Protein AF-F4K5I9-F1 (afdb_monomer_lite)

pLDDT: mean 77.0, std 18.61, range [25.39, 96.5]

Foldseek 3Di:
DPPPPPPDCPDDDPVVVVVVVVVVVVVVVVVVVVVVVVVVVVVVVVVVVVVVVVVVVVVVVVVVVVVVVVVVVVVVVVVVVVVVVVVVVVVVVVVVVVVVVVVVVVVVVVVVVVVVVVVVVVVVVVVVVVVVVVVVVVVVVVVVVVVVVVVVVVVVVVVVVVVVVVVVVVVVVVVPDDDDDDDDDDDDDDDVVVVVVVVVVVVVVVVVVVVVVVVVVVVVVVVVVVVVVVVVVVVVVVVVVVVVVVVVVVVVVVVVVVVVVVVVVVVVVVPVPPDCDPLNLLLVVLLDQPDADVLHRQNLLLLLLVCVVVVVVVDPDDCSVVSNCVSLVVQCVPDPDPVSNVSSVSSVLSNVLSVVVVVVVVCVVVVVDDDDDDDDDDDDDDDDDDDDDDDDDDPDDCPLVVVVVVLVVVVVVLVVDPCVPNPCVNVVCLQVVLLSVLVPDQCQQVDALVRSCVSRVVDDLLLLLCSQVVDDDPPPRRHGHHPVRNVVSVVVLVVCVVPPPRNDNDDPPVPPVPCDSVVSNVPDDPDDSLPDDHDPSLVPDPVNVVSVDRPPPDDD

Organism: Arabidopsis thaliana (NCBI:txid3702)

Radius of gyration: 56.56 Å; chains: 1; bounding box: 121×91×204 Å

Secondary structure (DSSP, 8-state):
---S--S--S---HHHHHHHHHHHHHHHHHHHHHHHHHHHHHHHHHHHHHHHHHHHHHHHHHHHHHHHHHHHHHHHHHHHHHHHHHHHHHHHHHHHHHHHHHHHHHHHHHHHHHHHHHHHHHHHHHHHHHHHHHHHHHHHHHHHHHHHHHHHHHHHHHHHHHHHHHHHHHHHHHTT--------------SHHHHHHHHHHHHHHHHHHHHHHHHHHHHHHHHHHHHHHHHHHHHHHHHHHHHHHHHHHHHHHHHHHHHHHHHHHHHHHHT-S----HHHHHHHHHTS---EETTEEHHHHHHHHHHHHTTGGGSS--SHHHHHHHHHHHHHTT---HHHHHHHHHHHHHHHHHHHHHHHHHHHHHTTS---------------------------SSHHHHHHHHHHHHHHHHHHS-HHHHTTHHHHTHHHHHHHHHHH-TTGGG--HHHHHHH-TTS-HHHHHHHHHH---TTT----S-HHHHHHHHHHHHHGGGSTTS--SS--TT------HHHHHHTS----TTS-PPPHHHHT-GGGGGGT--------

InterPro domains:
  IPR002710 Dilute domain [PF01843] (399-474)
  IPR002710 Dilute domain [PS51126] (322-495)
  IPR002710 Dilute domain [SM01132] (353-477)
  IPR052072 Vascular development regulator domain-containing protein [PTHR16027] (399-547)

Sequence (556 aa):
MHQDMVLLVREPKPEFRLCLYIVFDFIQILIFFFCLMFIQTWLHSEQEAAKDLRKALSEAEARNLELATELETVTRKLDQLQESVQRFNEYLNMSLKMAARDTGALREAKDKLEKRVEELTLRLQLETRQRTDLEEAKTQEYAKQQEALQAMWLQVEEANAVVVREREAARKAIEEAPPVIKEIPVLVEDTEKINSLTSEVEALKAERQAAEHLEKAFSETEARNSELATELENATRKADQLHESVQRLEEKLSNSESEIQVLRQQALAISGETKTTPEDILVKCISQNLGYNGDMPVAACVIYKCLLHWRSFELERTSVFDRIIETIGSAVEVLEDNEVLAYWLSNLASLSLFLEQIINAARSASTNDINGKFGERKSTRKCCSDCTLGKYQEKPKHNGEYVKAGLAELEQWCIEATDEYAGSAWDELRHIRQAVGFLVTYQKPKMSLAVITSFFPVLSIQQLYRISTNYWDEKYGTHSVSSDVIANMRVMMTEDSNNAVSSSFLLDEDDSIPFTVGDITESMEQVNVNDIELPQLIRENSSFSFLLTRKEASPS

Structure (mmCIF, N/CA/C/O backbone):
data_AF-F4K5I9-F1
#
_entry.id   AF-F4K5I9-F1
#
loop_
_atom_site.group_PDB
_atom_site.id
_atom_site.type_symbol
_atom_site.label_atom_id
_atom_site.label_alt_id
_atom_site.label_comp_id
_atom_site.label_asym_id
_atom_site.label_entity_id
_atom_site.label_seq_id
_atom_site.pdbx_PDB_ins_code
_atom_site.Cartn_x
_atom_site.Cartn_y
_atom_site.Cartn_z
_atom_site.occupancy
_atom_site.B_iso_or_equiv
_atom_site.auth_seq_id
_atom_site.auth_comp_id
_atom_site.auth_asym_id
_atom_site.auth_atom_id
_atom_site.pdbx_PDB_model_num
ATOM 1 N N . MET A 1 1 ? 26.306 41.565 -87.409 1.00 46.47 1 MET A N 1
ATOM 2 C CA . MET A 1 1 ? 27.459 42.496 -87.303 1.00 46.47 1 MET A CA 1
ATOM 3 C C . MET A 1 1 ? 28.670 42.039 -88.125 1.00 46.47 1 MET A C 1
ATOM 5 O O . MET A 1 1 ? 29.784 42.477 -87.895 1.00 46.47 1 MET A O 1
ATOM 9 N N . HIS A 1 2 ? 28.421 41.213 -89.144 1.00 48.00 2 HIS A N 1
ATOM 10 C CA . HIS A 1 2 ? 29.391 40.586 -90.036 1.00 48.00 2 HIS A CA 1
ATOM 11 C C . HIS A 1 2 ? 29.382 41.260 -91.429 1.00 48.00 2 HIS A C 1
ATOM 13 O O . HIS A 1 2 ? 29.705 40.616 -92.419 1.00 48.00 2 HIS A O 1
ATOM 19 N N . GLN A 1 3 ? 28.956 42.529 -91.534 1.00 48.66 3 GLN A N 1
ATOM 20 C CA . GLN A 1 3 ? 28.574 43.139 -92.820 1.00 48.66 3 GLN A CA 1
ATOM 21 C C . GLN A 1 3 ? 29.528 44.231 -93.351 1.00 48.66 3 GLN A C 1
ATOM 23 O O . GLN A 1 3 ? 29.405 44.585 -94.517 1.00 48.66 3 GLN A O 1
ATOM 28 N N . ASP A 1 4 ? 30.520 44.697 -92.579 1.00 50.31 4 ASP A N 1
ATOM 29 C CA . ASP A 1 4 ? 31.359 45.854 -92.970 1.00 50.31 4 ASP A CA 1
ATOM 30 C C . ASP A 1 4 ? 32.793 45.510 -93.428 1.00 50.31 4 ASP A C 1
ATOM 32 O O . ASP A 1 4 ? 33.657 46.380 -93.490 1.00 50.31 4 ASP A O 1
ATOM 36 N N . MET A 1 5 ? 33.080 44.255 -93.803 1.00 44.88 5 MET A N 1
ATOM 37 C CA . MET A 1 5 ? 34.447 43.833 -94.175 1.00 44.88 5 MET A CA 1
ATOM 38 C C . MET A 1 5 ? 34.592 43.132 -95.542 1.00 44.88 5 MET A C 1
ATOM 40 O O . MET A 1 5 ? 35.590 42.465 -95.795 1.00 44.88 5 MET A O 1
ATOM 44 N N . VAL A 1 6 ? 33.627 43.296 -96.457 1.00 50.81 6 VAL A N 1
ATOM 45 C CA . VAL A 1 6 ? 33.542 42.513 -97.717 1.00 50.81 6 VAL A CA 1
ATOM 46 C C . VAL A 1 6 ? 34.123 43.224 -98.965 1.00 50.81 6 VAL A C 1
ATOM 48 O O . VAL A 1 6 ? 34.050 42.691 -100.066 1.00 50.81 6 VAL A O 1
ATOM 51 N N . LEU A 1 7 ? 34.783 44.387 -98.851 1.00 44.78 7 LEU A N 1
ATOM 52 C CA . LEU A 1 7 ? 35.229 45.169 -100.032 1.00 44.78 7 LEU A CA 1
ATOM 53 C C . LEU A 1 7 ? 36.736 45.172 -100.366 1.00 44.78 7 LEU A C 1
ATOM 55 O O . LEU A 1 7 ? 37.159 45.919 -101.245 1.00 44.78 7 LEU A O 1
ATOM 59 N N . LEU A 1 8 ? 37.561 44.312 -99.759 1.00 43.00 8 LEU A N 1
ATOM 60 C CA . LEU A 1 8 ? 39.008 44.256 -100.041 1.00 43.00 8 LEU A CA 1
ATOM 61 C C . LEU A 1 8 ? 39.532 42.816 -100.171 1.00 43.00 8 LEU A C 1
ATOM 63 O O . LEU A 1 8 ? 40.372 42.373 -99.397 1.00 43.00 8 LEU A O 1
ATOM 67 N N . VAL A 1 9 ? 39.071 42.076 -101.183 1.00 48.59 9 VAL A N 1
ATOM 68 C CA . VAL A 1 9 ? 39.735 40.830 -101.616 1.00 48.59 9 VAL A CA 1
ATOM 69 C C . VAL A 1 9 ? 40.052 40.923 -103.106 1.00 48.59 9 VAL A C 1
ATOM 71 O O . VAL A 1 9 ? 39.410 40.323 -103.961 1.00 48.59 9 VAL A O 1
ATOM 74 N N . ARG A 1 10 ? 41.072 41.728 -103.414 1.00 48.75 10 ARG A N 1
ATOM 75 C CA . ARG A 1 10 ? 41.889 41.560 -104.619 1.00 48.75 10 ARG A CA 1
ATOM 76 C C . ARG A 1 10 ? 42.878 40.447 -104.282 1.00 48.75 10 ARG A C 1
ATOM 78 O O . ARG A 1 10 ? 43.558 40.559 -103.268 1.00 48.75 10 ARG A O 1
ATOM 85 N N . GLU A 1 11 ? 42.860 39.376 -105.072 1.00 50.16 11 GLU A N 1
ATOM 86 C CA . GLU A 1 11 ? 43.586 38.111 -104.886 1.00 50.16 11 GLU A CA 1
ATOM 87 C C . GLU A 1 11 ? 44.783 38.189 -103.917 1.00 50.16 11 GLU A C 1
ATOM 89 O O . GLU A 1 11 ? 45.803 38.807 -104.240 1.00 50.16 11 GLU A O 1
ATOM 94 N N . PRO A 1 12 ? 44.693 37.571 -102.724 1.00 52.56 12 PRO A N 1
ATOM 95 C CA . PRO A 1 12 ? 45.818 37.563 -101.814 1.00 52.56 12 PRO A CA 1
ATOM 96 C C . PRO A 1 12 ? 46.933 36.743 -102.451 1.00 52.56 12 PRO A C 1
ATOM 98 O O . PRO A 1 12 ? 46.714 35.604 -102.881 1.00 52.56 12 PRO A O 1
ATOM 101 N N . LYS A 1 13 ? 48.134 37.333 -102.482 1.00 53.59 13 LYS A N 1
ATOM 102 C CA . LYS A 1 13 ? 49.380 36.632 -102.804 1.00 53.59 13 LYS A CA 1
ATOM 103 C C . LYS A 1 13 ? 49.424 35.303 -102.028 1.00 53.59 13 LYS A C 1
ATOM 105 O O . LYS A 1 13 ? 48.933 35.264 -100.896 1.00 53.59 13 LYS A O 1
ATOM 110 N N . PRO A 1 14 ? 50.016 34.232 -102.582 1.00 60.84 14 PRO A N 1
ATOM 111 C CA . PRO A 1 14 ? 50.065 32.920 -101.927 1.00 60.84 14 PRO A CA 1
ATOM 112 C C . PRO A 1 14 ? 50.594 32.979 -100.479 1.00 60.84 14 PRO A C 1
ATOM 114 O O . PRO A 1 14 ? 50.117 32.240 -99.624 1.00 60.84 14 PRO A O 1
ATOM 117 N N . GLU A 1 15 ? 51.471 33.937 -100.173 1.00 63.47 15 GLU A N 1
ATOM 118 C CA . GLU A 1 15 ? 51.982 34.216 -98.822 1.00 63.47 15 GLU A CA 1
ATOM 119 C C . GLU A 1 15 ? 50.901 34.713 -97.835 1.00 63.47 15 GLU A C 1
ATOM 121 O O . GLU A 1 15 ? 50.877 34.298 -96.679 1.00 63.47 15 GLU A O 1
ATOM 126 N N . PHE A 1 16 ? 49.947 35.541 -98.282 1.00 60.41 16 PHE A N 1
ATOM 127 C CA . PHE A 1 16 ? 48.836 36.021 -97.443 1.00 60.41 16 PHE A CA 1
ATOM 128 C C . PHE A 1 16 ? 47.799 34.933 -97.169 1.00 60.41 16 PHE A C 1
ATOM 130 O O . PHE A 1 16 ? 47.236 34.892 -96.075 1.00 60.41 16 PHE A O 1
ATOM 137 N N . ARG A 1 17 ? 47.556 34.035 -98.137 1.00 63.38 17 ARG A N 1
ATOM 138 C CA . ARG A 1 17 ? 46.700 32.864 -97.900 1.00 63.38 17 ARG A CA 1
ATOM 139 C C . ARG A 1 17 ? 47.290 31.990 -96.800 1.00 63.38 17 ARG A C 1
ATOM 141 O O . ARG A 1 17 ? 46.545 31.583 -95.920 1.00 63.38 17 ARG A O 1
ATOM 148 N N . LEU A 1 18 ? 48.607 31.766 -96.809 1.00 71.62 18 LEU A N 1
ATOM 149 C CA . LEU A 1 18 ? 49.282 30.977 -95.777 1.00 71.62 18 LEU A CA 1
ATOM 150 C C . LEU A 1 18 ? 49.124 31.600 -94.379 1.00 71.62 18 LEU A C 1
ATOM 152 O O . LEU A 1 18 ? 48.757 30.892 -93.448 1.00 71.62 18 LEU A O 1
ATOM 156 N N . CYS A 1 19 ? 49.303 32.919 -94.234 1.00 70.69 19 CYS A N 1
ATOM 157 C CA . CYS A 1 19 ? 49.050 33.605 -92.959 1.00 70.69 19 CYS A CA 1
ATOM 158 C C . CYS A 1 19 ? 47.589 33.496 -92.500 1.00 70.69 19 CYS A C 1
ATOM 160 O O . CYS A 1 19 ? 47.343 33.244 -91.325 1.00 70.69 19 CYS A O 1
ATOM 162 N N . LEU A 1 20 ? 46.619 33.661 -93.406 1.00 71.44 20 LEU A N 1
ATOM 163 C CA . LEU A 1 20 ? 45.200 33.489 -93.078 1.00 71.44 20 LEU A CA 1
ATOM 164 C C . LEU A 1 20 ? 44.894 32.058 -92.629 1.00 71.44 20 LEU A C 1
ATOM 166 O O . LEU A 1 20 ? 44.205 31.901 -91.629 1.00 71.44 20 LEU A O 1
ATOM 170 N N . TYR A 1 21 ? 45.440 31.038 -93.299 1.00 76.25 21 TYR A N 1
ATOM 171 C CA . TYR A 1 21 ? 45.299 29.644 -92.865 1.00 76.25 21 TYR A CA 1
ATOM 172 C C . TYR A 1 21 ? 45.890 29.424 -91.471 1.00 76.25 21 TYR A C 1
ATOM 174 O O . TYR A 1 21 ? 45.202 28.882 -90.618 1.00 76.25 21 TYR A O 1
ATOM 182 N N . ILE A 1 22 ? 47.096 29.934 -91.193 1.00 78.38 22 ILE A N 1
ATOM 183 C CA . ILE A 1 22 ? 47.720 29.813 -89.865 1.00 78.38 22 ILE A CA 1
ATOM 184 C C . ILE A 1 22 ? 46.870 30.496 -88.783 1.00 78.38 22 ILE A C 1
ATOM 186 O O . ILE A 1 22 ? 46.696 29.943 -87.701 1.00 78.38 22 ILE A O 1
ATOM 190 N N . VAL A 1 23 ? 46.324 31.687 -89.055 1.00 77.69 23 VAL A N 1
ATOM 191 C CA . VAL A 1 23 ? 45.469 32.406 -88.094 1.00 77.69 23 VAL A CA 1
ATOM 192 C C . VAL A 1 23 ? 44.134 31.689 -87.889 1.00 77.69 23 VAL A C 1
ATOM 194 O O . VAL A 1 23 ? 43.697 31.561 -86.747 1.00 77.69 23 VAL A O 1
ATOM 197 N N . PHE A 1 24 ? 43.496 31.197 -88.955 1.00 78.81 24 PHE A N 1
ATOM 198 C CA . PHE A 1 24 ? 42.267 30.405 -88.848 1.00 78.81 24 PHE A CA 1
ATOM 199 C C . PHE A 1 24 ? 42.506 29.110 -88.071 1.00 78.81 24 PHE A C 1
ATOM 201 O O . PHE A 1 24 ? 41.742 28.826 -87.154 1.00 78.81 24 PHE A O 1
ATOM 208 N N . ASP A 1 25 ? 43.591 28.389 -88.355 1.00 82.12 25 ASP A N 1
ATOM 209 C CA . ASP A 1 25 ? 43.977 27.189 -87.612 1.00 82.12 25 ASP A CA 1
ATOM 210 C C . ASP A 1 25 ? 44.236 27.521 -86.137 1.00 82.12 25 ASP A C 1
ATOM 212 O O . ASP A 1 25 ? 43.756 26.812 -85.257 1.00 82.12 25 ASP A O 1
ATOM 216 N N . PHE A 1 26 ? 44.908 28.637 -85.830 1.00 83.69 26 PHE A N 1
ATOM 217 C CA . PHE A 1 26 ? 45.154 29.061 -84.448 1.00 83.69 26 PHE A CA 1
ATOM 218 C C . PHE A 1 26 ? 43.862 29.428 -83.702 1.00 83.69 26 PHE A C 1
ATOM 220 O O . PHE A 1 26 ? 43.680 29.030 -82.552 1.00 83.69 26 PHE A O 1
ATOM 227 N N . ILE A 1 27 ? 42.935 30.143 -84.348 1.00 82.94 27 ILE A N 1
ATOM 228 C CA . ILE A 1 27 ? 41.614 30.454 -83.777 1.00 82.94 27 ILE A CA 1
ATOM 229 C C . ILE A 1 27 ? 40.808 29.168 -83.573 1.00 82.94 27 ILE A C 1
ATOM 231 O O . ILE A 1 27 ? 40.194 28.995 -82.523 1.00 82.94 27 ILE A O 1
ATOM 235 N N . GLN A 1 28 ? 40.833 28.246 -84.536 1.00 82.69 28 GLN A N 1
ATOM 236 C CA . GLN A 1 28 ? 40.133 26.968 -84.445 1.00 82.69 28 GLN A CA 1
ATOM 237 C C . GLN A 1 28 ? 40.697 26.100 -83.313 1.00 82.69 28 GLN A C 1
ATOM 239 O O . GLN A 1 28 ? 39.929 25.501 -82.563 1.00 82.69 28 GLN A O 1
ATOM 244 N N . ILE A 1 29 ? 42.022 26.106 -83.129 1.00 87.06 29 ILE A N 1
ATOM 245 C CA . ILE A 1 29 ? 42.705 25.472 -81.997 1.00 87.06 29 ILE A CA 1
ATOM 246 C C . ILE A 1 29 ? 42.270 26.125 -80.680 1.00 87.06 29 ILE A C 1
ATOM 248 O O . ILE A 1 29 ? 41.897 25.409 -79.757 1.00 87.06 29 ILE A O 1
ATOM 252 N N . LEU A 1 30 ? 42.251 27.459 -80.577 1.00 85.12 30 LEU A N 1
ATOM 253 C CA . LEU A 1 30 ? 41.807 28.149 -79.359 1.00 85.12 30 LEU A CA 1
ATOM 254 C C . LEU A 1 30 ? 40.343 27.848 -79.019 1.00 85.12 30 LEU A C 1
ATOM 256 O O . LEU A 1 30 ? 40.048 27.530 -77.869 1.00 85.12 30 LEU A O 1
ATOM 260 N N . ILE A 1 31 ? 39.434 27.899 -79.999 1.00 86.94 31 ILE A N 1
ATOM 261 C CA . ILE A 1 31 ? 38.021 27.532 -79.810 1.00 86.94 31 ILE A CA 1
ATOM 262 C C . ILE A 1 31 ? 37.923 26.083 -79.329 1.00 86.94 31 ILE A C 1
ATOM 264 O O . ILE A 1 31 ? 37.212 25.811 -78.365 1.00 86.94 31 ILE A O 1
ATOM 268 N N . PHE A 1 32 ? 38.677 25.166 -79.940 1.00 90.38 32 PHE A N 1
ATOM 269 C CA . PHE A 1 32 ? 38.714 23.769 -79.518 1.00 90.38 32 PHE A CA 1
ATOM 270 C C . PHE A 1 32 ? 39.218 23.620 -78.074 1.00 90.38 32 PHE A C 1
ATOM 272 O O . PHE A 1 32 ? 38.591 22.910 -77.293 1.00 90.38 32 PHE A O 1
ATOM 279 N N . PHE A 1 33 ? 40.278 24.335 -77.680 1.00 90.75 33 PHE A N 1
ATOM 280 C CA . PHE A 1 33 ? 40.791 24.344 -76.304 1.00 90.75 33 PHE A CA 1
ATOM 281 C C . PHE A 1 33 ? 39.774 24.902 -75.297 1.00 90.75 33 PHE A C 1
ATOM 283 O O . PHE A 1 33 ? 39.573 24.289 -74.249 1.00 90.75 33 PHE A O 1
ATOM 290 N N . PHE A 1 34 ? 39.096 26.014 -75.602 1.00 89.81 34 PHE A N 1
ATOM 291 C CA . PHE A 1 34 ? 38.058 26.574 -74.726 1.00 89.81 34 PHE A CA 1
ATOM 292 C C . PHE A 1 34 ? 36.842 25.650 -74.611 1.00 89.81 34 PHE A C 1
ATOM 294 O O . PHE A 1 34 ? 36.347 25.436 -73.504 1.00 89.81 34 PHE A O 1
ATOM 301 N N . CYS A 1 35 ? 36.388 25.052 -75.718 1.00 90.94 35 CYS A N 1
ATOM 302 C CA . CYS A 1 35 ? 35.330 24.044 -75.694 1.00 90.94 35 CYS A CA 1
ATOM 303 C C . CYS A 1 35 ? 35.739 22.830 -74.851 1.00 90.94 35 CYS A C 1
ATOM 305 O O . CYS A 1 35 ? 34.949 22.378 -74.027 1.00 90.94 35 CYS A O 1
ATOM 307 N N . LEU A 1 36 ? 36.975 22.338 -74.995 1.00 93.19 36 LEU A N 1
ATOM 308 C CA . LEU A 1 36 ? 37.481 21.206 -74.219 1.00 93.19 36 LEU A CA 1
ATOM 309 C C . LEU A 1 36 ? 37.572 21.538 -72.721 1.00 93.19 36 LEU A C 1
ATOM 311 O O . LEU A 1 36 ? 37.132 20.740 -71.900 1.00 93.19 36 LEU A O 1
ATOM 315 N N . MET A 1 37 ? 38.057 22.732 -72.356 1.00 92.62 37 MET A N 1
ATOM 316 C CA . MET A 1 37 ? 38.085 23.198 -70.963 1.00 92.62 37 MET A CA 1
ATOM 317 C C . MET A 1 37 ? 36.682 23.339 -70.364 1.00 92.62 37 MET A C 1
ATOM 319 O O . MET A 1 37 ? 36.475 22.951 -69.214 1.00 92.62 37 MET A O 1
ATOM 323 N N . PHE A 1 38 ? 35.712 23.858 -71.125 1.00 92.56 38 PHE A N 1
ATOM 324 C CA . PHE A 1 38 ? 34.332 24.000 -70.656 1.00 92.56 38 PHE A CA 1
ATOM 325 C C . PHE A 1 38 ? 33.671 22.631 -70.467 1.00 92.56 38 PHE A C 1
ATOM 327 O O . PHE A 1 38 ? 33.065 22.387 -69.427 1.00 92.56 38 PHE A O 1
ATOM 334 N N . ILE A 1 39 ? 33.867 21.705 -71.414 1.00 93.62 39 ILE A N 1
ATOM 335 C CA . ILE A 1 39 ? 33.408 20.313 -71.302 1.00 93.62 39 ILE A CA 1
ATOM 336 C C . ILE A 1 39 ? 34.062 19.625 -70.101 1.00 93.62 39 ILE A C 1
ATOM 338 O O . ILE A 1 39 ? 33.374 18.940 -69.354 1.00 93.62 39 ILE A O 1
ATOM 342 N N . GLN A 1 40 ? 35.363 19.821 -69.873 1.00 93.25 40 GLN A N 1
ATOM 343 C CA . GLN A 1 40 ? 36.077 19.211 -68.751 1.00 93.25 40 GLN A CA 1
ATOM 344 C C . GLN A 1 40 ? 35.617 19.774 -67.399 1.00 93.25 40 GLN A C 1
ATOM 346 O O . GLN A 1 40 ? 35.436 19.011 -66.454 1.00 93.25 40 GLN A O 1
ATOM 351 N N . THR A 1 41 ? 35.368 21.084 -67.315 1.00 93.88 41 THR A N 1
ATOM 352 C CA . THR A 1 41 ? 34.814 21.725 -66.108 1.00 93.88 41 THR A CA 1
ATOM 353 C C . THR A 1 41 ? 33.388 21.252 -65.833 1.00 93.88 41 THR A C 1
ATOM 355 O O . THR A 1 41 ? 33.069 20.897 -64.701 1.00 93.88 41 THR A O 1
ATOM 358 N N . TRP A 1 42 ? 32.544 21.193 -66.869 1.00 95.12 42 TRP A N 1
ATOM 359 C CA . TRP A 1 42 ? 31.175 20.687 -66.765 1.00 95.12 42 TRP A CA 1
ATOM 360 C C . TRP A 1 42 ? 31.154 19.215 -66.341 1.00 95.12 42 TRP A C 1
ATOM 362 O O . TRP A 1 42 ? 30.466 18.864 -65.388 1.00 95.12 42 TRP A O 1
ATOM 372 N N . LEU A 1 43 ? 31.985 18.374 -66.966 1.00 95.12 43 LEU A N 1
ATOM 373 C CA . LEU A 1 43 ? 32.119 16.959 -66.620 1.00 95.12 43 LEU A CA 1
ATOM 374 C C . LEU A 1 43 ? 32.586 16.768 -65.172 1.00 95.12 43 LEU A C 1
ATOM 376 O O . LEU A 1 43 ? 32.086 15.882 -64.487 1.00 95.12 43 LEU A O 1
ATOM 380 N N . HIS A 1 44 ? 33.520 17.596 -64.693 1.00 93.75 44 HIS A N 1
ATOM 381 C CA . HIS A 1 44 ? 33.984 17.533 -63.308 1.00 93.75 44 HIS A CA 1
ATOM 382 C C . HIS A 1 44 ? 32.890 17.954 -62.315 1.00 93.75 44 HIS A C 1
ATOM 384 O O . HIS A 1 44 ? 32.678 17.258 -61.327 1.00 93.75 44 HIS A O 1
ATOM 390 N N . SER A 1 45 ? 32.148 19.030 -62.608 1.00 91.88 45 SER A N 1
ATOM 391 C CA . SER A 1 45 ? 30.999 19.466 -61.801 1.00 91.88 45 SER A CA 1
ATOM 392 C C . SER A 1 45 ? 29.915 18.388 -61.721 1.00 91.88 45 SER A C 1
ATOM 394 O O . SER A 1 45 ? 29.396 18.116 -60.641 1.00 91.88 45 SER A O 1
ATOM 396 N N . GLU A 1 46 ? 29.599 17.743 -62.846 1.00 92.81 46 GLU A N 1
ATOM 397 C CA . GLU A 1 46 ? 28.606 16.666 -62.902 1.00 92.81 46 GLU A CA 1
ATOM 398 C C . GLU A 1 46 ? 29.083 15.424 -62.132 1.00 92.81 46 GLU A C 1
ATOM 400 O O . GLU A 1 46 ? 28.304 14.743 -61.463 1.00 92.81 46 GLU A O 1
ATOM 405 N N . GLN A 1 47 ? 30.389 15.142 -62.175 1.00 93.56 47 GLN A N 1
ATOM 406 C CA . GLN A 1 47 ? 30.991 14.043 -61.430 1.00 93.56 47 GLN A CA 1
ATOM 407 C C . GLN A 1 47 ? 30.968 14.288 -59.913 1.00 93.56 47 GLN A C 1
ATOM 409 O O . GLN A 1 47 ? 30.744 13.335 -59.166 1.00 93.56 47 GLN A O 1
ATOM 414 N N . GLU A 1 48 ? 31.180 15.524 -59.450 1.00 94.25 48 GLU A N 1
ATOM 415 C CA . GLU A 1 48 ? 31.035 15.879 -58.031 1.00 94.25 48 GLU A CA 1
ATOM 416 C C . GLU A 1 48 ? 29.567 15.822 -57.579 1.00 94.25 48 GLU A C 1
ATOM 418 O O . GLU A 1 48 ? 29.271 15.153 -56.591 1.00 94.25 48 GLU A O 1
ATOM 423 N N . ALA A 1 49 ? 28.621 16.365 -58.355 1.00 94.38 49 ALA A N 1
ATOM 424 C CA . ALA A 1 49 ? 27.189 16.244 -58.055 1.00 94.38 49 ALA A CA 1
ATOM 425 C C . ALA A 1 49 ? 26.730 14.773 -57.961 1.00 94.38 49 ALA A C 1
ATOM 427 O O . ALA A 1 49 ? 25.971 14.397 -57.065 1.00 94.38 49 ALA A O 1
ATOM 428 N N . ALA A 1 50 ? 27.237 13.901 -58.840 1.00 94.81 50 ALA A N 1
ATOM 429 C CA . ALA A 1 50 ? 26.966 12.467 -58.782 1.00 94.81 50 ALA A CA 1
ATOM 430 C C . ALA A 1 50 ? 27.574 11.782 -57.541 1.00 94.81 50 ALA A C 1
ATOM 432 O O . ALA A 1 50 ? 27.010 10.799 -57.052 1.00 94.81 50 ALA A O 1
ATOM 433 N N . LYS A 1 51 ? 28.713 12.261 -57.019 1.00 95.31 51 LYS A N 1
ATOM 434 C CA . LYS A 1 51 ? 29.290 11.759 -55.758 1.00 95.31 51 LYS A CA 1
ATOM 435 C C . LYS A 1 51 ? 28.443 12.175 -54.560 1.00 95.31 51 LYS A C 1
ATOM 437 O O . LYS A 1 51 ? 28.150 11.317 -53.727 1.00 95.31 51 LYS A O 1
ATOM 442 N N . ASP A 1 52 ? 28.004 13.429 -54.512 1.00 94.88 52 ASP A N 1
ATOM 443 C CA . ASP A 1 52 ? 27.143 13.938 -53.440 1.00 94.88 52 ASP A CA 1
ATOM 444 C C . ASP A 1 52 ? 25.800 13.200 -53.403 1.00 94.88 52 ASP A C 1
ATOM 446 O O . ASP A 1 52 ? 25.364 12.757 -52.339 1.00 94.88 52 ASP A O 1
ATOM 450 N N . LEU A 1 53 ? 25.190 12.950 -54.569 1.00 94.94 53 LEU A N 1
ATOM 451 C CA . LEU A 1 53 ? 23.966 12.149 -54.672 1.00 94.94 53 LEU A CA 1
ATOM 452 C C . LEU A 1 53 ? 24.161 10.704 -54.192 1.00 94.94 53 LEU A C 1
ATOM 454 O O . LEU A 1 53 ? 23.298 10.170 -53.498 1.00 94.94 53 LEU A O 1
ATOM 458 N N . ARG A 1 54 ? 25.292 10.062 -54.514 1.00 95.56 54 ARG A N 1
ATOM 459 C CA . ARG A 1 54 ? 25.600 8.706 -54.017 1.00 95.56 54 ARG A CA 1
ATOM 460 C C . ARG A 1 54 ? 25.785 8.680 -52.505 1.00 95.56 54 ARG A C 1
ATOM 462 O O . ARG A 1 54 ? 25.329 7.739 -51.861 1.00 95.56 54 ARG A O 1
ATOM 469 N N . LYS A 1 55 ? 26.429 9.705 -51.942 1.00 96.50 55 LYS A N 1
ATOM 470 C CA . LYS A 1 55 ? 26.587 9.844 -50.493 1.00 96.50 55 LYS A CA 1
ATOM 471 C C . LYS A 1 55 ? 25.223 9.998 -49.813 1.00 96.50 55 LYS A C 1
ATOM 473 O O . LYS A 1 55 ? 24.918 9.224 -48.910 1.00 96.50 55 LYS A O 1
ATOM 478 N N . ALA A 1 56 ? 24.375 10.900 -50.308 1.00 94.12 56 ALA A N 1
ATOM 479 C CA . ALA A 1 56 ? 23.021 11.099 -49.789 1.00 94.12 56 ALA A CA 1
ATOM 480 C C . ALA A 1 56 ? 22.158 9.826 -49.884 1.00 94.12 56 ALA A C 1
ATOM 482 O O . ALA A 1 56 ? 21.427 9.511 -48.947 1.00 94.12 56 ALA A O 1
ATOM 483 N N . LEU A 1 57 ? 22.281 9.061 -50.977 1.00 95.38 57 LEU A N 1
ATOM 484 C CA . LEU A 1 57 ? 21.603 7.771 -51.126 1.00 95.38 57 LEU A CA 1
ATOM 485 C C . LEU A 1 57 ? 22.073 6.759 -50.071 1.00 95.38 57 LEU A C 1
ATOM 487 O O . LEU A 1 57 ? 21.236 6.144 -49.419 1.00 95.38 57 LEU A O 1
ATOM 491 N N . SER A 1 58 ? 23.386 6.640 -49.842 1.00 96.44 58 SER A N 1
ATOM 492 C CA . SER A 1 58 ? 23.924 5.727 -48.822 1.00 96.44 58 SER A CA 1
ATOM 493 C C . SER A 1 58 ? 23.499 6.099 -47.394 1.00 96.44 58 SER A C 1
ATOM 495 O O . SER A 1 58 ? 23.212 5.221 -46.583 1.00 96.44 58 SER A O 1
ATOM 497 N N . GLU A 1 59 ? 23.393 7.397 -47.089 1.00 96.19 59 GLU A N 1
ATOM 498 C CA . GLU A 1 59 ? 22.892 7.883 -45.797 1.00 96.19 59 GLU A CA 1
ATOM 499 C C . GLU A 1 59 ? 21.389 7.599 -45.630 1.00 96.19 59 GLU A C 1
ATOM 501 O O . GLU A 1 59 ? 20.945 7.239 -44.540 1.00 96.19 59 GLU A O 1
ATOM 506 N N . ALA A 1 60 ? 20.599 7.719 -46.702 1.00 93.12 60 ALA A N 1
ATOM 507 C CA . ALA A 1 60 ? 19.178 7.374 -46.690 1.00 93.12 60 ALA A CA 1
ATOM 508 C C . ALA A 1 60 ? 18.947 5.861 -46.531 1.00 93.12 60 ALA A C 1
ATOM 510 O O . ALA A 1 60 ? 18.060 5.451 -45.783 1.00 93.12 60 ALA A O 1
ATOM 511 N N . GLU A 1 61 ? 19.758 5.026 -47.185 1.00 95.88 61 GLU A N 1
ATOM 512 C CA . GLU A 1 61 ? 19.725 3.567 -47.023 1.00 95.88 61 GLU A CA 1
ATOM 513 C C . GLU A 1 61 ? 20.064 3.147 -45.585 1.00 95.88 61 GLU A C 1
ATOM 515 O O . GLU A 1 61 ? 19.373 2.296 -45.023 1.00 95.88 61 GLU A O 1
ATOM 520 N N . ALA A 1 62 ? 21.059 3.785 -44.958 1.00 95.88 62 ALA A N 1
ATOM 521 C CA . ALA A 1 62 ? 21.407 3.538 -43.560 1.00 95.88 62 ALA A CA 1
ATOM 522 C C . ALA A 1 62 ? 20.264 3.910 -42.597 1.00 95.88 62 ALA A C 1
ATOM 524 O O . ALA A 1 62 ? 19.906 3.100 -41.743 1.00 95.88 62 ALA A O 1
ATOM 525 N N . ARG A 1 63 ? 19.633 5.082 -42.782 1.00 95.31 63 ARG A N 1
ATOM 526 C CA . ARG A 1 63 ? 18.463 5.501 -41.983 1.00 95.31 63 ARG A CA 1
ATOM 527 C C . ARG A 1 63 ? 17.266 4.564 -42.155 1.00 95.31 63 ARG A C 1
ATOM 529 O O . ARG A 1 63 ? 16.578 4.271 -41.186 1.00 95.31 63 ARG A O 1
ATOM 536 N N . ASN A 1 64 ? 17.014 4.069 -43.367 1.00 87.00 64 ASN A N 1
ATOM 537 C CA . ASN A 1 64 ? 15.933 3.106 -43.602 1.00 87.00 64 ASN A CA 1
ATOM 538 C C . ASN A 1 64 ? 16.184 1.769 -42.892 1.00 87.00 64 ASN A C 1
ATOM 540 O O . ASN A 1 64 ? 15.238 1.160 -42.396 1.00 87.00 64 ASN A O 1
ATOM 544 N N . LEU A 1 65 ? 17.439 1.312 -42.833 1.00 95.31 65 LEU A N 1
ATOM 545 C CA . LEU A 1 65 ? 17.799 0.100 -42.099 1.00 95.31 65 LEU A CA 1
ATOM 546 C C . LEU A 1 65 ? 17.618 0.288 -40.585 1.00 95.31 65 LEU A C 1
ATOM 548 O O . LEU A 1 65 ? 17.079 -0.598 -39.929 1.00 95.31 65 LEU A O 1
ATOM 552 N N . GLU A 1 66 ? 18.010 1.445 -40.049 1.00 93.38 66 GLU A N 1
ATOM 553 C CA . GLU A 1 66 ? 17.796 1.814 -38.643 1.00 93.38 66 GLU A CA 1
ATOM 554 C C . GLU A 1 66 ? 16.298 1.828 -38.291 1.00 93.38 66 GLU A C 1
ATOM 556 O O . GLU A 1 66 ? 15.869 1.087 -37.404 1.00 93.38 66 GLU A O 1
ATOM 561 N N . LEU A 1 67 ? 15.474 2.533 -39.077 1.00 93.38 67 LEU A N 1
ATOM 562 C CA . LEU A 1 67 ? 14.015 2.566 -38.899 1.00 93.38 67 LEU A CA 1
ATOM 563 C C . LEU A 1 67 ? 13.366 1.175 -38.996 1.00 93.38 67 LEU A C 1
ATOM 565 O O . LEU A 1 67 ? 12.416 0.884 -38.270 1.00 93.38 67 LEU A O 1
ATOM 569 N N . ALA A 1 68 ? 13.871 0.290 -39.862 1.00 92.31 68 ALA A N 1
ATOM 570 C CA . ALA A 1 68 ? 13.383 -1.086 -39.943 1.00 92.31 68 ALA A CA 1
ATOM 571 C C . ALA A 1 68 ? 13.655 -1.866 -38.643 1.00 92.31 68 ALA A C 1
ATOM 573 O O . ALA A 1 68 ? 12.769 -2.571 -38.157 1.00 92.31 68 ALA A O 1
ATOM 574 N N . THR A 1 69 ? 14.838 -1.699 -38.038 1.00 94.69 69 THR A N 1
ATOM 575 C CA . THR A 1 69 ? 15.169 -2.344 -36.752 1.00 94.69 69 THR A CA 1
ATOM 576 C C . THR A 1 69 ? 14.358 -1.788 -35.578 1.00 94.69 69 THR A C 1
ATOM 578 O O . THR A 1 69 ? 13.957 -2.543 -34.684 1.00 94.69 69 THR A O 1
ATOM 581 N N . GLU A 1 70 ? 14.049 -0.489 -35.590 1.00 92.12 70 GLU A N 1
ATOM 582 C CA . GLU A 1 70 ? 13.152 0.124 -34.606 1.00 92.12 70 GLU A CA 1
ATOM 583 C C . GLU A 1 70 ? 11.726 -0.423 -34.739 1.00 92.12 70 GLU A C 1
ATOM 585 O O . GLU A 1 70 ? 11.109 -0.794 -33.738 1.00 92.12 70 GLU A O 1
ATOM 590 N N . LEU A 1 71 ? 11.221 -0.565 -35.969 1.00 88.00 71 LEU A N 1
ATOM 591 C CA . LEU A 1 71 ? 9.882 -1.091 -36.239 1.00 88.00 71 LEU A CA 1
ATOM 592 C C . LEU A 1 71 ? 9.740 -2.568 -35.834 1.00 88.00 71 LEU A C 1
ATOM 594 O O . LEU A 1 71 ? 8.725 -2.949 -35.245 1.00 88.00 71 LEU A O 1
ATOM 598 N N . GLU A 1 72 ? 10.766 -3.394 -36.061 1.00 92.19 72 GLU A N 1
ATOM 599 C CA . GLU A 1 72 ? 10.820 -4.769 -35.540 1.00 92.19 72 GLU A CA 1
ATOM 600 C C . GLU A 1 72 ? 10.801 -4.796 -34.003 1.00 92.19 72 GLU A C 1
ATOM 602 O O . GLU A 1 72 ? 10.093 -5.604 -33.393 1.00 92.19 72 GLU A O 1
ATOM 607 N N . THR A 1 73 ? 11.524 -3.875 -33.359 1.00 88.75 73 THR A N 1
ATOM 608 C CA . THR A 1 73 ? 11.565 -3.764 -31.894 1.00 88.75 73 THR A CA 1
ATOM 609 C C . THR A 1 73 ? 10.207 -3.360 -31.317 1.00 88.75 73 THR A C 1
ATOM 611 O O . THR A 1 73 ? 9.763 -3.949 -30.327 1.00 88.75 73 THR A O 1
ATOM 614 N N . VAL A 1 74 ? 9.523 -2.393 -31.937 1.00 88.62 74 VAL A N 1
ATOM 615 C CA . VAL A 1 74 ? 8.165 -1.970 -31.555 1.00 88.62 74 VAL A CA 1
ATOM 616 C C . VAL A 1 74 ? 7.163 -3.106 -31.754 1.00 88.62 74 VAL A C 1
ATOM 618 O O . VAL A 1 74 ? 6.363 -3.369 -30.858 1.00 88.62 74 VAL A O 1
ATOM 621 N N . THR A 1 75 ? 7.249 -3.836 -32.870 1.00 86.38 75 THR A N 1
ATOM 622 C CA . THR A 1 75 ? 6.373 -4.987 -33.151 1.00 86.38 75 THR A CA 1
ATOM 623 C C . THR A 1 75 ? 6.515 -6.065 -32.072 1.00 86.38 75 THR A C 1
ATOM 625 O O . THR A 1 75 ? 5.521 -6.522 -31.516 1.00 86.38 75 THR A O 1
ATOM 628 N N . ARG A 1 76 ? 7.750 -6.392 -31.667 1.00 90.94 76 ARG A N 1
ATOM 629 C CA . ARG A 1 76 ? 8.004 -7.357 -30.585 1.00 90.94 76 ARG A CA 1
ATOM 630 C C . ARG A 1 76 ? 7.434 -6.906 -29.235 1.00 90.94 76 ARG A C 1
ATOM 632 O O . ARG A 1 76 ? 6.931 -7.734 -28.479 1.00 90.94 76 ARG A O 1
ATOM 639 N N . LYS A 1 77 ? 7.515 -5.607 -28.916 1.00 91.56 77 LYS A N 1
ATOM 640 C CA . LYS A 1 77 ? 6.909 -5.043 -27.695 1.00 91.56 77 LYS A CA 1
ATOM 641 C C . LYS A 1 77 ? 5.381 -5.123 -27.736 1.00 91.56 77 LYS A C 1
ATOM 643 O O . LYS A 1 77 ? 4.771 -5.404 -26.708 1.00 91.56 77 LYS A O 1
ATOM 648 N N . LEU A 1 78 ? 4.774 -4.917 -28.906 1.00 84.50 78 LEU A N 1
ATOM 649 C CA . LEU A 1 78 ? 3.329 -5.054 -29.094 1.00 84.50 78 LEU A CA 1
ATOM 650 C C . LEU A 1 78 ? 2.866 -6.499 -28.852 1.00 84.50 78 LEU A C 1
ATOM 652 O O . LEU A 1 78 ? 1.901 -6.705 -28.118 1.00 84.50 78 LEU A O 1
ATOM 656 N N . ASP A 1 79 ? 3.597 -7.489 -29.372 1.00 89.44 79 ASP A N 1
ATOM 657 C CA . ASP A 1 79 ? 3.309 -8.909 -29.124 1.00 89.44 79 ASP A CA 1
ATOM 658 C C . ASP A 1 79 ? 3.407 -9.259 -27.624 1.00 89.44 79 ASP A C 1
ATOM 660 O O . ASP A 1 79 ? 2.517 -9.903 -27.067 1.00 89.44 79 ASP A O 1
ATOM 664 N N . GLN A 1 80 ? 4.441 -8.765 -26.929 1.00 87.31 80 GLN A N 1
ATOM 665 C CA . GLN A 1 80 ? 4.603 -8.953 -25.477 1.00 87.31 80 GLN A CA 1
ATOM 666 C C . GLN A 1 80 ? 3.480 -8.301 -24.657 1.00 87.31 80 GLN A C 1
ATOM 668 O O . GLN A 1 80 ? 3.031 -8.865 -23.650 1.00 87.31 80 GLN A O 1
ATOM 673 N N . LEU A 1 81 ? 3.021 -7.116 -25.071 1.00 84.56 81 LEU A N 1
ATOM 674 C CA . LEU A 1 81 ? 1.898 -6.431 -24.435 1.00 84.56 81 LEU A CA 1
ATOM 675 C C . LEU A 1 81 ? 0.602 -7.224 -24.641 1.00 84.56 81 LEU A C 1
ATOM 677 O O . LEU A 1 81 ? -0.136 -7.441 -23.681 1.00 84.56 81 LEU A O 1
ATOM 681 N N . GLN A 1 82 ? 0.368 -7.742 -25.851 1.00 83.31 82 GLN A N 1
ATOM 682 C CA . GLN A 1 82 ? -0.797 -8.571 -26.167 1.00 83.31 82 GLN A CA 1
ATOM 683 C C . GLN A 1 82 ? -0.843 -9.852 -25.315 1.00 83.31 82 GLN A C 1
ATOM 685 O O . GLN A 1 82 ? -1.889 -10.185 -24.754 1.00 83.31 82 GLN A O 1
ATOM 690 N N . GLU A 1 83 ? 0.289 -10.541 -25.142 1.00 90.62 83 GLU A N 1
ATOM 691 C CA . GLU A 1 83 ? 0.384 -11.710 -24.256 1.00 90.62 83 GLU A CA 1
ATOM 692 C C . GLU A 1 83 ? 0.143 -11.361 -22.779 1.00 90.62 83 GLU A C 1
ATOM 694 O O . GLU A 1 83 ? -0.445 -12.149 -22.032 1.00 90.62 83 GLU A O 1
ATOM 699 N N . SER A 1 84 ? 0.600 -10.186 -22.338 1.00 85.69 84 SER A N 1
ATOM 700 C CA . SER A 1 84 ? 0.409 -9.718 -20.960 1.00 85.69 84 SER A CA 1
ATOM 701 C C . SER A 1 84 ? -1.058 -9.375 -20.683 1.00 85.69 84 SER A C 1
ATOM 703 O O . SER A 1 84 ? -1.593 -9.781 -19.651 1.00 85.69 84 SER A O 1
ATOM 705 N N . VAL A 1 85 ? -1.742 -8.736 -21.639 1.00 80.50 85 VAL A N 1
ATOM 706 C CA . VAL A 1 85 ? -3.192 -8.481 -21.587 1.00 80.50 85 VAL A CA 1
ATOM 707 C C . VAL A 1 85 ? -3.981 -9.793 -21.545 1.00 80.50 85 VAL A C 1
ATOM 709 O O . VAL A 1 85 ? -4.913 -9.927 -20.749 1.00 80.50 85 VAL A O 1
ATOM 712 N N . GLN A 1 86 ? -3.593 -10.797 -22.341 1.00 85.88 86 GLN A N 1
ATOM 713 C CA . GLN A 1 86 ? -4.247 -12.108 -22.315 1.00 85.88 86 GLN A CA 1
ATOM 714 C C . GLN A 1 86 ? -4.098 -12.793 -20.946 1.00 85.88 86 GLN A C 1
ATOM 716 O O . GLN A 1 86 ? -5.090 -13.274 -20.393 1.00 85.88 86 GLN A O 1
ATOM 721 N N . ARG A 1 87 ? -2.895 -12.768 -20.354 1.00 88.94 87 ARG A N 1
ATOM 722 C CA . ARG A 1 87 ? -2.644 -13.301 -19.002 1.00 88.94 87 ARG A CA 1
ATOM 723 C C . ARG A 1 87 ? -3.447 -12.569 -17.923 1.00 88.94 87 ARG A C 1
ATOM 725 O O . ARG A 1 87 ? -4.017 -13.219 -17.047 1.00 88.94 87 ARG A O 1
ATOM 732 N N . PHE A 1 88 ? -3.538 -11.241 -17.996 1.00 82.56 88 PHE A N 1
ATOM 733 C CA . PHE A 1 88 ? -4.342 -10.454 -17.056 1.00 82.56 88 PHE A CA 1
ATOM 734 C C . PHE A 1 88 ? -5.834 -10.808 -17.143 1.00 82.56 88 PHE A C 1
ATOM 736 O O . PHE A 1 88 ? -6.491 -10.997 -16.120 1.00 82.56 88 PHE A O 1
ATOM 743 N N . ASN A 1 89 ? -6.364 -10.991 -18.355 1.00 78.19 89 ASN A N 1
ATOM 744 C CA . ASN A 1 89 ? -7.755 -11.397 -18.559 1.00 78.19 89 ASN A CA 1
ATOM 745 C C . ASN A 1 89 ? -8.043 -12.808 -18.000 1.00 78.19 89 ASN A C 1
ATOM 747 O O . ASN A 1 89 ? -9.096 -13.053 -17.407 1.00 78.19 89 ASN A O 1
ATOM 751 N N . GLU A 1 90 ? -7.104 -13.749 -18.131 1.00 88.56 90 GLU A N 1
ATOM 752 C CA . GLU A 1 90 ? -7.217 -15.081 -17.517 1.00 88.56 90 GLU A CA 1
ATOM 753 C C . GLU A 1 90 ? -7.234 -15.009 -15.980 1.00 88.56 90 GLU A C 1
ATOM 755 O O . GLU A 1 90 ? -8.074 -15.654 -15.342 1.00 88.56 90 GLU A O 1
ATOM 760 N N . TYR A 1 91 ? -6.368 -14.178 -15.389 1.00 86.75 91 TYR A N 1
ATOM 761 C CA . TYR A 1 91 ? -6.334 -13.928 -13.946 1.00 86.75 91 TYR A CA 1
ATOM 762 C C . TYR A 1 91 ? -7.641 -13.303 -13.437 1.00 86.75 91 TYR A C 1
ATOM 764 O O . TYR A 1 91 ? -8.245 -13.811 -12.487 1.00 86.75 91 TYR A O 1
ATOM 772 N N . LEU A 1 92 ? -8.134 -12.257 -14.111 1.00 82.81 92 LEU A N 1
ATOM 773 C CA . LEU A 1 92 ? -9.384 -11.581 -13.759 1.00 82.81 92 LEU A CA 1
ATOM 774 C C . LEU A 1 92 ? -10.574 -12.552 -13.799 1.00 82.81 92 LEU A C 1
ATOM 776 O O . LEU A 1 92 ? -11.372 -12.605 -12.862 1.00 82.81 92 LEU A O 1
ATOM 780 N N . ASN A 1 93 ? -10.653 -13.395 -14.833 1.00 84.50 93 ASN A N 1
ATOM 781 C CA . ASN A 1 93 ? -11.681 -14.431 -14.940 1.00 84.50 93 ASN A CA 1
ATOM 782 C C . ASN A 1 93 ? -11.609 -15.468 -13.808 1.00 84.50 93 ASN A C 1
ATOM 784 O O . ASN A 1 93 ? -12.647 -15.971 -13.369 1.00 84.50 93 ASN A O 1
ATOM 788 N N . MET A 1 94 ? -10.410 -15.815 -13.331 1.00 86.00 94 MET A N 1
ATOM 789 C CA . MET A 1 94 ? -10.253 -16.730 -12.198 1.00 86.00 94 MET A CA 1
ATOM 790 C C . MET A 1 94 ? -10.704 -16.081 -10.885 1.00 86.00 94 MET A C 1
ATOM 792 O O . MET A 1 94 ? -11.467 -16.695 -10.138 1.00 86.00 94 MET A O 1
ATOM 796 N N . SER A 1 95 ? -10.299 -14.832 -10.637 1.00 85.81 95 SER A N 1
ATOM 797 C CA . SER A 1 95 ? -10.689 -14.066 -9.447 1.00 85.81 95 SER A CA 1
ATOM 798 C C . SER A 1 95 ? -12.209 -13.883 -9.365 1.00 85.81 95 SER A C 1
ATOM 800 O O . SER A 1 95 ? -12.823 -14.209 -8.347 1.00 85.81 95 SER A O 1
ATOM 802 N N . LEU A 1 96 ? -12.850 -13.513 -10.481 1.00 82.50 96 LEU A N 1
ATOM 803 C CA . LEU A 1 96 ? -14.310 -13.407 -10.573 1.00 82.50 96 LEU A CA 1
ATOM 804 C C . LEU A 1 96 ? -15.014 -14.739 -10.268 1.00 82.50 96 LEU A C 1
ATOM 806 O O . LEU A 1 96 ? -16.022 -14.761 -9.560 1.00 82.50 96 LEU A O 1
ATOM 810 N N . LYS A 1 97 ? -14.478 -15.870 -10.750 1.00 87.38 97 LYS A N 1
ATOM 811 C CA . LYS A 1 97 ? -15.022 -17.205 -10.440 1.00 87.38 97 LYS A CA 1
ATOM 812 C C . LYS A 1 97 ? -14.886 -17.565 -8.960 1.00 87.38 97 LYS A C 1
ATOM 814 O O . LYS A 1 97 ? -15.786 -18.216 -8.431 1.00 87.38 97 LYS A O 1
ATOM 819 N N . MET A 1 98 ? -13.790 -17.183 -8.303 1.00 86.19 98 MET A N 1
ATOM 820 C CA . MET A 1 98 ? -13.604 -17.416 -6.866 1.00 86.19 98 MET A CA 1
ATOM 821 C C . MET A 1 98 ? -14.551 -16.542 -6.037 1.00 86.19 98 MET A C 1
ATOM 823 O O . MET A 1 98 ? -15.317 -17.081 -5.244 1.00 86.19 98 MET A O 1
ATOM 827 N N . ALA A 1 99 ? -14.626 -15.239 -6.322 1.00 83.31 99 ALA A N 1
ATOM 828 C CA . ALA A 1 99 ? -15.542 -14.321 -5.644 1.00 83.31 99 ALA A CA 1
ATOM 829 C C . ALA A 1 99 ? -17.019 -14.741 -5.785 1.00 83.31 99 ALA A C 1
ATOM 831 O O . ALA A 1 99 ? -17.792 -14.661 -4.826 1.00 83.31 99 ALA A O 1
ATOM 832 N N . ALA A 1 100 ? -17.421 -15.252 -6.957 1.00 82.06 100 ALA A N 1
ATOM 833 C CA . ALA A 1 100 ? -18.764 -15.792 -7.170 1.00 82.06 100 ALA A CA 1
ATOM 834 C C . ALA A 1 100 ? -19.051 -17.034 -6.302 1.00 82.06 100 ALA A C 1
ATOM 836 O O . ALA A 1 100 ? -20.161 -17.174 -5.782 1.00 82.06 100 ALA A O 1
ATOM 837 N N . ARG A 1 101 ? -18.061 -17.922 -6.112 1.00 85.62 101 ARG A N 1
ATOM 838 C CA . ARG A 1 101 ? -18.181 -19.094 -5.224 1.00 85.62 101 ARG A CA 1
ATOM 839 C C . ARG A 1 101 ? -18.271 -18.682 -3.758 1.00 85.62 101 ARG A C 1
ATOM 841 O O . ARG A 1 101 ? -19.162 -19.167 -3.063 1.00 85.62 101 ARG A O 1
ATOM 848 N N . ASP A 1 102 ? -17.421 -17.759 -3.318 1.00 85.94 102 ASP A N 1
ATOM 849 C CA . ASP A 1 102 ? -17.398 -17.275 -1.933 1.00 85.94 102 ASP A CA 1
ATOM 850 C C . ASP A 1 102 ? -18.694 -16.537 -1.577 1.00 85.94 102 ASP A C 1
ATOM 852 O O . ASP A 1 102 ? -19.271 -16.757 -0.513 1.00 85.94 102 ASP A O 1
ATOM 856 N N . THR A 1 103 ? -19.229 -15.742 -2.509 1.00 85.94 103 THR A N 1
ATOM 857 C CA . THR A 1 103 ? -20.540 -15.090 -2.354 1.00 85.94 103 THR A CA 1
ATOM 858 C C . THR A 1 103 ? -21.669 -16.119 -2.223 1.00 85.94 103 THR A C 1
ATOM 860 O O . THR A 1 103 ? -22.585 -15.936 -1.418 1.00 85.94 103 THR A O 1
ATOM 863 N N . GLY A 1 104 ? -21.607 -17.220 -2.983 1.00 86.62 104 GLY A N 1
ATOM 864 C CA . GLY A 1 104 ? -22.543 -18.342 -2.862 1.00 86.62 104 GLY A CA 1
ATOM 865 C C . GLY A 1 104 ? -22.472 -19.015 -1.489 1.00 86.62 104 GLY A C 1
ATOM 866 O O . GLY A 1 104 ? -23.498 -19.166 -0.827 1.00 86.62 104 GLY A O 1
ATOM 867 N N . ALA A 1 105 ? -21.261 -19.331 -1.022 1.00 86.00 105 ALA A N 1
ATOM 868 C CA . ALA A 1 105 ? -21.034 -19.943 0.287 1.00 86.00 105 ALA A CA 1
ATOM 869 C C . ALA A 1 105 ? -21.491 -19.041 1.451 1.00 86.00 105 ALA A C 1
ATOM 871 O O . ALA A 1 105 ? -22.108 -19.517 2.406 1.00 86.00 105 ALA A O 1
ATOM 872 N N . LEU A 1 106 ? -21.250 -17.727 1.362 1.00 86.56 106 LEU A N 1
ATOM 873 C CA . LEU A 1 106 ? -21.710 -16.750 2.355 1.00 86.56 106 LEU A CA 1
ATOM 874 C C . LEU A 1 106 ? -23.238 -16.637 2.395 1.00 86.56 106 LEU A C 1
ATOM 876 O O . LEU A 1 106 ? -23.810 -16.528 3.481 1.00 86.56 106 LEU A O 1
ATOM 880 N N . ARG A 1 107 ? -23.910 -16.706 1.238 1.00 88.94 107 ARG A N 1
ATOM 881 C CA . ARG A 1 107 ? -25.379 -16.708 1.167 1.00 88.94 107 ARG A CA 1
ATOM 882 C C . ARG A 1 107 ? -25.967 -17.945 1.847 1.00 88.94 107 ARG A C 1
ATOM 884 O O . ARG A 1 107 ? -26.854 -17.803 2.679 1.00 88.94 107 ARG A O 1
ATOM 891 N N . GLU A 1 108 ? -25.425 -19.132 1.578 1.00 89.31 108 GLU A N 1
ATOM 892 C CA . GLU A 1 108 ? -25.867 -20.367 2.245 1.00 89.31 108 GLU A CA 1
ATOM 893 C C . GLU A 1 108 ? -25.648 -20.322 3.768 1.00 89.31 108 GLU A C 1
ATOM 895 O O . GLU A 1 108 ? -26.504 -20.761 4.543 1.00 89.31 108 GLU A O 1
ATOM 900 N N . ALA A 1 109 ? -24.519 -19.763 4.220 1.00 88.75 109 ALA A N 1
ATOM 901 C CA . ALA A 1 109 ? -24.243 -19.576 5.642 1.00 88.75 109 ALA A CA 1
ATOM 902 C C . ALA A 1 109 ? -25.223 -18.586 6.300 1.00 88.75 109 ALA A C 1
ATOM 904 O O . ALA A 1 109 ? -25.702 -18.856 7.405 1.00 88.75 109 ALA A O 1
ATOM 905 N N . LYS A 1 110 ? -25.560 -17.483 5.613 1.00 89.56 110 LYS A N 1
ATOM 906 C CA . LYS A 1 110 ? -26.563 -16.497 6.047 1.00 89.56 110 LYS A CA 1
ATOM 907 C C . LYS A 1 110 ? -27.941 -17.139 6.194 1.00 89.56 110 LYS A C 1
ATOM 909 O O . LYS A 1 110 ? -28.503 -17.079 7.284 1.00 89.56 110 LYS A O 1
ATOM 914 N N . ASP A 1 111 ? -28.423 -17.844 5.172 1.00 92.38 111 ASP A N 1
ATOM 915 C CA . ASP A 1 111 ? -29.736 -18.505 5.196 1.00 92.38 111 ASP A CA 1
ATOM 916 C C . ASP A 1 111 ? -29.833 -19.540 6.338 1.00 92.38 111 ASP A C 1
ATOM 918 O O . ASP A 1 111 ? -30.880 -19.723 6.965 1.00 92.38 111 ASP A O 1
ATOM 922 N N . LYS A 1 112 ? -28.725 -20.230 6.652 1.00 93.44 112 LYS A N 1
ATOM 923 C CA . LYS A 1 112 ? -28.655 -21.185 7.771 1.00 93.44 112 LYS A CA 1
ATOM 924 C C . LYS A 1 112 ? -28.684 -20.497 9.139 1.00 93.44 112 LYS A C 1
ATOM 926 O O . LYS A 1 112 ? -29.251 -21.057 10.081 1.00 93.44 112 LYS A O 1
ATOM 931 N N . LEU A 1 113 ? -28.058 -19.327 9.268 1.00 90.56 113 LEU A N 1
ATOM 932 C CA . LEU A 1 113 ? -28.101 -18.524 10.491 1.00 90.56 113 LEU A CA 1
ATOM 933 C C . LEU A 1 113 ? -29.483 -17.904 10.700 1.00 90.56 113 LEU A C 1
ATOM 935 O O . LEU A 1 113 ? -29.995 -17.987 11.811 1.00 90.56 113 LEU A O 1
ATOM 939 N N . GLU A 1 114 ? -30.118 -17.384 9.649 1.00 92.06 114 GLU A N 1
ATOM 940 C CA . GLU A 1 114 ? -31.480 -16.836 9.704 1.00 92.06 114 GLU A CA 1
ATOM 941 C C . GLU A 1 114 ? -32.485 -17.883 10.200 1.00 92.06 114 GLU A C 1
ATOM 943 O O . GLU A 1 114 ? -33.173 -17.647 11.191 1.00 92.06 114 GLU A O 1
ATOM 948 N N . LYS A 1 115 ? -32.463 -19.099 9.632 1.00 95.12 115 LYS A N 1
ATOM 949 C CA . LYS A 1 115 ? -33.304 -20.217 10.109 1.00 95.12 115 LYS A CA 1
ATOM 950 C C . LYS A 1 115 ? -33.074 -20.564 11.583 1.00 95.12 115 LYS A C 1
ATOM 952 O O . LYS A 1 115 ? -34.014 -20.921 12.289 1.00 95.12 115 LYS A O 1
ATOM 957 N N . ARG A 1 116 ? -31.828 -20.482 12.067 1.00 91.38 116 ARG A N 1
ATOM 958 C CA . ARG A 1 116 ? -31.502 -20.729 13.483 1.00 91.38 116 ARG A CA 1
ATOM 959 C C . ARG A 1 116 ? -31.992 -19.613 14.393 1.00 91.38 116 ARG A C 1
ATOM 961 O O . ARG A 1 116 ? -32.426 -19.907 15.502 1.00 91.38 116 ARG A O 1
ATOM 968 N N . VAL A 1 117 ? -31.911 -18.361 13.948 1.00 91.19 117 VAL A N 1
ATOM 969 C CA . VAL A 1 117 ? -32.453 -17.219 14.690 1.00 91.19 117 VAL A CA 1
ATOM 970 C C . VAL A 1 117 ? -33.969 -17.363 14.809 1.00 91.19 117 VAL A C 1
ATOM 972 O O . VAL A 1 117 ? -34.471 -17.296 15.924 1.00 91.19 117 VAL A O 1
ATOM 975 N N . GLU A 1 118 ? -34.678 -17.687 13.723 1.00 94.31 118 GLU A N 1
ATOM 976 C CA . GLU A 1 118 ? -36.126 -17.956 13.750 1.00 94.31 118 GLU A CA 1
ATOM 977 C C . GLU A 1 118 ? -36.493 -19.094 14.720 1.00 94.31 118 GLU A C 1
ATOM 979 O O . GLU A 1 118 ? -37.389 -18.941 15.552 1.00 94.31 118 GLU A O 1
ATOM 984 N N . GLU A 1 119 ? -35.771 -20.221 14.670 1.00 93.06 119 GLU A N 1
ATOM 985 C CA . GLU A 1 119 ? -35.986 -21.348 15.586 1.00 93.06 119 GLU A CA 1
ATOM 986 C C . GLU A 1 119 ? -35.770 -20.944 17.054 1.00 93.06 119 GLU A C 1
ATOM 988 O O . GLU A 1 119 ? -36.583 -21.280 17.921 1.00 93.06 119 GLU A O 1
ATOM 993 N N . LEU A 1 120 ? -34.685 -20.221 17.349 1.00 92.69 120 LEU A N 1
ATOM 994 C CA . LEU A 1 120 ? -34.368 -19.772 18.705 1.00 92.69 120 LEU A CA 1
ATOM 995 C C . LEU A 1 120 ? -35.378 -18.740 19.215 1.00 92.69 120 LEU A C 1
ATOM 997 O O . LEU A 1 120 ? -35.779 -18.821 20.375 1.00 92.69 120 LEU A O 1
ATOM 1001 N N . THR A 1 121 ? -35.844 -17.826 18.363 1.00 94.94 121 THR A N 1
ATOM 1002 C CA . THR A 1 121 ? -36.902 -16.868 18.702 1.00 94.94 121 THR A CA 1
ATOM 1003 C C . THR A 1 121 ? -38.207 -17.584 19.059 1.00 94.94 121 THR A C 1
ATOM 1005 O O . THR A 1 121 ? -38.821 -17.246 20.072 1.00 94.94 121 THR A O 1
ATOM 1008 N N . LEU A 1 122 ? -38.608 -18.616 18.303 1.00 96.12 122 LEU A N 1
ATOM 1009 C CA . LEU A 1 122 ? -39.799 -19.418 18.620 1.00 96.12 122 LEU A CA 1
ATOM 1010 C C . LEU A 1 122 ? -39.642 -20.206 19.930 1.00 96.12 122 LEU A C 1
ATOM 1012 O O . LEU A 1 122 ? -40.572 -20.243 20.739 1.00 96.12 122 LEU A O 1
ATOM 1016 N N . ARG A 1 123 ? -38.470 -20.813 20.172 1.00 92.62 123 ARG A N 1
ATOM 1017 C CA . ARG A 1 123 ? -38.180 -21.527 21.430 1.00 92.62 123 ARG A CA 1
ATOM 1018 C C . ARG A 1 123 ? -38.220 -20.594 22.638 1.00 92.62 123 ARG A C 1
ATOM 1020 O O . ARG A 1 123 ? -38.800 -20.96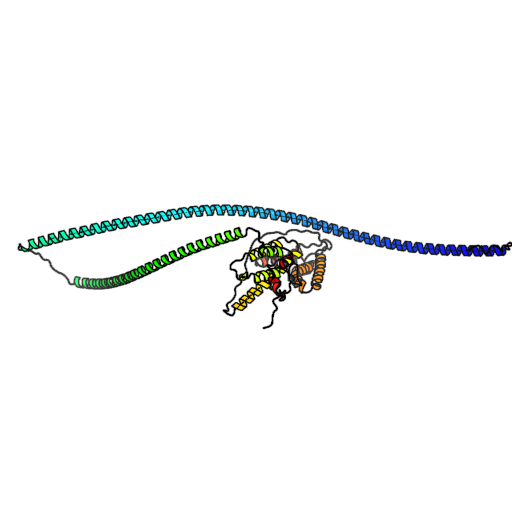3 23.654 1.00 92.62 123 ARG A O 1
ATOM 1027 N N . LEU A 1 124 ? -37.654 -19.393 22.513 1.00 92.06 124 LEU A N 1
ATOM 1028 C CA . LEU A 1 124 ? -37.670 -18.390 23.574 1.00 92.06 124 LEU A CA 1
ATOM 1029 C C . LEU A 1 124 ? -39.106 -17.972 23.916 1.00 92.06 124 LEU A C 1
ATOM 1031 O O . LEU A 1 124 ? -39.475 -17.983 25.084 1.00 92.06 124 LEU A O 1
ATOM 1035 N N . GLN A 1 125 ? -39.941 -17.684 22.912 1.00 93.56 125 GLN A N 1
ATOM 1036 C CA . GLN A 1 125 ? -41.352 -17.339 23.130 1.00 93.56 125 GLN A CA 1
ATOM 1037 C C . GLN A 1 125 ? -42.139 -18.467 23.810 1.00 93.56 125 GLN A C 1
ATOM 1039 O O . GLN A 1 125 ? -42.975 -18.201 24.675 1.00 93.56 125 GLN A O 1
ATOM 1044 N N . LEU A 1 126 ? -41.877 -19.724 23.431 1.00 94.75 126 LEU A N 1
ATOM 1045 C CA . LEU A 1 126 ? -42.481 -20.887 24.078 1.00 94.75 126 LEU A CA 1
ATOM 1046 C C . LEU A 1 126 ? -42.069 -20.978 25.552 1.00 94.75 126 LEU A C 1
ATOM 1048 O O . LEU A 1 126 ? -42.928 -21.163 26.409 1.00 94.75 126 LEU A O 1
ATOM 1052 N N . GLU A 1 127 ? -40.779 -20.815 25.848 1.00 89.88 127 GLU A N 1
ATOM 1053 C CA . GLU A 1 127 ? -40.268 -20.839 27.219 1.00 89.88 127 GLU A CA 1
ATOM 1054 C C . GLU A 1 127 ? -40.853 -19.692 28.058 1.00 89.88 127 GLU A C 1
ATOM 1056 O O . GLU A 1 127 ? -41.243 -19.906 29.204 1.00 89.88 127 GLU A O 1
ATOM 1061 N N . THR A 1 128 ? -40.987 -18.487 27.490 1.00 93.56 128 THR A N 1
ATOM 1062 C CA . THR A 1 128 ? -41.636 -17.350 28.162 1.00 93.56 128 THR A CA 1
ATOM 1063 C C . THR A 1 128 ? -43.079 -17.676 28.544 1.00 93.56 128 THR A C 1
ATOM 1065 O O . THR A 1 128 ? -43.451 -17.441 29.690 1.00 93.56 128 THR A O 1
ATOM 1068 N N . ARG A 1 129 ? -43.866 -18.278 27.638 1.00 93.38 129 ARG A N 1
ATOM 1069 C CA . ARG A 1 129 ? -45.245 -18.716 27.937 1.00 93.38 129 ARG A CA 1
ATOM 1070 C C . ARG A 1 129 ? -45.289 -19.799 29.015 1.00 93.38 129 ARG A C 1
ATOM 1072 O O . ARG A 1 129 ? -46.084 -19.733 29.938 1.00 93.38 129 ARG A O 1
ATOM 1079 N N . GLN A 1 130 ? -44.389 -20.777 28.948 1.00 93.38 130 GLN A N 1
ATOM 1080 C CA . GLN A 1 130 ? -44.318 -21.820 29.975 1.00 93.38 130 GLN A CA 1
ATOM 1081 C C . GLN A 1 130 ? -43.962 -21.255 31.356 1.00 93.38 130 GLN A C 1
ATOM 1083 O O . GLN A 1 130 ? -44.483 -21.729 32.364 1.00 93.38 130 GLN A O 1
ATOM 1088 N N . ARG A 1 131 ? -43.091 -20.238 31.421 1.00 90.88 131 ARG A N 1
ATOM 1089 C CA . ARG A 1 131 ? -42.751 -19.553 32.675 1.00 90.88 131 ARG A CA 1
ATOM 1090 C C . ARG A 1 131 ? -43.936 -18.766 33.237 1.00 90.88 131 ARG A C 1
ATOM 1092 O O . ARG A 1 131 ? -44.128 -18.812 34.448 1.00 90.88 131 ARG A O 1
ATOM 1099 N N . THR A 1 132 ? -44.731 -18.093 32.398 1.00 92.50 132 THR A N 1
ATOM 1100 C CA . THR A 1 132 ? -45.941 -17.387 32.860 1.00 92.50 132 THR A CA 1
ATOM 1101 C C . THR A 1 132 ? -46.983 -18.364 33.393 1.00 92.50 132 THR A C 1
ATOM 1103 O O . THR A 1 132 ? -47.445 -18.188 34.517 1.00 92.50 132 THR A O 1
ATOM 1106 N N . ASP A 1 133 ? -47.262 -19.445 32.659 1.00 93.06 133 ASP A N 1
ATOM 1107 C CA . ASP A 1 133 ? -48.242 -20.462 33.065 1.00 93.06 133 ASP A CA 1
ATOM 1108 C C . ASP A 1 133 ? -47.843 -21.134 34.394 1.00 93.06 133 ASP A C 1
ATOM 1110 O O . ASP A 1 133 ? -48.682 -21.399 35.257 1.00 93.06 133 ASP A O 1
ATOM 1114 N N . LEU A 1 134 ? -46.542 -21.395 34.589 1.00 93.12 134 LEU A N 1
ATOM 1115 C CA . LEU A 1 134 ? -46.015 -21.964 35.832 1.00 93.12 134 LEU A CA 1
ATOM 1116 C C . LEU A 1 134 ? -46.182 -21.007 37.020 1.00 93.12 134 LEU A C 1
ATOM 1118 O O . LEU A 1 134 ? -46.499 -21.450 38.125 1.00 93.12 134 LEU A O 1
ATOM 1122 N N . GLU A 1 135 ? -45.947 -19.713 36.813 1.00 91.31 135 GLU A N 1
ATOM 1123 C CA . GLU A 1 135 ? -46.060 -18.712 37.873 1.00 91.31 135 GLU A CA 1
ATOM 1124 C C . GLU A 1 135 ? -47.528 -18.473 38.262 1.00 91.31 135 GLU A C 1
ATOM 1126 O O . GLU A 1 135 ? -47.863 -18.418 39.448 1.00 91.31 135 GLU A O 1
ATOM 1131 N N . GLU A 1 136 ? -48.438 -18.471 37.286 1.00 93.00 136 GLU A N 1
ATOM 1132 C CA . GLU A 1 136 ? -49.884 -18.477 37.527 1.00 93.00 136 GLU A CA 1
ATOM 1133 C C . GLU A 1 136 ? -50.328 -19.722 38.314 1.00 93.00 136 GLU A C 1
ATOM 1135 O O . GLU A 1 136 ? -51.061 -19.610 39.297 1.00 93.00 136 GLU A O 1
ATOM 1140 N N . ALA A 1 137 ? -49.833 -20.914 37.967 1.00 94.81 137 ALA A N 1
ATOM 1141 C CA . ALA A 1 137 ? -50.150 -22.135 38.710 1.00 94.81 137 ALA A CA 1
ATOM 1142 C C . ALA A 1 137 ? -49.650 -22.085 40.168 1.00 94.81 137 ALA A C 1
ATOM 1144 O O . ALA A 1 137 ? -50.363 -22.504 41.083 1.00 94.81 137 ALA A O 1
ATOM 1145 N N . LYS A 1 138 ? -48.449 -21.539 40.410 1.00 92.56 138 LYS A N 1
ATOM 1146 C CA . LYS A 1 138 ? -47.910 -21.360 41.769 1.00 92.56 138 LYS A CA 1
ATOM 1147 C C . LYS A 1 138 ? -48.738 -20.386 42.601 1.00 92.56 138 LYS A C 1
ATOM 1149 O O . LYS A 1 138 ? -49.010 -20.677 43.764 1.00 92.56 138 LYS A O 1
ATOM 1154 N N . THR A 1 139 ? -49.143 -19.250 42.030 1.00 92.88 139 THR A N 1
ATOM 1155 C CA . THR A 1 139 ? -49.971 -18.263 42.747 1.00 92.88 139 THR A CA 1
ATOM 1156 C C . THR A 1 139 ? -51.339 -18.837 43.118 1.00 92.88 139 THR A C 1
ATOM 1158 O O . THR A 1 139 ? -51.794 -18.644 44.246 1.00 92.88 139 THR A O 1
ATOM 1161 N N . GLN A 1 140 ? -51.957 -19.623 42.228 1.00 94.00 140 GLN A N 1
ATOM 1162 C CA . GLN A 1 140 ? -53.204 -20.336 42.525 1.00 94.00 140 GLN A CA 1
ATOM 1163 C C . GLN A 1 140 ? -53.040 -21.362 43.655 1.00 94.00 140 GLN A C 1
ATOM 1165 O O . GLN A 1 140 ? -53.914 -21.472 44.515 1.00 94.00 140 GLN A O 1
ATOM 1170 N N . GLU A 1 141 ? -51.938 -22.115 43.675 1.00 92.50 141 GLU A N 1
ATOM 1171 C CA . GLU A 1 141 ? -51.693 -23.113 44.721 1.00 92.50 141 GLU A CA 1
ATOM 1172 C C . GLU A 1 141 ? -51.402 -22.459 46.078 1.00 92.50 141 GLU A C 1
ATOM 1174 O O . GLU A 1 141 ? -51.927 -22.904 47.098 1.00 92.50 141 GLU A O 1
ATOM 1179 N N . TYR A 1 142 ? -50.653 -21.351 46.094 1.00 89.69 142 TYR A N 1
ATOM 1180 C CA . TYR A 1 142 ? -50.428 -20.560 47.305 1.00 89.69 142 TYR A CA 1
ATOM 1181 C C . TYR A 1 142 ? -51.744 -20.005 47.874 1.00 89.69 142 TYR A C 1
ATOM 1183 O O . TYR A 1 142 ? -51.973 -20.089 49.081 1.00 89.69 142 TYR A O 1
ATOM 1191 N N . ALA A 1 143 ? -52.653 -19.521 47.017 1.00 94.62 143 ALA A N 1
ATOM 1192 C CA . ALA A 1 143 ? -53.976 -19.055 47.436 1.00 94.62 143 ALA A CA 1
ATOM 1193 C C . ALA A 1 143 ? -54.811 -20.178 48.080 1.00 94.62 143 ALA A C 1
ATOM 1195 O O . ALA A 1 143 ? -55.333 -20.000 49.180 1.00 94.62 143 ALA A O 1
ATOM 1196 N N . LYS A 1 144 ? -54.862 -21.369 47.462 1.00 95.31 144 LYS A N 1
ATOM 1197 C CA . LYS A 1 144 ? -55.547 -22.543 48.041 1.00 95.31 144 LYS A CA 1
ATOM 1198 C C . LYS A 1 144 ? -54.948 -22.963 49.382 1.00 95.31 144 LYS A C 1
ATOM 1200 O O . LYS A 1 144 ? -55.683 -23.298 50.310 1.00 95.31 144 LYS A O 1
ATOM 1205 N N . GLN A 1 145 ? -53.618 -22.954 49.495 1.00 93.81 145 GLN A N 1
ATOM 1206 C CA . GLN A 1 145 ? -52.927 -23.267 50.747 1.00 93.81 145 GLN A CA 1
ATOM 1207 C C . GLN A 1 145 ? -53.260 -22.244 51.840 1.00 93.81 145 GLN A C 1
ATOM 1209 O O . GLN A 1 145 ? -53.509 -22.631 52.982 1.00 93.81 145 GLN A O 1
ATOM 1214 N N . GLN A 1 146 ? -53.325 -20.956 51.500 1.00 93.12 146 GLN A N 1
ATOM 1215 C CA . GLN A 1 146 ? -53.682 -19.889 52.433 1.00 93.12 146 GLN A CA 1
ATOM 1216 C C . GLN A 1 146 ? -55.143 -19.992 52.904 1.00 93.12 146 GLN A C 1
ATOM 1218 O O . GLN A 1 146 ? -55.408 -19.841 54.098 1.00 93.12 146 GLN A O 1
ATOM 1223 N N . GLU A 1 147 ? -56.077 -20.315 52.006 1.00 94.88 147 GLU A N 1
ATOM 1224 C CA . GLU A 1 147 ? -57.483 -20.581 52.347 1.00 94.88 147 GLU A CA 1
ATOM 1225 C C . GLU A 1 147 ? -57.625 -21.794 53.281 1.00 94.88 147 GLU A C 1
ATOM 1227 O O . GLU A 1 147 ? -58.312 -21.717 54.303 1.00 94.88 147 GLU A O 1
ATOM 1232 N N . ALA A 1 148 ? -56.929 -22.899 52.985 1.00 94.62 148 ALA A N 1
ATOM 1233 C CA . ALA A 1 148 ? -56.928 -24.092 53.832 1.00 94.62 148 ALA A CA 1
ATOM 1234 C C . ALA A 1 148 ? -56.346 -23.810 55.229 1.00 94.62 148 ALA A C 1
ATOM 1236 O O . ALA A 1 148 ? -56.881 -24.284 56.234 1.00 94.62 148 ALA A O 1
ATOM 1237 N N . LEU A 1 149 ? -55.285 -22.998 55.306 1.00 95.31 149 LEU A N 1
ATOM 1238 C CA . LEU A 1 149 ? -54.677 -22.585 56.571 1.00 95.31 149 LEU A CA 1
ATOM 1239 C C . LEU A 1 149 ? -55.640 -21.729 57.410 1.00 95.31 149 LEU A C 1
ATOM 1241 O O . LEU A 1 149 ? -55.747 -21.943 58.617 1.00 95.31 149 LEU A O 1
ATOM 1245 N N . GLN A 1 150 ? -56.362 -20.791 56.787 1.00 95.06 150 GLN A N 1
ATOM 1246 C CA . GLN A 1 150 ? -57.368 -19.966 57.469 1.00 95.06 150 GLN A CA 1
ATOM 1247 C C . GLN A 1 150 ? -58.546 -20.801 57.980 1.00 95.06 150 GLN A C 1
ATOM 1249 O O . GLN A 1 150 ? -58.979 -20.617 59.119 1.00 95.06 150 GLN A O 1
ATOM 1254 N N . ALA A 1 151 ? -59.032 -21.754 57.179 1.00 95.00 151 ALA A N 1
ATOM 1255 C CA . ALA A 1 151 ? -60.087 -22.674 57.594 1.00 95.00 151 ALA A CA 1
ATOM 1256 C C . ALA A 1 151 ? -59.655 -23.535 58.795 1.00 95.00 151 ALA A C 1
ATOM 1258 O O . ALA A 1 151 ? -60.423 -23.704 59.744 1.00 95.00 151 ALA A O 1
ATOM 1259 N N . MET A 1 152 ? -58.411 -24.029 58.793 1.00 93.88 152 MET A N 1
ATOM 1260 C CA . MET A 1 152 ? -57.854 -24.785 59.919 1.00 93.88 152 MET A CA 1
ATOM 1261 C C . MET A 1 152 ? -57.716 -23.919 61.177 1.00 93.88 152 MET A C 1
ATOM 1263 O O . MET A 1 152 ? -58.047 -24.372 62.271 1.00 93.88 152 MET A O 1
ATOM 1267 N N . TRP A 1 153 ? -57.277 -22.665 61.034 1.00 93.81 153 TRP A N 1
ATOM 1268 C CA . TRP A 1 153 ? -57.200 -21.708 62.142 1.00 93.81 153 TRP A CA 1
ATOM 1269 C C . TRP A 1 153 ? -58.561 -21.486 62.809 1.00 93.81 153 TRP A C 1
ATOM 1271 O O . TRP A 1 153 ? -58.658 -21.516 64.035 1.00 93.81 153 TRP A O 1
ATOM 1281 N N . LEU A 1 154 ? -59.618 -21.328 62.007 1.00 94.31 154 LEU A N 1
ATOM 1282 C CA . LEU A 1 154 ? -60.979 -21.165 62.514 1.00 94.31 154 LEU A CA 1
ATOM 1283 C C . LEU A 1 154 ? -61.452 -22.412 63.280 1.00 94.31 154 LEU A C 1
ATOM 1285 O O . LEU A 1 154 ? -62.009 -22.285 64.367 1.00 94.31 154 LEU A O 1
ATOM 1289 N N . GLN A 1 155 ? -61.162 -23.614 62.769 1.00 92.88 155 GLN A N 1
ATOM 1290 C CA . GLN A 1 155 ? -61.493 -24.869 63.457 1.00 92.88 155 GLN A CA 1
ATOM 1291 C C . GLN A 1 155 ? -60.752 -25.038 64.789 1.00 92.88 155 GLN A C 1
ATOM 1293 O O . GLN A 1 155 ? -61.336 -25.536 65.752 1.00 92.88 155 GLN A O 1
ATOM 1298 N N . VAL A 1 156 ? -59.479 -24.634 64.866 1.00 91.19 156 VAL A N 1
ATOM 1299 C CA . VAL A 1 156 ? -58.708 -24.664 66.121 1.00 91.19 156 VAL A CA 1
ATOM 1300 C C . VAL A 1 156 ? -59.328 -23.724 67.155 1.00 91.19 156 VAL A C 1
ATOM 1302 O O . VAL A 1 156 ? -59.455 -24.104 68.318 1.00 91.19 156 VAL A O 1
ATOM 1305 N N . GLU A 1 157 ? -59.772 -22.536 66.744 1.00 90.69 157 GLU A N 1
ATOM 1306 C CA . GLU A 1 157 ? -60.426 -21.580 67.642 1.00 90.69 157 GLU A CA 1
ATOM 1307 C C . GLU A 1 157 ? -61.789 -22.094 68.136 1.00 90.69 157 GLU A C 1
ATOM 1309 O O . GLU A 1 157 ? -62.090 -22.040 69.332 1.00 90.69 157 GLU A O 1
ATOM 1314 N N . GLU A 1 158 ? -62.590 -22.687 67.246 1.00 91.12 158 GLU A N 1
ATOM 1315 C CA . GLU A 1 158 ? -63.853 -23.340 67.609 1.00 91.12 158 GLU A CA 1
ATOM 1316 C C . GLU A 1 158 ? -63.637 -24.504 68.590 1.00 91.12 158 GLU A C 1
ATOM 1318 O O . GLU A 1 158 ? -64.352 -24.618 69.593 1.00 91.12 158 GLU A O 1
ATOM 1323 N N . ALA A 1 159 ? -62.630 -25.349 68.344 1.00 90.00 159 ALA A N 1
ATOM 1324 C CA . ALA A 1 159 ? -62.269 -26.453 69.230 1.00 90.00 159 ALA A CA 1
ATOM 1325 C C . ALA A 1 159 ? -61.790 -25.948 70.603 1.00 90.00 159 ALA A C 1
ATOM 1327 O O . ALA A 1 159 ? -62.222 -26.467 71.637 1.00 90.00 159 ALA A O 1
ATOM 1328 N N . ASN A 1 160 ? -60.970 -24.893 70.637 1.00 90.12 160 ASN A N 1
ATOM 1329 C CA . ASN A 1 160 ? -60.531 -24.250 71.876 1.00 90.12 160 ASN A CA 1
ATOM 1330 C C . ASN A 1 160 ? -61.720 -23.710 72.683 1.00 90.12 160 ASN A C 1
ATOM 1332 O O . ASN A 1 160 ? -61.793 -23.932 73.895 1.00 90.12 160 ASN A O 1
ATOM 1336 N N . ALA A 1 161 ? -62.698 -23.079 72.026 1.00 89.50 161 ALA A N 1
ATOM 1337 C CA . ALA A 1 161 ? -63.910 -22.589 72.681 1.00 89.50 161 ALA A CA 1
ATOM 1338 C C . ALA A 1 161 ? -64.757 -23.722 73.297 1.00 89.50 161 ALA A C 1
ATOM 1340 O O . ALA A 1 161 ? -65.390 -23.539 74.342 1.00 89.50 161 ALA A O 1
ATOM 1341 N N . VAL A 1 162 ? -64.778 -24.914 72.690 1.00 89.12 162 VAL A N 1
ATOM 134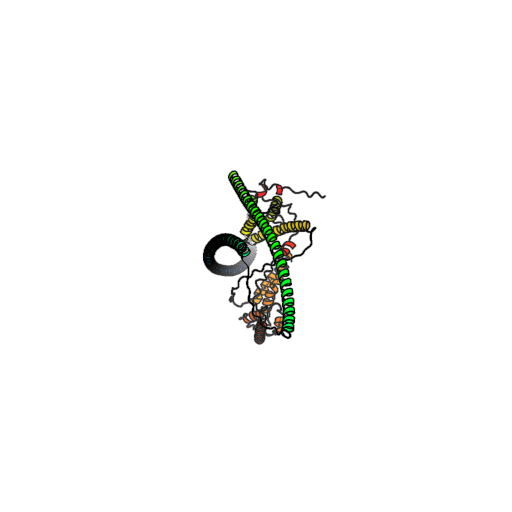2 C CA . VAL A 1 162 ? -65.418 -26.105 73.280 1.00 89.12 162 VAL A CA 1
ATOM 1343 C C . VAL A 1 162 ? -64.660 -26.570 74.526 1.00 89.12 162 VAL A C 1
ATOM 1345 O O . VAL A 1 162 ? -65.278 -26.718 75.579 1.00 89.12 162 VAL A O 1
ATOM 1348 N N . VAL A 1 163 ? -63.334 -26.712 74.447 1.00 84.25 163 VAL A N 1
ATOM 1349 C CA . VAL A 1 163 ? -62.496 -27.160 75.577 1.00 84.25 163 VAL A CA 1
ATOM 1350 C C . VAL A 1 163 ? -62.598 -26.210 76.775 1.00 84.25 163 VAL A C 1
ATOM 1352 O O . VAL A 1 163 ? -62.654 -26.663 77.919 1.00 84.25 163 VAL A O 1
ATOM 1355 N N . VAL A 1 164 ? -62.658 -24.894 76.546 1.00 84.69 164 VAL A N 1
ATOM 1356 C CA . VAL A 1 164 ? -62.847 -23.905 77.623 1.00 84.69 164 VAL A CA 1
ATOM 1357 C C . VAL A 1 164 ? -64.199 -24.097 78.315 1.00 84.69 164 VAL A C 1
ATOM 1359 O O . VAL A 1 164 ? -64.248 -24.136 79.545 1.00 84.69 164 VAL A O 1
ATOM 1362 N N . ARG A 1 165 ? -65.282 -24.306 77.552 1.00 83.69 165 ARG A N 1
ATOM 1363 C CA . ARG A 1 165 ? -66.618 -24.569 78.119 1.00 83.69 165 ARG A CA 1
ATOM 1364 C C . ARG A 1 165 ? -66.660 -25.868 78.922 1.00 83.69 165 ARG A C 1
ATOM 1366 O O . ARG A 1 165 ? -67.244 -25.891 80.004 1.00 83.69 165 ARG A O 1
ATOM 1373 N N . GLU A 1 166 ? -66.017 -26.928 78.434 1.00 79.88 166 GLU A N 1
ATOM 1374 C CA . GLU A 1 166 ? -65.908 -28.194 79.170 1.00 79.88 166 GLU A CA 1
ATOM 1375 C C . GLU A 1 166 ? -65.097 -28.039 80.462 1.00 79.88 166 GLU A C 1
ATOM 1377 O O . GLU A 1 166 ? -65.493 -28.568 81.500 1.00 79.88 166 GLU A O 1
ATOM 1382 N N . ARG A 1 167 ? -64.006 -27.259 80.445 1.00 79.69 167 ARG A N 1
ATOM 1383 C CA . ARG A 1 167 ? -63.216 -26.953 81.650 1.00 79.69 167 ARG A CA 1
ATOM 1384 C C . ARG A 1 167 ? -63.999 -26.142 82.675 1.00 79.69 167 ARG A C 1
ATOM 1386 O O . ARG A 1 167 ? -63.887 -26.422 83.865 1.00 79.69 167 ARG A O 1
ATOM 1393 N N . GLU A 1 168 ? -64.799 -25.166 82.254 1.00 77.75 168 GLU A N 1
ATOM 1394 C CA . GLU A 1 168 ? -65.663 -24.409 83.168 1.00 77.75 168 GLU A CA 1
ATOM 1395 C C . GLU A 1 168 ? -66.775 -25.278 83.768 1.00 77.75 168 GLU A C 1
ATOM 1397 O O . GLU A 1 168 ? -67.063 -25.170 84.963 1.00 77.75 168 GLU A O 1
ATOM 1402 N N . ALA A 1 169 ? -67.363 -26.176 82.971 1.00 77.62 169 ALA A N 1
ATOM 1403 C CA . ALA A 1 169 ? -68.341 -27.150 83.447 1.00 77.62 169 ALA A CA 1
ATOM 1404 C C . ALA A 1 169 ? -67.715 -28.139 84.446 1.00 77.62 169 ALA A C 1
ATOM 1406 O O . ALA A 1 169 ? -68.278 -28.372 85.515 1.00 77.62 169 ALA A O 1
ATOM 1407 N N . ALA A 1 170 ? -66.517 -28.652 84.148 1.00 71.44 170 ALA A N 1
ATOM 1408 C CA . ALA A 1 170 ? -65.763 -29.510 85.056 1.00 71.44 170 ALA A CA 1
ATOM 1409 C C . ALA A 1 170 ? -65.370 -28.770 86.344 1.00 71.44 170 ALA A C 1
ATOM 1411 O O . ALA A 1 170 ? -65.475 -29.334 87.428 1.00 71.44 170 ALA A O 1
ATOM 1412 N N . ARG A 1 171 ? -64.990 -27.488 86.260 1.00 67.44 171 ARG A N 1
ATOM 1413 C CA . ARG A 1 171 ? -64.665 -26.666 87.435 1.00 67.44 171 ARG A CA 1
ATOM 1414 C C . ARG A 1 171 ? -65.871 -26.493 88.360 1.00 67.44 171 ARG A C 1
ATOM 1416 O O . ARG A 1 171 ? -65.703 -26.601 89.568 1.00 67.44 171 ARG A O 1
ATOM 1423 N N . LYS A 1 172 ? -67.073 -26.303 87.802 1.00 68.06 172 LYS A N 1
ATOM 1424 C CA . LYS A 1 172 ? -68.325 -26.289 88.581 1.00 68.06 172 LYS A CA 1
ATOM 1425 C C . LYS A 1 172 ? -68.628 -27.648 89.219 1.00 68.06 172 LYS A C 1
ATOM 1427 O O . LYS A 1 172 ? -69.066 -27.688 90.358 1.00 68.06 172 LYS A O 1
ATOM 1432 N N . ALA A 1 173 ? -68.358 -28.750 88.519 1.00 61.81 173 ALA A N 1
ATOM 1433 C CA . ALA A 1 173 ? -68.583 -30.099 89.044 1.00 61.81 173 ALA A CA 1
ATOM 1434 C C . ALA A 1 173 ? -67.579 -30.515 90.143 1.00 61.81 173 ALA A C 1
ATOM 1436 O O . ALA A 1 173 ? -67.903 -31.347 90.984 1.00 61.81 173 ALA A O 1
ATOM 1437 N N . ILE A 1 174 ? -66.368 -29.943 90.159 1.00 56.66 174 ILE A N 1
ATOM 1438 C CA . ILE A 1 174 ? -65.324 -30.246 91.157 1.00 56.66 174 ILE A CA 1
ATOM 1439 C C . ILE A 1 174 ? -65.562 -29.507 92.492 1.00 56.66 174 ILE A C 1
ATOM 1441 O O . ILE A 1 174 ? -65.084 -29.960 93.529 1.00 56.66 174 ILE A O 1
ATOM 1445 N N . GLU A 1 175 ? -66.337 -28.416 92.510 1.00 55.50 175 GLU A N 1
ATOM 1446 C CA . GLU A 1 175 ? -66.637 -27.638 93.728 1.00 55.50 175 GLU A CA 1
ATOM 1447 C C . GLU A 1 175 ? -67.625 -28.353 94.688 1.00 55.50 175 GLU A C 1
ATOM 1449 O O . GLU A 1 175 ? -67.740 -27.969 95.850 1.00 55.50 175 GLU A O 1
ATOM 1454 N N . GLU A 1 176 ? -68.280 -29.442 94.251 1.00 51.53 176 GLU A N 1
ATOM 1455 C CA . GLU A 1 176 ? -69.338 -30.150 94.999 1.00 51.53 176 GLU A CA 1
ATOM 1456 C C . GLU A 1 176 ? -68.949 -31.516 95.626 1.00 51.53 176 GLU A C 1
ATOM 1458 O O . GLU A 1 176 ? -69.829 -32.193 96.162 1.00 51.53 176 GLU A O 1
ATOM 1463 N N . ALA A 1 177 ? -67.679 -31.963 95.638 1.00 35.81 177 ALA A N 1
ATOM 1464 C CA . ALA A 1 177 ? -67.342 -33.295 96.189 1.00 35.81 177 ALA A CA 1
ATOM 1465 C C . ALA A 1 177 ? -65.979 -33.412 96.932 1.00 35.81 177 ALA A C 1
ATOM 1467 O O . ALA A 1 177 ? -64.984 -32.874 96.449 1.00 35.81 177 ALA A O 1
ATOM 1468 N N . PRO A 1 178 ? -65.879 -34.145 98.076 1.00 41.50 178 PRO A N 1
ATOM 1469 C CA . PRO A 1 178 ? -64.670 -34.218 98.916 1.00 41.50 178 PRO A CA 1
ATOM 1470 C C . PRO A 1 178 ? -63.701 -35.384 98.567 1.00 41.50 178 PRO A C 1
ATOM 1472 O O . PRO A 1 178 ? -64.141 -36.386 98.000 1.00 41.50 178 PRO A O 1
ATOM 1475 N N . PRO A 1 179 ? -62.400 -35.316 98.954 1.00 40.03 179 PRO A N 1
ATOM 1476 C CA . PRO A 1 179 ? -61.322 -36.161 98.410 1.00 40.03 179 PRO A CA 1
ATOM 1477 C C . PRO A 1 179 ? -60.777 -37.247 99.373 1.00 40.03 179 PRO A C 1
ATOM 1479 O O . PRO A 1 179 ? -60.819 -37.080 100.591 1.00 40.03 179 PRO A O 1
ATOM 1482 N N . VAL A 1 180 ? -60.173 -38.327 98.835 1.00 34.22 180 VAL A N 1
ATOM 1483 C CA . VAL A 1 180 ? -59.323 -39.301 99.573 1.00 34.22 180 VAL A CA 1
ATOM 1484 C C . VAL A 1 180 ? -58.137 -39.774 98.705 1.00 34.22 180 VAL A C 1
ATOM 1486 O O . VAL A 1 180 ? -58.330 -40.250 97.590 1.00 34.22 180 VAL A O 1
ATOM 1489 N N . ILE A 1 181 ? -56.918 -39.660 99.257 1.00 32.19 181 ILE A N 1
ATOM 1490 C CA . ILE A 1 181 ? -55.584 -39.968 98.690 1.00 32.19 181 ILE A CA 1
ATOM 1491 C C . ILE A 1 181 ? -55.000 -41.241 99.344 1.00 32.19 181 ILE A C 1
ATOM 1493 O O . ILE A 1 181 ? -55.246 -41.478 100.528 1.00 32.19 181 ILE A O 1
ATOM 1497 N N . LYS A 1 182 ? -54.153 -42.001 98.625 1.00 33.78 182 LYS A N 1
ATOM 1498 C CA . LYS A 1 182 ? -53.084 -42.852 99.204 1.00 33.78 182 LYS A CA 1
ATOM 1499 C C . LYS A 1 182 ? -51.810 -42.822 98.334 1.00 33.78 182 LYS A C 1
ATOM 1501 O O . LYS A 1 182 ? -51.885 -43.122 97.148 1.00 33.78 182 LYS A O 1
ATOM 1506 N N . GLU A 1 183 ? -50.670 -42.500 98.953 1.00 31.03 183 GLU A N 1
ATOM 1507 C CA . GLU A 1 183 ? -49.298 -42.473 98.400 1.00 31.03 183 GLU A CA 1
ATOM 1508 C C . GLU A 1 183 ? -48.481 -43.731 98.770 1.00 31.03 183 GLU A C 1
ATOM 1510 O O . GLU A 1 183 ? -48.769 -44.390 99.773 1.00 31.03 183 GLU A O 1
ATOM 1515 N N . ILE A 1 184 ? -47.414 -44.011 98.002 1.00 31.05 184 ILE A N 1
ATOM 1516 C CA . ILE A 1 184 ? -46.301 -44.927 98.334 1.00 31.05 184 ILE A CA 1
ATOM 1517 C C . ILE A 1 184 ? -44.967 -44.269 97.875 1.00 31.05 184 ILE A C 1
ATOM 1519 O O . ILE A 1 184 ? -44.902 -43.866 96.714 1.00 31.05 184 ILE A O 1
ATOM 1523 N N . PRO A 1 185 ? -43.914 -44.159 98.722 1.00 37.97 185 PRO A N 1
ATOM 1524 C CA . PRO A 1 185 ? -42.651 -43.452 98.421 1.00 37.97 185 PRO A CA 1
ATOM 1525 C C . PRO A 1 185 ? -41.424 -44.384 98.249 1.00 37.97 185 PRO A C 1
ATOM 1527 O O . PRO A 1 185 ? -41.394 -45.444 98.872 1.00 37.97 185 PRO A O 1
ATOM 1530 N N . VAL A 1 186 ? -40.372 -43.968 97.509 1.00 34.88 186 VAL A N 1
ATOM 1531 C CA . VAL A 1 186 ? -39.009 -44.571 97.553 1.00 34.88 186 VAL A CA 1
ATOM 1532 C C . VAL A 1 186 ? -37.872 -43.547 97.283 1.00 34.88 186 VAL A C 1
ATOM 1534 O O . VAL A 1 186 ? -37.875 -42.846 96.280 1.00 34.88 186 VAL A O 1
ATOM 1537 N N . LEU A 1 187 ? -36.938 -43.552 98.248 1.00 43.00 187 LEU A N 1
ATOM 1538 C CA . LEU A 1 187 ? -35.562 -43.049 98.495 1.00 43.00 187 LEU A CA 1
ATOM 1539 C C . LEU A 1 187 ? -34.629 -42.422 97.423 1.00 43.00 187 LEU A C 1
ATOM 1541 O O . LEU A 1 187 ? -34.615 -42.783 96.252 1.00 43.00 187 LEU A O 1
ATOM 1545 N N . VAL A 1 188 ? -33.767 -41.537 97.958 1.00 41.09 188 VAL A N 1
ATOM 1546 C CA . VAL A 1 188 ? -32.786 -40.604 97.362 1.00 41.09 188 VAL A CA 1
ATOM 1547 C C . VAL A 1 188 ? -31.346 -41.078 97.625 1.00 41.09 188 VAL A C 1
ATOM 1549 O O . VAL A 1 188 ? -31.023 -41.417 98.762 1.00 41.09 188 VAL A O 1
ATOM 1552 N N . GLU A 1 189 ? -30.474 -41.016 96.614 1.00 49.53 189 GLU A N 1
ATOM 1553 C CA . GLU A 1 189 ? -29.013 -41.186 96.726 1.00 49.53 189 GLU A CA 1
ATOM 1554 C C . GLU A 1 189 ? -28.332 -40.157 95.790 1.00 49.53 189 GLU A C 1
ATOM 1556 O O . GLU A 1 189 ? -28.092 -40.426 94.617 1.00 49.53 189 GLU A O 1
ATOM 1561 N N . ASP A 1 190 ? -28.092 -38.929 96.273 1.00 52.44 190 ASP A N 1
ATOM 1562 C CA . ASP A 1 190 ? -27.675 -37.785 95.436 1.00 52.44 190 ASP A CA 1
ATOM 1563 C C . ASP A 1 190 ? -26.449 -37.051 96.004 1.00 52.44 190 ASP A C 1
ATOM 1565 O O . ASP A 1 190 ? -26.561 -35.966 96.572 1.00 52.44 190 ASP A O 1
ATOM 1569 N N . THR A 1 191 ? -25.253 -37.605 95.788 1.00 57.50 191 THR A N 1
ATOM 1570 C CA . THR A 1 191 ? -24.002 -36.847 96.013 1.00 57.50 191 THR A CA 1
ATOM 1571 C C . THR A 1 191 ? -23.102 -36.828 94.772 1.00 57.50 191 THR A C 1
ATOM 1573 O O . THR A 1 191 ? -22.596 -35.770 94.410 1.00 57.50 191 THR A O 1
ATOM 1576 N N . GLU A 1 192 ? -22.970 -37.930 94.024 1.00 63.94 192 GLU A N 1
ATOM 1577 C CA . GLU A 1 192 ? -22.250 -37.924 92.731 1.00 63.94 192 GLU A CA 1
ATOM 1578 C C . GLU A 1 192 ? -23.062 -37.254 91.612 1.00 63.94 192 GLU A C 1
ATOM 1580 O O . GLU A 1 192 ? -22.516 -36.541 90.765 1.00 63.94 192 GLU A O 1
ATOM 1585 N N . LYS A 1 193 ? -24.391 -37.396 91.671 1.00 64.06 193 LYS A N 1
ATOM 1586 C CA . LYS A 1 193 ? -25.331 -36.761 90.743 1.00 64.06 193 LYS A CA 1
ATOM 1587 C C . LYS A 1 193 ? -25.248 -35.240 90.792 1.00 64.06 193 LYS A C 1
ATOM 1589 O O . LYS A 1 193 ? -25.336 -34.607 89.751 1.00 64.06 193 LYS A O 1
ATOM 1594 N N . ILE A 1 194 ? -25.009 -34.657 91.969 1.00 66.12 194 ILE A N 1
ATOM 1595 C CA . ILE A 1 194 ? -24.889 -33.202 92.132 1.00 66.12 194 ILE A CA 1
ATOM 1596 C C . ILE A 1 194 ? -23.657 -32.665 91.395 1.00 66.12 194 ILE A C 1
ATOM 1598 O O . ILE A 1 194 ? -23.763 -31.647 90.716 1.00 66.12 194 ILE A O 1
ATOM 1602 N N . ASN A 1 195 ? -22.511 -33.347 91.451 1.00 69.88 195 ASN A N 1
ATOM 1603 C CA . ASN A 1 195 ? -21.310 -32.891 90.742 1.00 69.88 195 ASN A CA 1
ATOM 1604 C C . ASN A 1 195 ? -21.457 -33.037 89.217 1.00 69.88 195 ASN A C 1
ATOM 1606 O O . ASN A 1 195 ? -21.098 -32.113 88.489 1.00 69.88 195 ASN A O 1
ATOM 1610 N N . SER A 1 196 ? -22.058 -34.137 88.745 1.00 74.25 196 SER A N 1
ATOM 1611 C CA . SER A 1 196 ? -22.384 -34.327 87.321 1.00 74.25 196 SER A CA 1
ATOM 1612 C C . SER A 1 196 ? -23.383 -33.278 86.824 1.00 74.25 196 SER A C 1
ATOM 1614 O O . SER A 1 196 ? -23.139 -32.626 85.810 1.00 74.25 196 SER A O 1
ATOM 1616 N N . LEU A 1 197 ? -24.467 -33.053 87.576 1.00 76.75 197 LEU A N 1
ATOM 1617 C CA . LEU A 1 197 ? -25.466 -32.028 87.274 1.00 76.75 197 LEU A CA 1
ATOM 1618 C C . LEU A 1 197 ? -24.856 -30.627 87.312 1.00 76.75 197 LEU A C 1
ATOM 1620 O O . LEU A 1 197 ? -25.244 -29.783 86.521 1.00 76.75 197 LEU A O 1
ATOM 1624 N N . THR A 1 198 ? -23.871 -30.366 88.174 1.00 79.06 198 THR A N 1
ATOM 1625 C CA . THR A 1 198 ? -23.200 -29.058 88.208 1.00 79.06 198 THR A CA 1
ATOM 1626 C C . THR A 1 198 ? -22.378 -28.825 86.938 1.00 79.06 198 THR A C 1
ATOM 1628 O O . THR A 1 198 ? -22.488 -27.756 86.344 1.00 79.06 198 THR A O 1
ATOM 1631 N N . SER A 1 199 ? -21.611 -29.815 86.460 1.00 78.31 199 SER A N 1
ATOM 1632 C CA . SER A 1 199 ? -20.885 -29.694 85.182 1.00 78.31 199 SER A CA 1
ATOM 1633 C C . SER A 1 199 ? -21.814 -29.604 83.969 1.00 78.31 199 SER A C 1
ATOM 1635 O O . SER A 1 199 ? -21.533 -28.858 83.035 1.00 78.31 199 SER A O 1
ATOM 1637 N N . GLU A 1 200 ? -22.937 -30.320 84.001 1.00 80.69 200 GLU A N 1
ATOM 1638 C CA . GLU A 1 200 ? -23.948 -30.297 82.943 1.00 80.69 200 GLU A CA 1
ATOM 1639 C C . GLU A 1 200 ? -24.697 -28.955 82.927 1.00 80.69 200 GLU A C 1
ATOM 1641 O O . GLU A 1 200 ? -24.912 -28.382 81.865 1.00 80.69 200 GLU A O 1
ATOM 1646 N N . VAL A 1 201 ? -24.990 -28.373 84.095 1.00 82.69 201 VAL A N 1
ATOM 1647 C CA . VAL A 1 201 ? -25.565 -27.023 84.218 1.00 82.69 201 VAL A CA 1
ATOM 1648 C C . VAL A 1 201 ? -24.604 -25.952 83.702 1.00 82.69 201 VAL A C 1
ATOM 1650 O O . VAL A 1 201 ? -25.051 -25.019 83.040 1.00 82.69 201 VAL A O 1
ATOM 1653 N N . GLU A 1 202 ? -23.299 -26.060 83.962 1.00 83.81 202 GLU A N 1
ATOM 1654 C CA . GLU A 1 202 ? -22.324 -25.112 83.405 1.00 83.81 202 GLU A CA 1
ATOM 1655 C C . GLU A 1 202 ? -22.162 -25.272 81.881 1.00 83.81 202 GLU A C 1
ATOM 1657 O O . GLU A 1 202 ? -22.100 -24.268 81.169 1.00 83.81 202 GLU A O 1
ATOM 1662 N N . ALA A 1 203 ? -22.199 -26.501 81.350 1.00 83.75 203 ALA A N 1
ATOM 1663 C CA . ALA A 1 203 ? -22.227 -26.739 79.903 1.00 83.75 203 ALA A CA 1
ATOM 1664 C C . ALA A 1 203 ? -23.500 -26.164 79.248 1.00 83.75 203 ALA A C 1
ATOM 1666 O O . ALA A 1 203 ? -23.411 -25.457 78.244 1.00 83.75 203 ALA A O 1
ATOM 1667 N N . LEU A 1 204 ? -24.671 -26.369 79.863 1.00 82.50 204 LEU A N 1
ATOM 1668 C CA . LEU A 1 204 ? -25.949 -25.818 79.401 1.00 82.50 204 LEU A CA 1
ATOM 1669 C C . LEU A 1 204 ? -25.999 -24.288 79.492 1.00 82.50 204 LEU A C 1
ATOM 1671 O O . LEU A 1 204 ? -26.630 -23.642 78.658 1.00 82.50 204 LEU A O 1
ATOM 1675 N N . LYS A 1 205 ? -25.326 -23.674 80.474 1.00 82.38 205 LYS A N 1
ATOM 1676 C CA . LYS A 1 205 ? -25.182 -22.210 80.533 1.00 82.38 205 LYS A CA 1
ATOM 1677 C C . LYS A 1 205 ? -24.346 -21.679 79.371 1.00 82.38 205 LYS A C 1
ATOM 1679 O O . LYS A 1 205 ? -24.726 -20.664 78.791 1.00 82.38 205 LYS A O 1
ATOM 1684 N N . ALA A 1 206 ? -23.249 -22.352 79.017 1.00 84.44 206 ALA A N 1
ATOM 1685 C CA . ALA A 1 206 ? -22.431 -21.972 77.866 1.00 84.44 206 ALA A CA 1
ATOM 1686 C C . ALA A 1 206 ? -23.203 -22.138 76.543 1.00 84.44 206 ALA A C 1
ATOM 1688 O O . ALA A 1 206 ? -23.174 -21.244 75.698 1.00 84.44 206 ALA A O 1
ATOM 1689 N N . GLU A 1 207 ? -23.958 -23.232 76.393 1.00 79.88 207 GLU A N 1
ATOM 1690 C CA . GLU A 1 207 ? -24.823 -23.466 75.230 1.00 79.88 207 GLU A CA 1
ATOM 1691 C C . GLU A 1 207 ? -25.953 -22.430 75.137 1.00 79.88 207 GLU A C 1
ATOM 1693 O O . GLU A 1 207 ? -26.219 -21.893 74.062 1.00 79.88 207 GLU A O 1
ATOM 1698 N N . ARG A 1 208 ? -26.554 -22.050 76.270 1.00 85.50 208 ARG A N 1
ATOM 1699 C CA . ARG A 1 208 ? -27.570 -20.993 76.330 1.00 85.50 208 ARG A CA 1
ATOM 1700 C C . ARG A 1 208 ? -27.016 -19.625 75.937 1.00 85.50 208 ARG A C 1
ATOM 1702 O O . ARG A 1 208 ? -27.665 -18.919 75.176 1.00 85.50 208 ARG A O 1
ATOM 1709 N N . GLN A 1 209 ? -25.829 -19.252 76.415 1.00 85.94 209 GLN A N 1
ATOM 1710 C CA . GLN A 1 209 ? -25.197 -17.990 76.012 1.00 85.94 209 GLN A CA 1
ATOM 1711 C C . GLN A 1 209 ? -24.865 -17.977 74.514 1.00 85.94 209 GLN A C 1
ATOM 1713 O O . GLN A 1 209 ? -25.045 -16.954 73.854 1.00 85.94 209 GLN A O 1
ATOM 1718 N N . ALA A 1 210 ? -24.427 -19.112 73.957 1.00 85.75 210 ALA A N 1
ATOM 1719 C CA . ALA A 1 210 ? -24.215 -19.247 72.520 1.00 85.75 210 ALA A CA 1
ATOM 1720 C C . ALA A 1 210 ? -25.532 -19.116 71.731 1.00 85.75 210 ALA A C 1
ATOM 1722 O O . ALA A 1 210 ? -25.559 -18.414 70.721 1.00 85.75 210 ALA A O 1
ATOM 1723 N N . ALA A 1 211 ? -26.624 -19.719 72.213 1.00 85.00 211 ALA A N 1
ATOM 1724 C CA . ALA A 1 211 ? -27.951 -19.601 71.610 1.00 85.00 211 ALA A CA 1
ATOM 1725 C C . ALA A 1 211 ? -28.486 -18.158 71.652 1.00 85.00 211 ALA A C 1
ATOM 1727 O O . ALA A 1 211 ? -28.940 -17.655 70.629 1.00 85.00 211 ALA A O 1
ATOM 1728 N N . GLU A 1 212 ? -28.349 -17.460 72.785 1.00 85.81 212 GLU A N 1
ATOM 1729 C CA . GLU A 1 212 ? -28.755 -16.053 72.939 1.00 85.81 212 GLU A CA 1
ATOM 1730 C C . GLU A 1 212 ? -27.956 -15.119 72.000 1.00 85.81 212 GLU A C 1
ATOM 1732 O O . GLU A 1 212 ? -28.517 -14.204 71.392 1.00 85.81 212 GLU A O 1
ATOM 1737 N N . HIS A 1 213 ? -26.652 -15.365 71.807 1.00 88.00 213 HIS A N 1
ATOM 1738 C CA . HIS A 1 213 ? -25.840 -14.629 70.826 1.00 88.00 213 HIS A CA 1
ATOM 1739 C C . HIS A 1 213 ? -26.275 -14.887 69.376 1.00 88.00 213 HIS A C 1
ATOM 1741 O O . HIS A 1 213 ? -26.267 -13.961 68.560 1.00 88.00 213 HIS A O 1
ATOM 1747 N N . LEU A 1 214 ? -26.651 -16.127 69.057 1.00 86.56 214 LEU A N 1
ATOM 1748 C CA . LEU A 1 214 ? -27.094 -16.528 67.721 1.00 86.56 214 LEU A CA 1
ATOM 1749 C C . LEU A 1 214 ? -28.482 -15.947 67.401 1.00 86.56 214 LEU A C 1
ATOM 1751 O O . LEU A 1 214 ? -28.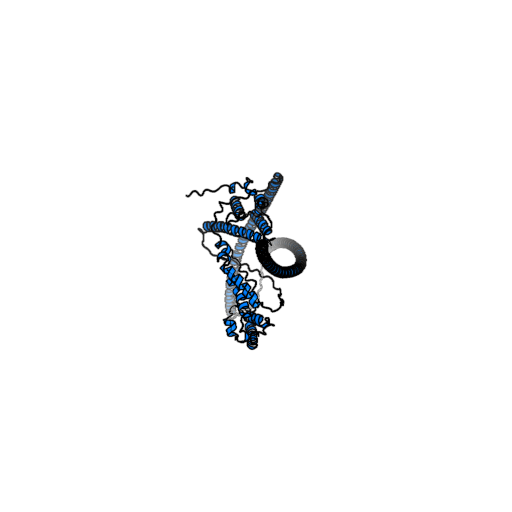696 -15.453 66.297 1.00 86.56 214 LEU A O 1
ATOM 1755 N N . GLU A 1 215 ? -29.381 -15.902 68.385 1.00 87.44 215 GLU A N 1
ATOM 1756 C CA . GLU A 1 215 ? -30.702 -15.268 68.283 1.00 87.44 215 GLU A CA 1
ATOM 1757 C C . GLU A 1 215 ? -30.588 -13.754 68.043 1.00 87.44 215 GLU A C 1
ATOM 1759 O O . GLU A 1 215 ? -31.248 -13.205 67.156 1.00 87.44 215 GLU A O 1
ATOM 1764 N N . LYS A 1 216 ? -29.668 -13.080 68.747 1.00 92.75 216 LYS A N 1
ATOM 1765 C CA . LYS A 1 216 ? -29.385 -11.659 68.509 1.00 92.75 216 LYS A CA 1
ATOM 1766 C C . LYS A 1 216 ? -28.838 -11.402 67.097 1.00 92.75 216 LYS A C 1
ATOM 1768 O O . LYS A 1 216 ? -29.315 -10.493 66.422 1.00 92.75 216 LYS A O 1
ATOM 1773 N N . ALA A 1 217 ? -27.878 -12.207 66.633 1.00 91.25 217 ALA A N 1
ATOM 1774 C CA . ALA A 1 217 ? -27.322 -12.082 65.282 1.00 91.25 217 ALA A CA 1
ATOM 1775 C C . ALA A 1 217 ? -28.376 -12.338 64.187 1.00 91.25 217 ALA A C 1
ATOM 1777 O O . ALA A 1 217 ? -28.360 -11.689 63.138 1.00 91.25 217 ALA A O 1
ATOM 1778 N N . PHE A 1 218 ? -29.318 -13.252 64.438 1.00 84.44 218 PHE A N 1
ATOM 1779 C CA . PHE A 1 218 ? -30.434 -13.518 63.535 1.00 84.44 218 PHE A CA 1
ATOM 1780 C C . PHE A 1 218 ? -31.389 -12.317 63.445 1.00 84.44 218 PHE A C 1
ATOM 1782 O O . PHE A 1 218 ? -31.700 -11.881 62.340 1.00 84.44 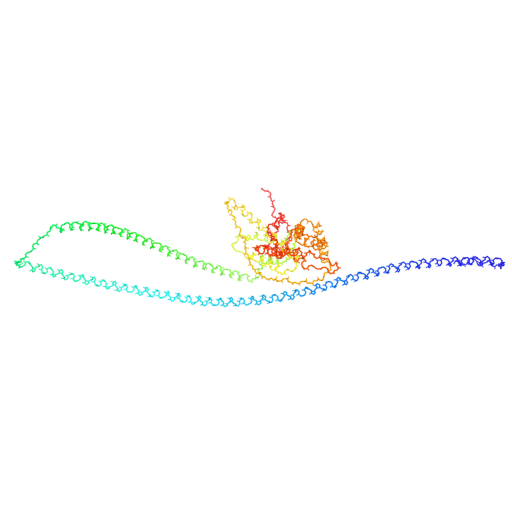218 PHE A O 1
ATOM 1789 N N . SER A 1 219 ? -31.763 -11.715 64.580 1.00 89.69 219 SER A N 1
ATOM 1790 C CA . SER A 1 219 ? -32.628 -10.523 64.616 1.00 89.69 219 SER A CA 1
ATOM 1791 C C . SER A 1 219 ? -31.996 -9.307 63.922 1.00 89.69 219 SER A C 1
ATOM 1793 O O . SER A 1 219 ? -32.667 -8.601 63.167 1.00 89.69 219 SER A O 1
ATOM 1795 N N . GLU A 1 220 ? -30.689 -9.086 64.100 1.00 91.00 220 GLU A N 1
ATOM 1796 C CA . GLU A 1 220 ? -29.957 -8.021 63.396 1.00 91.00 220 GLU A CA 1
ATOM 1797 C C . GLU A 1 220 ? -29.913 -8.261 61.874 1.00 91.00 220 GLU A C 1
ATOM 1799 O O . GLU A 1 220 ? -30.086 -7.327 61.085 1.00 91.00 220 GLU A O 1
ATOM 1804 N N . THR A 1 221 ? -29.739 -9.517 61.446 1.00 86.94 221 THR A N 1
ATOM 1805 C CA . THR A 1 221 ? -29.752 -9.898 60.022 1.00 86.94 221 THR A CA 1
ATOM 1806 C C . THR A 1 221 ? -31.147 -9.739 59.408 1.00 86.94 221 THR A C 1
ATOM 1808 O O . THR A 1 221 ? -31.275 -9.256 58.283 1.00 86.94 221 THR A O 1
ATOM 1811 N N . GLU A 1 222 ? -32.203 -10.089 60.143 1.00 88.81 222 GLU A N 1
ATOM 1812 C CA . GLU A 1 222 ? -33.596 -9.930 59.713 1.00 88.81 222 GLU A CA 1
ATOM 1813 C C . GLU A 1 222 ? -33.975 -8.450 59.545 1.00 88.81 222 GLU A C 1
ATOM 1815 O O . GLU A 1 222 ? -34.549 -8.071 58.522 1.00 88.81 222 GLU A O 1
ATOM 1820 N N . ALA A 1 223 ? -33.560 -7.588 60.480 1.00 93.88 223 ALA A N 1
ATOM 1821 C CA . ALA A 1 223 ? -33.759 -6.143 60.375 1.00 93.88 223 ALA A CA 1
ATOM 1822 C C . ALA A 1 223 ? -33.053 -5.549 59.140 1.00 93.88 223 ALA A C 1
ATOM 1824 O O . ALA A 1 223 ? -33.655 -4.771 58.397 1.00 93.88 223 ALA A O 1
ATOM 1825 N N . ARG A 1 224 ? -31.804 -5.961 58.868 1.00 93.75 224 ARG A N 1
ATOM 1826 C CA . ARG A 1 224 ? -31.056 -5.532 57.672 1.00 93.75 224 ARG A CA 1
ATOM 1827 C C . ARG A 1 224 ? -31.696 -6.035 56.374 1.00 93.75 224 ARG A C 1
ATOM 1829 O O . ARG A 1 224 ? -31.754 -5.292 55.397 1.00 93.75 224 ARG A O 1
ATOM 1836 N N . ASN A 1 225 ? -32.203 -7.268 56.359 1.00 85.38 225 ASN A N 1
ATOM 1837 C CA . ASN A 1 225 ? -32.928 -7.811 55.209 1.00 85.38 225 ASN A CA 1
ATOM 1838 C C . ASN A 1 225 ? -34.231 -7.040 54.945 1.00 85.38 225 ASN A C 1
ATOM 1840 O O . ASN A 1 225 ? -34.541 -6.761 53.787 1.00 85.38 225 ASN A O 1
ATOM 1844 N N . SER A 1 226 ? -34.960 -6.645 55.995 1.00 90.44 226 SER A N 1
ATOM 1845 C CA . SER A 1 226 ? -36.156 -5.805 55.863 1.00 90.44 226 SER A CA 1
ATOM 1846 C C . SER A 1 226 ? -35.829 -4.419 55.296 1.00 90.44 226 SER A C 1
ATOM 1848 O O . SER A 1 226 ? -36.578 -3.917 54.462 1.00 90.44 226 SER A O 1
ATOM 1850 N N . GLU A 1 227 ? -34.720 -3.802 55.711 1.00 92.06 227 GLU A N 1
ATOM 1851 C CA . GLU A 1 227 ? -34.263 -2.511 55.176 1.00 92.06 227 GLU A CA 1
ATOM 1852 C C . GLU A 1 227 ? -33.908 -2.623 53.681 1.00 92.06 227 GLU A C 1
ATOM 1854 O O . GLU A 1 227 ? -34.462 -1.892 52.855 1.00 92.06 227 GLU A O 1
ATOM 1859 N N . LEU A 1 228 ? -33.083 -3.610 53.308 1.00 91.56 228 LEU A N 1
ATOM 1860 C CA . LEU A 1 228 ? -32.690 -3.863 51.915 1.00 91.56 228 LEU A CA 1
ATOM 1861 C C . LEU A 1 228 ? -33.885 -4.180 51.003 1.00 91.56 228 LEU A C 1
ATOM 1863 O O . LEU A 1 228 ? -33.890 -3.772 49.842 1.00 91.56 228 LEU A O 1
ATOM 1867 N N . ALA A 1 229 ? -34.914 -4.863 51.513 1.00 92.56 229 ALA A N 1
ATOM 1868 C CA . ALA A 1 229 ? -36.140 -5.122 50.761 1.00 92.56 229 ALA A CA 1
ATOM 1869 C C . ALA A 1 229 ? -36.877 -3.820 50.397 1.00 92.56 229 ALA A C 1
ATOM 1871 O O . ALA A 1 229 ? -37.315 -3.659 49.256 1.00 92.56 229 ALA A O 1
ATOM 1872 N N . THR A 1 230 ? -36.957 -2.862 51.329 1.00 93.75 230 THR A N 1
ATOM 1873 C CA . THR A 1 230 ? -37.589 -1.556 51.063 1.00 93.75 230 THR A CA 1
ATOM 1874 C C . THR A 1 230 ? -36.771 -0.686 50.104 1.00 93.75 230 THR A C 1
ATOM 1876 O O . THR A 1 230 ? -37.340 0.014 49.263 1.00 93.75 230 THR A O 1
ATOM 1879 N N . GLU A 1 231 ? -35.436 -0.739 50.172 1.00 91.00 231 GLU A N 1
ATOM 1880 C CA . GLU A 1 231 ? -34.566 -0.043 49.216 1.00 91.00 231 GLU A CA 1
ATOM 1881 C C . GLU A 1 231 ? -34.689 -0.627 47.804 1.00 91.00 231 GLU A C 1
ATOM 1883 O O . GLU A 1 231 ? -34.776 0.135 46.835 1.00 91.00 231 GLU A O 1
ATOM 1888 N N . LEU A 1 232 ? -34.763 -1.957 47.683 1.00 90.50 232 LEU A N 1
ATOM 1889 C CA . LEU A 1 232 ? -34.954 -2.642 46.406 1.00 90.50 232 LEU A CA 1
ATOM 1890 C C . LEU A 1 232 ? -36.302 -2.276 45.773 1.00 90.50 232 LEU A C 1
ATOM 1892 O O . LEU A 1 232 ? -36.336 -1.917 44.599 1.00 90.50 232 LEU A O 1
ATOM 1896 N N . GLU A 1 233 ? -37.392 -2.272 46.547 1.00 91.25 233 GLU A N 1
ATOM 1897 C CA . GLU A 1 233 ? -38.717 -1.868 46.055 1.00 91.25 233 GLU A CA 1
ATOM 1898 C C . GLU A 1 233 ? -38.716 -0.418 45.539 1.00 91.25 233 GLU A C 1
ATOM 1900 O O . GLU A 1 233 ? -39.259 -0.118 44.471 1.00 91.25 233 GLU A O 1
ATOM 1905 N N . ASN A 1 234 ? -38.049 0.491 46.256 1.00 92.88 234 ASN A N 1
ATOM 1906 C CA . ASN A 1 234 ? -37.910 1.884 45.835 1.00 92.88 234 ASN A CA 1
ATOM 1907 C C . ASN A 1 234 ? -37.050 2.042 44.568 1.00 92.88 234 ASN A C 1
ATOM 1909 O O . ASN A 1 234 ? -37.348 2.901 43.733 1.00 92.88 234 ASN A O 1
ATOM 1913 N N . ALA A 1 235 ? -35.992 1.241 44.410 1.00 91.62 235 ALA A N 1
ATOM 1914 C CA . ALA A 1 235 ? -35.163 1.234 43.207 1.00 91.62 235 ALA A CA 1
ATOM 1915 C C . ALA A 1 235 ? -35.927 0.683 41.992 1.00 91.62 235 ALA A C 1
ATOM 1917 O O . ALA A 1 235 ? -35.872 1.292 40.922 1.00 91.62 235 ALA A O 1
ATOM 1918 N N . THR A 1 236 ? -36.701 -0.391 42.168 1.00 91.25 236 THR A N 1
ATOM 1919 C CA . THR A 1 236 ? -37.562 -0.960 41.120 1.00 91.25 236 THR A CA 1
ATOM 1920 C C . THR A 1 236 ? -38.616 0.045 40.662 1.00 91.25 236 THR A C 1
ATOM 1922 O O . THR A 1 236 ? -38.697 0.327 39.472 1.00 91.25 236 THR A O 1
ATOM 1925 N N . ARG A 1 237 ? -39.316 0.720 41.590 1.00 93.31 237 ARG A N 1
ATOM 1926 C CA . ARG A 1 237 ? -40.281 1.781 41.233 1.00 93.31 237 ARG A CA 1
ATOM 1927 C C . ARG A 1 237 ? -39.651 2.916 40.415 1.00 93.31 237 ARG A C 1
ATOM 1929 O O . ARG A 1 237 ? -40.293 3.454 39.517 1.00 93.31 237 ARG A O 1
ATOM 1936 N N . LYS A 1 238 ? -38.403 3.303 40.710 1.00 93.75 238 LYS A N 1
ATOM 1937 C CA . LYS A 1 238 ? -37.672 4.316 39.923 1.00 93.75 238 LYS A CA 1
ATOM 1938 C C . LYS A 1 238 ? -37.269 3.800 38.541 1.00 93.75 238 LYS A C 1
ATOM 1940 O O . LYS A 1 238 ? -37.304 4.572 37.586 1.00 93.75 238 LYS A O 1
ATOM 1945 N N . ALA A 1 239 ? -36.886 2.528 38.435 1.00 89.69 239 ALA A N 1
ATOM 1946 C CA . ALA A 1 239 ? -36.573 1.898 37.157 1.00 89.69 239 ALA A CA 1
ATOM 1947 C C . ALA A 1 239 ? -37.813 1.847 36.249 1.00 89.69 239 ALA A C 1
ATOM 1949 O O . ALA A 1 239 ? -37.717 2.235 35.086 1.00 89.69 239 ALA A O 1
ATOM 1950 N N . ASP A 1 240 ? -38.976 1.497 36.803 1.00 92.00 240 ASP A N 1
ATOM 1951 C CA . ASP A 1 240 ? -40.249 1.480 36.073 1.00 92.00 240 ASP A CA 1
ATOM 1952 C C . ASP A 1 240 ? -40.636 2.889 35.587 1.00 92.00 240 ASP A C 1
ATOM 1954 O O . ASP A 1 240 ? -40.940 3.087 34.412 1.00 92.00 240 ASP A O 1
ATOM 1958 N N . GLN A 1 241 ? -40.510 3.911 36.445 1.00 93.19 241 GLN A N 1
ATOM 1959 C CA . GLN A 1 241 ? -40.761 5.312 36.064 1.00 93.19 241 GLN A CA 1
ATOM 1960 C C . GLN A 1 241 ? -39.826 5.821 34.952 1.00 93.19 241 GLN A C 1
ATOM 1962 O O . GLN A 1 241 ? -40.248 6.594 34.082 1.00 93.19 241 GLN A O 1
ATOM 1967 N N . LEU A 1 242 ? -38.549 5.424 34.976 1.00 92.38 242 LEU A N 1
ATOM 1968 C CA . LEU A 1 242 ? -37.590 5.760 33.920 1.00 92.38 242 LEU A CA 1
ATOM 1969 C C . LEU A 1 242 ? -37.927 5.035 32.616 1.00 92.38 242 LEU A C 1
ATOM 1971 O O . LEU A 1 242 ? -37.881 5.662 31.558 1.00 92.38 242 LEU A O 1
ATOM 1975 N N . HIS A 1 243 ? -38.313 3.760 32.686 1.00 91.56 243 HIS A N 1
ATOM 1976 C CA . HIS A 1 243 ? -38.718 2.978 31.521 1.00 91.56 243 HIS A CA 1
ATOM 1977 C C . HIS A 1 243 ? -39.947 3.587 30.831 1.00 91.56 243 HIS A C 1
ATOM 1979 O O . HIS A 1 243 ? -39.906 3.848 29.629 1.00 91.56 243 HIS A O 1
ATOM 1985 N N . GLU A 1 244 ? -40.982 3.949 31.597 1.00 93.38 244 GLU A N 1
ATOM 1986 C CA . GLU A 1 244 ? -42.159 4.656 31.075 1.00 93.38 244 GLU A CA 1
ATOM 1987 C C . GLU A 1 244 ? -41.803 6.008 30.441 1.00 93.38 244 GLU A C 1
ATOM 1989 O O . GLU A 1 244 ? -42.425 6.428 29.465 1.00 93.38 244 GLU A O 1
ATOM 1994 N N . SER A 1 245 ? -40.823 6.723 31.001 1.00 90.94 245 SER A N 1
ATOM 1995 C CA . SER A 1 245 ? -40.381 8.018 30.470 1.00 90.94 245 SER A CA 1
ATOM 1996 C C . SER A 1 245 ? -39.629 7.867 29.146 1.00 90.94 245 SER A C 1
ATOM 1998 O O . SER A 1 245 ? -39.847 8.670 28.239 1.00 90.94 245 SER A O 1
ATOM 2000 N N . VAL A 1 246 ? -38.785 6.838 29.015 1.00 91.12 246 VAL A N 1
ATOM 2001 C CA . VAL A 1 246 ? -38.060 6.519 27.773 1.00 91.12 246 VAL A CA 1
ATOM 2002 C C . VAL A 1 246 ? -39.031 6.092 26.678 1.00 91.12 246 VAL A C 1
ATOM 2004 O O . VAL A 1 246 ? -38.995 6.681 25.602 1.00 91.12 246 VAL A O 1
ATOM 2007 N N . GLN A 1 247 ? -39.968 5.186 26.970 1.00 92.12 247 GLN A N 1
ATOM 2008 C CA . GLN A 1 247 ? -40.975 4.747 25.999 1.00 92.12 247 GLN A CA 1
ATOM 2009 C C . GLN A 1 247 ? -41.793 5.934 25.457 1.00 92.12 247 GLN A C 1
ATOM 2011 O O . GLN A 1 247 ? -41.991 6.082 24.251 1.00 92.12 247 GLN A O 1
ATOM 2016 N N . ARG A 1 248 ? -42.190 6.862 26.338 1.00 92.19 248 ARG A N 1
ATOM 2017 C CA . ARG A 1 248 ? -42.906 8.088 25.945 1.00 92.19 248 ARG A CA 1
ATOM 2018 C C . ARG A 1 248 ? -42.063 9.028 25.076 1.00 92.19 248 ARG A C 1
ATOM 2020 O O . ARG A 1 248 ? -42.624 9.783 24.283 1.00 92.19 248 ARG A O 1
ATOM 2027 N N . LEU A 1 249 ? -40.741 9.058 25.265 1.00 90.50 249 LEU A N 1
ATOM 2028 C CA . LEU A 1 249 ? -39.821 9.848 24.441 1.00 90.50 249 LEU A CA 1
ATOM 2029 C C . LEU A 1 249 ? -39.584 9.191 23.078 1.00 90.50 249 LEU A C 1
ATOM 2031 O O . LEU A 1 249 ? -39.570 9.904 22.080 1.00 90.50 249 LEU A O 1
ATOM 2035 N N . GLU A 1 250 ? -39.473 7.865 23.019 1.00 90.81 250 GLU A N 1
ATOM 2036 C CA . GLU A 1 250 ? -39.347 7.097 21.773 1.00 90.81 250 GLU A CA 1
ATOM 2037 C C . GLU A 1 250 ? -40.582 7.267 20.879 1.00 90.81 250 GLU A C 1
ATOM 2039 O O . GLU A 1 250 ? -40.451 7.559 19.690 1.00 90.81 250 GLU A O 1
ATOM 2044 N N . GLU A 1 251 ? -41.786 7.192 21.454 1.00 90.06 251 GLU A N 1
ATOM 2045 C CA . GLU A 1 251 ? -43.038 7.452 20.731 1.00 90.06 251 GLU A CA 1
ATOM 2046 C C . GLU A 1 251 ? -43.090 8.880 20.168 1.00 90.06 251 GLU A C 1
ATOM 2048 O O . GLU A 1 251 ? -43.466 9.090 19.012 1.00 90.06 251 GLU A O 1
ATOM 2053 N N . LYS A 1 252 ? -42.662 9.877 20.955 1.00 93.12 252 LYS A N 1
ATOM 2054 C CA . LYS A 1 252 ? -42.588 11.275 20.497 1.00 93.12 252 LYS A CA 1
ATOM 2055 C C . LYS A 1 252 ? -41.545 11.484 19.403 1.00 93.12 252 LYS A C 1
ATOM 2057 O O . LYS A 1 252 ? -41.776 12.292 18.500 1.00 93.12 252 LYS A O 1
ATOM 2062 N N . LEU A 1 253 ? -40.411 10.794 19.489 1.00 86.81 253 LEU A N 1
ATOM 2063 C CA . LEU A 1 253 ? -39.336 10.877 18.507 1.00 86.81 253 LEU A CA 1
ATOM 2064 C C . LEU A 1 253 ? -39.777 10.252 17.181 1.00 86.81 253 LEU A C 1
ATOM 2066 O O . LEU A 1 253 ? -39.658 10.903 16.151 1.00 86.81 253 LEU A O 1
ATOM 2070 N N . SER A 1 254 ? -40.417 9.081 17.230 1.00 87.50 254 SER A N 1
ATOM 2071 C CA . SER A 1 254 ? -41.027 8.420 16.069 1.00 87.50 254 SER A CA 1
ATOM 2072 C C . SER A 1 254 ? -42.115 9.283 15.412 1.00 87.50 254 SER A C 1
ATOM 2074 O O . SER A 1 254 ? -42.102 9.486 14.195 1.00 87.50 254 SER A O 1
ATOM 2076 N N . ASN A 1 255 ? -43.012 9.890 16.205 1.00 88.75 255 ASN A N 1
ATOM 2077 C CA . ASN A 1 255 ? -44.016 10.814 15.667 1.00 88.75 255 ASN A CA 1
ATOM 2078 C C . ASN A 1 255 ? -43.358 12.025 14.980 1.00 88.75 255 ASN A C 1
ATOM 2080 O O . ASN A 1 255 ? -43.722 12.365 13.855 1.00 88.75 255 ASN A O 1
ATOM 2084 N N . SER A 1 256 ? -42.345 12.631 15.607 1.00 85.81 256 SER A N 1
ATOM 2085 C CA . SER A 1 256 ? -41.618 13.776 15.035 1.00 85.81 256 SER A CA 1
ATOM 2086 C C . SER A 1 256 ? -40.829 13.402 13.771 1.00 85.81 256 SER A C 1
ATOM 2088 O O . SER A 1 256 ? -40.811 14.168 12.810 1.00 85.81 256 SER A O 1
ATOM 2090 N N . GLU A 1 257 ? -40.210 12.218 13.726 1.00 81.44 257 GLU A N 1
ATOM 2091 C CA . GLU A 1 257 ? -39.540 11.689 12.530 1.00 81.44 257 GLU A CA 1
ATOM 2092 C C . GLU A 1 257 ? -40.528 11.495 11.375 1.00 81.44 257 GLU A C 1
ATOM 2094 O O . GLU A 1 257 ? -40.229 11.877 10.240 1.00 81.44 257 GLU A O 1
ATOM 2099 N N . SER A 1 258 ? -41.727 10.978 11.663 1.00 85.31 258 SER A N 1
ATOM 2100 C CA . SER A 1 258 ? -42.783 10.819 10.661 1.00 85.31 258 SER A CA 1
ATOM 2101 C C . SER A 1 258 ? -43.295 12.168 10.134 1.00 85.31 258 SER A C 1
ATOM 2103 O O . SER A 1 258 ? -43.443 12.334 8.921 1.00 85.31 258 SER A O 1
ATOM 2105 N N . GLU A 1 259 ? -43.464 13.176 11.001 1.00 86.06 259 GLU A N 1
ATOM 2106 C CA . GLU A 1 259 ? -43.830 14.541 10.599 1.00 86.06 259 GLU A CA 1
ATOM 2107 C C . GLU A 1 259 ? -42.747 15.176 9.712 1.00 86.06 259 GLU A C 1
ATOM 2109 O O . GLU A 1 259 ? -43.059 15.739 8.660 1.00 86.06 259 GLU A O 1
ATOM 2114 N N . ILE A 1 260 ? -41.464 15.024 10.066 1.00 80.25 260 ILE A N 1
ATOM 2115 C CA . ILE A 1 260 ? -40.335 15.495 9.247 1.00 80.25 260 ILE A CA 1
ATOM 2116 C C . ILE A 1 260 ? -40.313 14.784 7.888 1.00 80.25 260 ILE A C 1
ATOM 2118 O O . ILE A 1 260 ? -40.063 15.423 6.862 1.00 80.25 260 ILE A O 1
ATOM 2122 N N . GLN A 1 261 ? -40.585 13.478 7.846 1.00 82.81 261 GLN A N 1
ATOM 2123 C CA . GLN A 1 261 ? -40.626 12.713 6.600 1.00 82.81 261 GLN A CA 1
ATOM 2124 C C . GLN A 1 261 ? -41.766 13.177 5.681 1.00 82.81 261 GLN A C 1
ATOM 2126 O O . GLN A 1 261 ? -41.541 13.352 4.480 1.00 82.81 261 GLN A O 1
ATOM 2131 N N . VAL A 1 262 ? -42.954 13.451 6.231 1.00 83.81 262 VAL A N 1
ATOM 2132 C CA . VAL A 1 262 ? -44.095 13.998 5.477 1.00 83.81 262 VAL A CA 1
ATOM 2133 C C . VAL A 1 262 ? -43.795 15.405 4.969 1.00 83.81 262 VAL A C 1
ATOM 2135 O O . VAL A 1 262 ? -44.028 15.682 3.794 1.00 83.81 262 VAL A O 1
ATOM 2138 N N . LEU A 1 263 ? -43.221 16.282 5.798 1.00 81.94 263 LEU A N 1
ATOM 2139 C CA . LEU A 1 263 ? -42.822 17.629 5.376 1.00 81.94 263 LEU A CA 1
ATOM 2140 C C . LEU A 1 263 ? -41.774 17.586 4.253 1.00 81.94 263 LEU A C 1
ATOM 2142 O O . LEU A 1 263 ? -41.872 18.352 3.295 1.00 81.94 263 LEU A O 1
ATOM 2146 N N . ARG A 1 264 ? -40.814 16.651 4.312 1.00 77.56 264 ARG A N 1
ATOM 2147 C CA . ARG A 1 264 ? -39.844 16.411 3.226 1.00 77.56 264 ARG A CA 1
ATOM 2148 C C . ARG A 1 264 ? -40.526 15.931 1.945 1.00 77.56 264 ARG A C 1
ATOM 2150 O O . ARG A 1 264 ? -40.207 16.437 0.873 1.00 77.56 264 ARG A O 1
ATOM 2157 N N . GLN A 1 265 ? -41.480 15.002 2.033 1.00 76.50 265 GLN A N 1
ATOM 2158 C CA . GLN A 1 265 ? -42.246 14.544 0.867 1.00 76.50 265 GLN A CA 1
ATOM 2159 C C . GLN A 1 265 ? -43.114 15.656 0.267 1.00 76.50 265 GLN A C 1
ATOM 2161 O O . GLN A 1 265 ? -43.164 15.796 -0.953 1.00 76.50 265 GLN A O 1
ATOM 2166 N N . GLN A 1 266 ? -43.755 16.480 1.099 1.00 77.88 266 GLN A N 1
ATOM 2167 C CA . GLN A 1 266 ? -44.519 17.643 0.644 1.00 77.88 266 GLN A CA 1
ATOM 2168 C C . GLN A 1 266 ? -43.609 18.676 -0.028 1.00 77.88 266 GLN A C 1
ATOM 2170 O O . GLN A 1 266 ? -43.947 19.163 -1.103 1.00 77.88 266 GLN A O 1
ATOM 2175 N N . ALA A 1 267 ? -42.431 18.962 0.536 1.00 68.62 267 ALA A N 1
ATOM 2176 C CA . ALA A 1 267 ? -41.451 19.858 -0.078 1.00 68.62 267 ALA A CA 1
ATOM 2177 C C . ALA A 1 267 ? -40.958 19.334 -1.441 1.00 68.62 267 ALA A C 1
ATOM 2179 O O . ALA A 1 267 ? -40.868 20.106 -2.396 1.00 68.62 267 ALA A O 1
ATOM 2180 N N . LEU A 1 268 ? -40.714 18.023 -1.560 1.00 64.19 268 LEU A N 1
ATOM 2181 C CA . LEU A 1 268 ? -40.353 17.375 -2.826 1.00 64.19 268 LEU A CA 1
ATOM 2182 C C . LEU A 1 268 ? -41.491 17.442 -3.858 1.00 64.19 268 LEU A C 1
ATOM 2184 O O . LEU A 1 268 ? -41.237 17.747 -5.019 1.00 64.19 268 LEU A O 1
ATOM 2188 N N . ALA A 1 269 ? -42.743 17.222 -3.445 1.00 65.88 269 ALA A N 1
ATOM 2189 C CA . ALA A 1 269 ? -43.906 17.299 -4.333 1.00 65.88 269 ALA A CA 1
ATOM 2190 C C . ALA A 1 269 ? -44.210 18.736 -4.800 1.00 65.88 269 ALA A C 1
ATOM 2192 O O . ALA A 1 269 ? -44.599 18.944 -5.947 1.00 65.88 269 ALA A O 1
ATOM 2193 N N . ILE A 1 270 ? -43.997 19.736 -3.938 1.00 62.09 270 ILE A N 1
ATOM 2194 C CA . ILE A 1 270 ? -44.150 21.162 -4.278 1.00 62.09 270 ILE A CA 1
ATOM 2195 C C . ILE A 1 270 ? -43.007 21.633 -5.198 1.00 62.09 270 ILE A C 1
ATOM 2197 O O . ILE A 1 270 ? -43.193 22.550 -5.993 1.00 62.09 270 ILE A O 1
ATOM 2201 N N . SER A 1 271 ? -41.845 20.976 -5.148 1.00 54.81 271 SER A N 1
ATOM 2202 C CA . SER A 1 271 ? -40.689 21.248 -6.011 1.00 54.81 271 SER A CA 1
ATOM 2203 C C . SER A 1 271 ? -40.655 20.396 -7.293 1.00 54.81 271 SER A C 1
ATOM 2205 O O . SER A 1 271 ? -39.587 20.226 -7.875 1.00 54.81 271 SER A O 1
ATOM 2207 N N . GLY A 1 272 ? -41.798 19.890 -7.772 1.00 46.59 272 GLY A N 1
ATOM 2208 C CA . GLY A 1 272 ? -41.939 19.089 -9.004 1.00 46.59 272 GLY A CA 1
ATOM 2209 C C . GLY A 1 272 ? -41.547 19.770 -10.331 1.00 46.59 272 GLY A C 1
ATOM 2210 O O . GLY A 1 272 ? -41.835 19.236 -11.398 1.00 46.59 272 GLY A O 1
ATOM 2211 N N . GLU A 1 273 ? -40.864 20.913 -10.287 1.00 44.69 273 GLU A N 1
ATOM 2212 C CA . GLU A 1 273 ? -40.038 21.436 -11.374 1.00 44.69 273 GLU A CA 1
ATOM 2213 C C . GLU A 1 273 ? -38.580 21.189 -10.980 1.00 44.69 273 GLU A C 1
ATOM 2215 O O . GLU A 1 273 ? -38.148 21.682 -9.942 1.00 44.69 273 GLU A O 1
ATOM 2220 N N . THR A 1 274 ? -37.822 20.422 -11.770 1.00 47.22 274 THR A N 1
ATOM 2221 C CA . THR A 1 274 ? -36.398 20.108 -11.547 1.00 47.22 274 THR A CA 1
ATOM 2222 C C . THR A 1 274 ? -35.562 21.375 -11.328 1.00 47.22 274 THR A C 1
ATOM 2224 O O . THR A 1 274 ? -34.990 21.928 -12.266 1.00 47.22 274 THR A O 1
ATOM 2227 N N . LYS A 1 275 ? -35.493 21.858 -10.086 1.00 58.72 275 LYS A N 1
ATOM 2228 C CA . LYS A 1 275 ? -34.585 22.919 -9.665 1.00 58.72 275 LYS A CA 1
ATOM 2229 C C . LYS A 1 275 ? -33.272 22.250 -9.311 1.00 58.72 275 LYS A C 1
ATOM 2231 O O . LYS A 1 275 ? -33.116 21.723 -8.216 1.00 58.72 275 LYS A O 1
ATOM 2236 N N . THR A 1 276 ? -32.360 22.249 -10.276 1.00 71.19 276 THR A N 1
ATOM 2237 C CA . THR A 1 276 ? -30.950 21.900 -10.102 1.00 71.19 276 THR A CA 1
ATOM 2238 C C . THR A 1 276 ? -30.431 22.618 -8.859 1.00 71.19 276 THR A C 1
ATOM 2240 O O . THR A 1 276 ? -30.434 23.851 -8.807 1.00 71.19 276 THR A O 1
ATOM 2243 N N . THR A 1 277 ? -30.055 21.866 -7.829 1.00 84.38 277 THR A N 1
ATOM 2244 C CA . THR A 1 277 ? -29.550 22.448 -6.585 1.00 84.38 277 THR A CA 1
ATOM 2245 C C . THR A 1 277 ? -28.161 23.052 -6.819 1.00 84.38 277 THR A C 1
ATOM 2247 O O . THR A 1 277 ? -27.458 22.641 -7.749 1.00 84.38 277 THR A O 1
ATOM 2250 N N . PRO A 1 278 ? -27.712 24.014 -5.992 1.00 86.62 278 PRO A N 1
ATOM 2251 C CA . PRO A 1 278 ? -26.337 24.508 -6.059 1.00 86.62 278 PRO A CA 1
ATOM 2252 C C . PRO A 1 278 ? -25.307 23.372 -5.963 1.00 86.62 278 PRO A C 1
ATOM 2254 O O . PRO A 1 278 ? -24.302 23.393 -6.664 1.00 86.62 278 PRO A O 1
ATOM 2257 N N . GLU A 1 279 ? -25.587 22.334 -5.173 1.00 89.00 279 GLU A N 1
ATOM 2258 C CA . GLU A 1 279 ? -24.740 21.142 -5.085 1.00 89.00 279 GLU A CA 1
ATOM 2259 C C . GLU A 1 279 ? -24.670 20.367 -6.410 1.00 89.00 279 GLU A C 1
ATOM 2261 O O . GLU A 1 279 ? -23.585 19.963 -6.820 1.00 89.00 279 GLU A O 1
ATOM 2266 N N . ASP A 1 280 ? -25.792 20.205 -7.124 1.00 88.88 280 ASP A N 1
ATOM 2267 C CA . ASP A 1 280 ? -25.816 19.545 -8.440 1.00 88.88 280 ASP A CA 1
ATOM 2268 C C . ASP A 1 280 ? -24.972 20.304 -9.471 1.00 88.88 280 ASP A C 1
ATOM 2270 O O . ASP A 1 280 ? -24.281 19.704 -10.296 1.00 88.88 280 ASP A O 1
ATOM 2274 N N . ILE A 1 281 ? -25.014 21.637 -9.413 1.00 90.38 281 ILE A N 1
ATOM 2275 C CA . ILE A 1 281 ? -24.230 22.511 -10.289 1.00 90.38 281 ILE A CA 1
ATOM 2276 C C . ILE A 1 281 ? -22.740 22.400 -9.953 1.00 90.38 281 ILE A C 1
ATOM 2278 O O . ILE A 1 281 ? -21.926 22.289 -10.871 1.00 90.38 281 ILE A O 1
ATOM 2282 N N . LEU A 1 282 ? -22.386 22.378 -8.661 1.00 92.69 282 LEU A N 1
ATOM 2283 C CA . LEU A 1 282 ? -21.007 22.178 -8.216 1.00 92.69 282 LEU A CA 1
ATOM 2284 C C . LEU A 1 282 ? -20.469 20.834 -8.709 1.00 92.69 282 LEU A C 1
ATOM 2286 O O . LEU A 1 282 ? -19.436 20.817 -9.368 1.00 92.69 282 LEU A O 1
ATOM 2290 N N . VAL A 1 283 ? -21.188 19.736 -8.452 1.00 91.62 283 VAL A N 1
ATOM 2291 C CA . VAL A 1 283 ? -20.803 18.377 -8.872 1.00 91.62 283 VAL A CA 1
ATOM 2292 C C . VAL A 1 283 ? -20.597 18.307 -10.385 1.00 91.62 283 VAL A C 1
ATOM 2294 O O . VAL A 1 283 ? -19.572 17.819 -10.860 1.00 91.62 283 VAL A O 1
ATOM 2297 N N . LYS A 1 284 ? -21.518 18.887 -11.163 1.00 90.81 284 LYS A N 1
ATOM 2298 C CA . LYS A 1 284 ? -21.377 18.969 -12.620 1.00 90.81 284 LYS A CA 1
ATOM 2299 C C . LYS A 1 284 ? -20.157 19.791 -13.046 1.00 90.81 284 LYS A C 1
ATOM 2301 O O . LYS A 1 284 ? -19.503 19.434 -14.023 1.00 90.81 284 LYS A O 1
ATOM 2306 N N . CYS A 1 285 ? -19.849 20.881 -12.347 1.00 91.50 285 CYS A N 1
ATOM 2307 C CA . CYS A 1 285 ? -18.689 21.711 -12.653 1.00 91.50 285 CYS A CA 1
ATOM 2308 C C . CYS A 1 285 ? -17.378 20.975 -12.373 1.00 91.50 285 CYS A C 1
ATOM 2310 O O . CYS A 1 285 ? -16.496 20.964 -13.224 1.00 91.50 285 CYS A O 1
ATOM 2312 N N . ILE A 1 286 ? -17.253 20.362 -11.195 1.00 92.69 286 ILE A N 1
ATOM 2313 C CA . ILE A 1 286 ? -16.006 19.716 -10.775 1.00 92.69 286 ILE A CA 1
ATOM 2314 C C . ILE A 1 286 ? -15.768 18.400 -11.502 1.00 92.69 286 ILE A C 1
ATOM 2316 O O . ILE A 1 286 ? -14.631 17.984 -11.559 1.00 92.69 286 ILE A O 1
ATOM 2320 N N . SER A 1 287 ? -16.792 17.775 -12.097 1.00 88.94 287 SER A N 1
ATOM 2321 C CA . SER A 1 287 ? -16.628 16.577 -12.941 1.00 88.94 287 SER A CA 1
ATOM 2322 C C . SER A 1 287 ? -15.799 16.807 -14.216 1.00 88.94 287 SER A C 1
ATOM 2324 O O . SER A 1 287 ? -15.473 15.858 -14.924 1.00 88.94 287 SER A O 1
ATOM 2326 N N . GLN A 1 288 ? -15.476 18.062 -14.535 1.00 87.69 288 GLN A N 1
ATOM 2327 C CA . GLN A 1 288 ? -14.673 18.454 -15.689 1.00 87.69 288 GLN A CA 1
ATOM 2328 C C . GLN A 1 288 ? -13.249 18.799 -15.250 1.00 87.69 288 GLN A C 1
ATOM 2330 O O . GLN A 1 288 ? -13.029 19.235 -14.122 1.00 87.69 288 GLN A O 1
ATOM 2335 N N . ASN A 1 289 ? -12.287 18.696 -16.168 1.00 87.81 289 ASN A N 1
ATOM 2336 C CA . ASN A 1 289 ? -10.961 19.259 -15.938 1.00 87.81 289 ASN A CA 1
ATOM 2337 C C . ASN A 1 289 ? -11.039 20.794 -16.028 1.00 87.81 289 ASN A C 1
ATOM 2339 O O . ASN A 1 289 ? -11.133 21.367 -17.113 1.00 87.81 289 ASN A O 1
ATOM 2343 N N . LEU A 1 290 ? -11.032 21.448 -14.867 1.00 90.19 290 LEU A N 1
ATOM 2344 C CA . LEU A 1 290 ? -11.071 22.906 -14.726 1.00 90.19 290 LEU A CA 1
ATOM 2345 C C . LEU A 1 290 ? -9.690 23.565 -14.872 1.00 90.19 290 LEU A C 1
ATOM 2347 O O . LEU A 1 290 ? -9.599 24.791 -14.840 1.00 90.19 290 LEU A O 1
ATOM 2351 N N . GLY A 1 291 ? -8.631 22.766 -15.015 1.00 90.31 291 GLY A N 1
ATOM 2352 C CA . GLY A 1 291 ? -7.257 23.233 -15.136 1.00 90.31 291 GLY A CA 1
ATOM 2353 C C . GLY A 1 291 ? -6.711 23.889 -13.868 1.00 90.31 291 GLY A C 1
ATOM 2354 O O . GLY A 1 291 ? -7.165 23.633 -12.744 1.00 90.31 291 GLY A O 1
ATOM 2355 N N . TYR A 1 292 ? -5.714 24.742 -14.084 1.00 88.38 292 TYR A N 1
ATOM 2356 C CA . TYR A 1 292 ? -4.946 25.425 -13.052 1.00 88.38 292 TYR A CA 1
ATOM 2357 C C . TYR A 1 292 ? -4.993 26.938 -13.264 1.00 88.38 292 TYR A C 1
ATOM 2359 O O . TYR A 1 292 ? -5.094 27.415 -14.395 1.00 88.38 292 TYR A O 1
ATOM 2367 N N . ASN A 1 293 ? -4.880 27.692 -12.175 1.00 84.44 293 ASN A N 1
ATOM 2368 C CA . ASN A 1 293 ? -4.580 29.116 -12.208 1.00 84.44 293 ASN A CA 1
ATOM 2369 C C . ASN A 1 293 ? -3.244 29.355 -11.494 1.00 84.44 293 ASN A C 1
ATOM 2371 O O . ASN A 1 293 ? -3.190 29.335 -10.264 1.00 84.44 293 ASN A O 1
ATOM 2375 N N . GLY A 1 294 ? -2.170 29.529 -12.268 1.00 81.88 294 GLY A N 1
ATOM 2376 C CA . GLY A 1 294 ? -0.806 29.375 -11.753 1.00 81.88 294 GLY A CA 1
ATOM 2377 C C . GLY A 1 294 ? -0.578 27.931 -11.304 1.00 81.88 294 GLY A C 1
ATOM 2378 O O . GLY A 1 294 ? -1.010 27.009 -11.991 1.00 81.88 294 GLY A O 1
ATOM 2379 N N . ASP A 1 295 ? -0.002 27.747 -10.120 1.00 79.06 295 ASP A N 1
ATOM 2380 C CA . ASP A 1 295 ? 0.235 26.419 -9.530 1.00 79.06 295 ASP A CA 1
ATOM 2381 C C . ASP A 1 295 ? -1.000 25.861 -8.804 1.00 79.06 295 ASP A C 1
ATOM 2383 O O . ASP A 1 295 ? -0.966 24.788 -8.204 1.00 79.06 295 ASP A O 1
ATOM 2387 N N . MET A 1 296 ? -2.119 26.597 -8.837 1.00 83.00 296 MET A N 1
ATOM 2388 C CA . MET A 1 296 ? -3.295 26.271 -8.049 1.00 83.00 296 MET A CA 1
ATOM 2389 C C . MET A 1 296 ? -4.355 25.515 -8.858 1.00 83.00 296 MET A C 1
ATOM 2391 O O . MET A 1 296 ? -4.919 26.083 -9.801 1.00 83.00 296 MET A O 1
ATOM 2395 N N . PRO A 1 297 ? -4.712 24.274 -8.482 1.00 90.00 297 PRO A N 1
ATOM 2396 C CA . PRO A 1 297 ? -5.808 23.563 -9.124 1.00 90.00 297 PRO A CA 1
ATOM 2397 C C . PRO A 1 297 ? -7.170 24.211 -8.831 1.00 90.00 297 PRO A C 1
ATOM 2399 O O . PRO A 1 297 ? -7.608 24.358 -7.686 1.00 90.00 297 PRO A O 1
ATOM 2402 N N . VAL A 1 298 ? -7.880 24.577 -9.900 1.00 90.88 298 VAL A N 1
ATOM 2403 C CA . VAL A 1 298 ? -9.104 25.388 -9.811 1.00 90.88 298 VAL A CA 1
ATOM 2404 C C . VAL A 1 298 ? -10.240 24.641 -9.106 1.00 90.88 298 VAL A C 1
ATOM 2406 O O . VAL A 1 298 ? -10.984 25.254 -8.333 1.00 90.88 298 VAL A O 1
ATOM 2409 N N . ALA A 1 299 ? -10.381 23.328 -9.325 1.00 92.75 299 ALA A N 1
ATOM 2410 C CA . ALA A 1 299 ? -11.485 22.565 -8.740 1.00 92.75 299 ALA A CA 1
ATOM 2411 C C . ALA A 1 299 ? -11.374 22.493 -7.210 1.00 92.75 299 ALA A C 1
ATOM 2413 O O . ALA A 1 299 ? -12.364 22.745 -6.521 1.00 92.75 299 ALA A O 1
ATOM 2414 N N . ALA A 1 300 ? -10.169 22.264 -6.679 1.00 91.06 300 ALA A N 1
ATOM 2415 C CA . ALA A 1 300 ? -9.893 22.273 -5.243 1.00 91.06 300 ALA A CA 1
ATOM 2416 C C . ALA A 1 300 ? -10.356 23.573 -4.573 1.00 91.06 300 ALA A C 1
ATOM 2418 O O . ALA A 1 300 ? -11.070 23.565 -3.568 1.00 91.06 300 ALA A O 1
ATOM 2419 N N . CYS A 1 301 ? -10.012 24.712 -5.164 1.00 89.50 301 CYS A N 1
ATOM 2420 C CA . CYS A 1 301 ? -10.371 26.004 -4.603 1.00 89.50 301 CYS A CA 1
ATOM 2421 C C . CYS A 1 301 ? -11.861 26.315 -4.686 1.00 89.50 301 CYS A C 1
ATOM 2423 O O . CYS A 1 301 ? -12.429 26.882 -3.751 1.00 89.50 301 CYS A O 1
ATOM 2425 N N . VAL A 1 302 ? -12.499 25.947 -5.795 1.00 90.94 302 VAL A N 1
ATOM 2426 C CA . VAL A 1 302 ? -13.947 26.074 -5.962 1.00 90.94 302 VAL A CA 1
ATOM 2427 C C . VAL A 1 302 ? -14.675 25.259 -4.895 1.00 90.94 302 VAL A C 1
ATOM 2429 O O . VAL A 1 302 ? -15.538 25.802 -4.202 1.00 90.94 302 VAL A O 1
ATOM 2432 N N . ILE A 1 303 ? -14.301 23.988 -4.726 1.00 92.50 303 ILE A N 1
ATOM 2433 C CA . ILE A 1 303 ? -14.872 23.089 -3.716 1.00 92.50 303 ILE A CA 1
ATOM 2434 C C . ILE A 1 303 ? -14.694 23.693 -2.325 1.00 92.50 303 ILE A C 1
ATOM 2436 O O . ILE A 1 303 ? -15.676 23.881 -1.608 1.00 92.50 303 ILE A O 1
ATOM 2440 N N . TYR A 1 304 ? -13.464 24.069 -1.973 1.00 90.06 304 TYR A N 1
ATOM 2441 C CA . TYR A 1 304 ? -13.142 24.654 -0.677 1.00 90.06 304 TYR A CA 1
ATOM 2442 C C . TYR A 1 304 ? -14.007 25.880 -0.354 1.00 90.06 304 TYR A C 1
ATOM 2444 O O . TYR A 1 304 ? -14.645 25.938 0.701 1.00 90.06 304 TYR A O 1
ATOM 2452 N N . LYS A 1 305 ? -14.098 26.841 -1.284 1.00 88.56 305 LYS A N 1
ATOM 2453 C CA . LYS A 1 305 ? -14.916 28.045 -1.086 1.00 88.56 305 LYS A CA 1
ATOM 2454 C C . LYS A 1 305 ? -16.408 27.720 -0.956 1.00 88.56 305 LYS A C 1
ATOM 2456 O O . LYS A 1 305 ? -17.089 28.357 -0.152 1.00 88.56 305 LYS A O 1
ATOM 2461 N N . CYS A 1 306 ? -16.922 26.747 -1.713 1.00 91.00 306 CYS A N 1
ATOM 2462 C CA . CYS A 1 306 ? -18.321 26.320 -1.605 1.00 91.00 306 CYS A CA 1
ATOM 2463 C C . CYS A 1 306 ? -18.614 25.681 -0.244 1.00 91.00 306 CYS A C 1
ATOM 2465 O O . CYS A 1 306 ? -19.588 26.054 0.408 1.00 91.00 306 CYS A O 1
ATOM 2467 N N . LEU A 1 307 ? -17.741 24.785 0.227 1.00 90.12 307 LEU A N 1
ATOM 2468 C CA . LEU A 1 307 ? -17.891 24.118 1.522 1.00 90.12 307 LEU A CA 1
ATOM 2469 C C . LEU A 1 307 ? -17.894 25.116 2.686 1.00 90.12 307 LEU A C 1
ATOM 2471 O O . LEU A 1 307 ? -18.740 25.004 3.579 1.00 90.12 307 LEU A O 1
ATOM 2475 N N . LEU A 1 308 ? -17.002 26.114 2.646 1.00 85.62 308 LEU A N 1
ATOM 2476 C CA . LEU A 1 308 ? -16.974 27.214 3.613 1.00 85.62 308 LEU A CA 1
ATOM 2477 C C . LEU A 1 308 ? -18.262 28.039 3.586 1.00 85.62 308 LEU A C 1
ATOM 2479 O O . LEU A 1 308 ? -18.849 28.302 4.635 1.00 85.62 308 LEU A O 1
ATOM 2483 N N . HIS A 1 309 ? -18.715 28.447 2.399 1.00 87.25 309 HIS A N 1
ATOM 2484 C CA . HIS A 1 309 ? -19.902 29.288 2.263 1.00 87.25 309 HIS A CA 1
ATOM 2485 C C . HIS A 1 309 ? -21.177 28.585 2.733 1.00 87.25 309 HIS A C 1
ATOM 2487 O O . HIS A 1 309 ? -21.989 29.180 3.439 1.00 87.25 309 HIS A O 1
ATOM 2493 N N . TRP A 1 310 ? -21.332 27.306 2.392 1.00 88.25 310 TRP A N 1
ATOM 2494 C CA . TRP A 1 310 ? -22.462 26.491 2.835 1.00 88.25 310 TRP A CA 1
ATOM 2495 C C . TRP A 1 310 ? -22.361 26.059 4.300 1.00 88.25 310 TRP A C 1
ATOM 2497 O O . TRP A 1 310 ? -23.272 25.397 4.790 1.00 88.25 310 TRP A O 1
ATOM 2507 N N . ARG A 1 311 ? -21.275 26.428 5.002 1.00 85.94 311 ARG A N 1
ATOM 2508 C CA . ARG A 1 311 ? -20.984 26.007 6.383 1.00 85.94 311 ARG A CA 1
ATOM 2509 C C . ARG A 1 311 ? -21.099 24.490 6.525 1.00 85.94 311 ARG A C 1
ATOM 2511 O O . ARG A 1 311 ? -21.596 23.978 7.522 1.00 85.94 311 ARG A O 1
ATOM 2518 N N . SER A 1 312 ? -20.630 23.767 5.504 1.00 84.50 312 SER A N 1
ATOM 2519 C CA . SER A 1 312 ? -20.825 22.316 5.381 1.00 84.50 312 SER A CA 1
ATOM 2520 C C . SER A 1 312 ? -20.202 21.549 6.551 1.00 84.50 312 SER A C 1
ATOM 2522 O O . SER A 1 312 ? -20.701 20.497 6.928 1.00 84.50 312 SER A O 1
ATOM 2524 N N . PHE A 1 313 ? -19.148 22.105 7.155 1.00 81.62 313 PHE A N 1
ATOM 2525 C CA . PHE A 1 313 ? -18.458 21.553 8.327 1.00 81.62 313 PHE A CA 1
ATOM 2526 C C . PHE A 1 313 ? -19.225 21.709 9.646 1.00 81.62 313 PHE A C 1
ATOM 2528 O O . PHE A 1 313 ? -18.874 21.070 10.630 1.00 81.62 313 PHE A O 1
ATOM 2535 N N . GLU A 1 314 ? -20.243 22.569 9.688 1.00 80.00 314 GLU A N 1
ATOM 2536 C CA . GLU A 1 314 ? -21.061 22.810 10.882 1.00 80.00 314 GLU A CA 1
ATOM 2537 C C . GLU A 1 314 ? -22.345 21.970 10.891 1.00 80.00 314 GLU A C 1
ATOM 2539 O O . GLU A 1 314 ? -23.093 21.974 11.868 1.00 80.00 314 GLU A O 1
ATOM 2544 N N . LEU A 1 315 ? -22.619 21.260 9.795 1.00 77.38 315 LEU A N 1
ATOM 2545 C CA . LEU A 1 315 ? -23.776 20.388 9.662 1.00 77.38 315 LEU A CA 1
ATOM 2546 C C . LEU A 1 315 ? -23.465 19.016 10.270 1.00 77.38 315 LEU A C 1
ATOM 2548 O O . LEU A 1 315 ? -22.445 18.413 9.951 1.00 77.38 315 LEU A O 1
ATOM 2552 N N . GLU A 1 316 ? -24.381 18.471 11.081 1.00 71.38 316 GLU A N 1
ATOM 2553 C CA . GLU A 1 316 ? -24.256 17.095 11.602 1.00 71.38 316 GLU A CA 1
ATOM 2554 C C . GLU A 1 316 ? -24.215 16.050 10.477 1.00 71.38 316 GLU A C 1
ATOM 2556 O O . GLU A 1 316 ? -23.600 14.992 10.619 1.00 71.38 316 GLU A O 1
ATOM 2561 N N . ARG A 1 317 ? -24.898 16.334 9.360 1.00 73.50 317 ARG A N 1
ATOM 2562 C CA . ARG A 1 317 ? -24.905 15.520 8.142 1.00 73.50 317 ARG A CA 1
ATOM 2563 C C . ARG A 1 317 ? -25.014 16.418 6.920 1.00 73.50 317 ARG A C 1
ATOM 2565 O O . ARG A 1 317 ? -25.852 17.316 6.881 1.00 73.50 317 ARG A O 1
ATOM 2572 N N . THR A 1 318 ? -24.228 16.120 5.896 1.00 84.88 318 THR A N 1
ATOM 2573 C CA . THR A 1 318 ? -24.365 16.715 4.568 1.00 84.88 318 THR A CA 1
ATOM 2574 C C . THR A 1 318 ? -23.938 15.704 3.513 1.00 84.88 318 THR A C 1
ATOM 2576 O O . THR A 1 318 ? -22.925 15.031 3.677 1.00 84.88 318 THR A O 1
ATOM 2579 N N . SER A 1 319 ? -24.714 15.588 2.435 1.00 87.69 319 SER A N 1
ATOM 2580 C CA . SER A 1 319 ? -24.391 14.715 1.300 1.00 87.69 319 SER A CA 1
ATOM 2581 C C . SER A 1 319 ? -23.301 15.292 0.400 1.00 87.69 319 SER A C 1
ATOM 2583 O O . SER A 1 319 ? -22.790 14.586 -0.462 1.00 87.69 319 SER A O 1
ATOM 2585 N N . VAL A 1 320 ? -22.944 16.573 0.560 1.00 89.56 320 VAL A N 1
ATOM 2586 C CA . VAL A 1 320 ? -22.006 17.250 -0.345 1.00 89.56 320 VAL A CA 1
ATOM 2587 C C . VAL A 1 320 ? -20.630 16.575 -0.362 1.00 89.56 320 VAL A C 1
ATOM 2589 O O . VAL A 1 320 ? -20.039 16.448 -1.430 1.00 89.56 320 VAL A O 1
ATOM 2592 N N . PHE A 1 321 ? -20.145 16.092 0.790 1.00 90.19 321 PHE A N 1
ATOM 2593 C CA . PHE A 1 321 ? -18.854 15.405 0.885 1.00 90.19 321 PHE A CA 1
ATOM 2594 C C . PHE A 1 321 ? -18.867 14.088 0.115 1.00 90.19 321 PHE A C 1
ATOM 2596 O O . PHE A 1 321 ? -18.003 13.888 -0.733 1.00 90.19 321 PHE A O 1
ATOM 2603 N N . ASP A 1 322 ? -19.874 13.242 0.352 1.00 89.75 322 ASP A N 1
ATOM 2604 C CA . ASP A 1 322 ? -20.019 11.957 -0.340 1.00 89.75 322 ASP A CA 1
ATOM 2605 C C . ASP A 1 322 ? -20.092 12.161 -1.855 1.00 89.75 322 ASP A C 1
ATOM 2607 O O . ASP A 1 322 ? -19.391 11.494 -2.607 1.00 89.75 322 ASP A O 1
ATOM 2611 N N . ARG A 1 323 ? -20.858 13.163 -2.303 1.00 92.81 323 ARG A N 1
ATOM 2612 C CA . ARG A 1 323 ? -20.994 13.499 -3.726 1.00 92.81 323 ARG A CA 1
ATOM 2613 C C . ARG A 1 323 ? -19.684 13.979 -4.353 1.00 92.81 323 ARG A C 1
ATOM 2615 O O . ARG A 1 323 ? -19.392 13.622 -5.493 1.00 92.81 323 ARG A O 1
ATOM 2622 N N . ILE A 1 324 ? -18.897 14.794 -3.644 1.00 92.69 324 ILE A N 1
ATOM 2623 C CA . ILE A 1 324 ? -17.575 15.244 -4.114 1.00 92.69 324 ILE A CA 1
ATOM 2624 C C . ILE A 1 324 ? -16.609 14.056 -4.185 1.00 92.69 324 ILE A C 1
ATOM 2626 O O . ILE A 1 324 ? -15.943 13.885 -5.205 1.00 92.69 324 ILE A O 1
ATOM 2630 N N . ILE A 1 325 ? -16.556 13.229 -3.136 1.00 90.69 325 ILE A N 1
ATOM 2631 C CA . ILE A 1 325 ? -15.685 12.047 -3.063 1.00 90.69 325 ILE A CA 1
ATOM 2632 C C . ILE A 1 325 ? -16.036 11.055 -4.171 1.00 90.69 325 ILE A C 1
ATOM 2634 O O . ILE A 1 325 ? -15.139 10.585 -4.857 1.00 90.69 325 ILE A O 1
ATOM 2638 N N . GLU A 1 326 ? -17.320 10.779 -4.396 1.00 90.12 326 GLU A N 1
ATOM 2639 C CA . GLU A 1 326 ? -17.787 9.899 -5.471 1.00 90.12 326 GLU A CA 1
ATOM 2640 C C . GLU A 1 326 ? -17.413 10.449 -6.854 1.00 90.12 326 GLU A C 1
ATOM 2642 O O . GLU A 1 326 ? -16.956 9.698 -7.716 1.00 90.12 326 GLU A O 1
ATOM 2647 N N . THR A 1 327 ? -17.538 11.765 -7.060 1.00 90.25 327 THR A N 1
ATOM 2648 C CA . THR A 1 327 ? -17.189 12.413 -8.336 1.00 90.25 327 THR A CA 1
ATOM 2649 C C . THR A 1 327 ? -15.690 12.328 -8.620 1.00 90.25 327 THR A C 1
ATOM 2651 O O . THR A 1 327 ? -15.301 11.942 -9.720 1.00 90.25 327 THR A O 1
ATOM 2654 N N . ILE A 1 328 ? -14.845 12.660 -7.636 1.00 89.62 328 ILE A N 1
ATOM 2655 C CA . ILE A 1 328 ? -13.384 12.594 -7.791 1.00 89.62 328 ILE A CA 1
ATOM 2656 C C . ILE A 1 328 ? -12.920 11.133 -7.866 1.00 89.62 328 ILE A C 1
ATOM 2658 O O . ILE A 1 328 ? -12.097 10.799 -8.711 1.00 89.62 328 ILE A O 1
ATOM 2662 N N . GLY A 1 329 ? -13.479 10.247 -7.040 1.00 86.81 329 GLY A N 1
ATOM 2663 C CA . GLY A 1 329 ? -13.175 8.815 -7.039 1.00 86.81 329 GLY A CA 1
ATOM 2664 C C . GLY A 1 329 ? -13.474 8.167 -8.387 1.00 86.81 329 GLY A C 1
ATOM 2665 O O . GLY A 1 329 ? -12.597 7.532 -8.963 1.00 86.81 329 GLY A O 1
ATOM 2666 N N . SER A 1 330 ? -14.652 8.439 -8.959 1.00 86.06 330 SER A N 1
ATOM 2667 C CA . SER A 1 330 ? -15.015 7.974 -10.307 1.00 86.06 330 SER A CA 1
ATOM 2668 C C . SER A 1 330 ? -14.065 8.503 -11.383 1.00 86.06 330 SER A C 1
ATOM 2670 O O . SER A 1 330 ? -13.812 7.825 -12.375 1.00 86.06 330 SER A O 1
ATOM 2672 N N . ALA A 1 331 ? -13.545 9.720 -11.202 1.00 83.19 331 ALA A N 1
ATOM 2673 C CA . ALA A 1 331 ? -12.599 10.308 -12.134 1.00 83.19 331 ALA A CA 1
ATOM 2674 C C . ALA A 1 331 ? -11.193 9.702 -12.014 1.00 83.19 331 ALA A C 1
ATOM 2676 O O . ALA A 1 331 ? -10.509 9.650 -13.025 1.00 83.19 331 ALA A O 1
ATOM 2677 N N . VAL A 1 332 ? -10.781 9.231 -10.829 1.00 82.38 332 VAL A N 1
ATOM 2678 C CA . VAL A 1 332 ? -9.465 8.615 -10.565 1.00 82.38 332 VAL A CA 1
ATOM 2679 C C . VAL A 1 332 ? -9.440 7.118 -10.894 1.00 82.38 332 VAL A C 1
ATOM 2681 O O . VAL A 1 332 ? -8.446 6.631 -11.425 1.00 82.38 332 VAL A O 1
ATOM 2684 N N . GLU A 1 333 ? -10.524 6.382 -10.628 1.00 74.75 333 GLU A N 1
ATOM 2685 C CA . GLU A 1 333 ? -10.589 4.919 -10.810 1.00 74.75 333 GLU A CA 1
ATOM 2686 C C . GLU A 1 333 ? -10.440 4.453 -12.271 1.00 74.75 333 GLU A C 1
ATOM 2688 O O . GLU A 1 333 ? -10.134 3.287 -12.514 1.00 74.75 333 GLU A O 1
ATOM 2693 N N . VAL A 1 334 ? -10.646 5.340 -13.250 1.00 62.69 334 VAL A N 1
ATOM 2694 C CA . VAL A 1 334 ? -10.722 4.995 -14.685 1.00 62.69 334 VAL A CA 1
ATOM 2695 C C . VAL A 1 334 ? -9.461 5.413 -15.463 1.00 62.69 334 VAL A C 1
ATOM 2697 O O . VAL A 1 334 ? -9.429 5.346 -16.691 1.00 62.69 334 VAL A O 1
ATOM 2700 N N . LEU A 1 335 ? -8.401 5.860 -14.785 1.00 65.69 335 LEU A N 1
ATOM 2701 C CA . LEU A 1 335 ? -7.283 6.527 -15.458 1.00 65.69 335 LEU A CA 1
ATOM 2702 C C . LEU A 1 335 ? -6.126 5.585 -15.800 1.00 65.69 335 LEU A C 1
ATOM 2704 O O . LEU A 1 335 ? -5.427 5.087 -14.924 1.00 65.69 335 LEU A O 1
ATOM 2708 N N . GLU A 1 336 ? -5.877 5.438 -17.101 1.00 67.56 336 GLU A N 1
ATOM 2709 C CA . GLU A 1 336 ? -4.583 5.003 -17.655 1.00 67.56 336 GLU A CA 1
ATOM 2710 C C . GLU A 1 336 ? -3.682 6.208 -18.008 1.00 67.56 336 GLU A C 1
ATOM 2712 O O . GLU A 1 336 ? -2.500 6.042 -18.301 1.00 67.56 336 GLU A O 1
ATOM 2717 N N . ASP A 1 337 ? -4.240 7.426 -17.986 1.00 80.88 337 ASP A N 1
ATOM 2718 C CA . ASP A 1 337 ? -3.562 8.664 -18.371 1.00 80.88 337 ASP A CA 1
ATOM 2719 C C . ASP A 1 337 ? -2.928 9.363 -17.157 1.00 80.88 337 ASP A C 1
ATOM 2721 O O . ASP A 1 337 ? -3.621 9.876 -16.268 1.00 80.88 337 ASP A O 1
ATOM 2725 N N . ASN A 1 338 ? -1.593 9.406 -17.148 1.00 81.50 338 ASN A N 1
ATOM 2726 C CA . ASN A 1 338 ? -0.800 10.028 -16.091 1.00 81.50 338 ASN A CA 1
ATOM 2727 C C . ASN A 1 338 ? -1.058 11.536 -15.952 1.00 81.50 338 ASN A C 1
ATOM 2729 O O . ASN A 1 338 ? -0.976 12.045 -14.836 1.00 81.50 338 ASN A O 1
ATOM 2733 N N . GLU A 1 339 ? -1.383 12.257 -17.032 1.00 84.19 339 GLU A N 1
ATOM 2734 C CA . GLU A 1 339 ? -1.648 13.703 -16.966 1.00 84.19 339 GLU A CA 1
ATOM 2735 C C . GLU A 1 339 ? -2.953 13.982 -16.214 1.00 84.19 339 GLU A C 1
ATOM 2737 O O . GLU A 1 339 ? -3.027 14.872 -15.361 1.00 84.19 339 GLU A O 1
ATOM 2742 N N . VAL A 1 340 ? -3.984 13.176 -16.480 1.00 84.00 340 VAL A N 1
ATOM 2743 C CA . VAL A 1 340 ? -5.279 13.286 -15.800 1.00 84.00 340 VAL A CA 1
ATOM 2744 C C . VAL A 1 340 ? -5.159 12.842 -14.343 1.00 84.00 340 VAL A C 1
ATOM 2746 O O . VAL A 1 340 ? -5.729 13.483 -13.458 1.00 84.00 340 VAL A O 1
ATOM 2749 N N . LEU A 1 341 ? -4.387 11.787 -14.066 1.00 84.69 341 LEU A N 1
ATOM 2750 C CA . LEU A 1 341 ? -4.142 11.335 -12.698 1.00 84.69 341 LEU A CA 1
ATOM 2751 C C . LEU A 1 341 ? -3.387 12.400 -11.896 1.00 84.69 341 LEU A C 1
ATOM 2753 O O . LEU A 1 341 ? -3.813 12.737 -10.792 1.00 84.69 341 LEU A O 1
ATOM 2757 N N . ALA A 1 342 ? -2.326 12.979 -12.467 1.00 85.06 342 ALA A N 1
ATOM 2758 C CA . ALA A 1 342 ? -1.590 14.081 -11.857 1.00 85.06 342 ALA A CA 1
ATOM 2759 C C . ALA A 1 342 ? -2.522 15.259 -11.543 1.00 85.06 342 ALA A C 1
ATOM 2761 O O . ALA A 1 342 ? -2.504 15.764 -10.423 1.00 85.06 342 ALA A O 1
ATOM 2762 N N . TYR A 1 343 ? -3.415 15.625 -12.470 1.00 89.44 343 TYR A N 1
ATOM 2763 C CA . TYR A 1 343 ? -4.423 16.661 -12.244 1.00 89.44 343 TYR A CA 1
ATOM 2764 C C . TYR A 1 343 ? -5.308 16.396 -11.021 1.00 89.44 343 TYR A C 1
ATOM 2766 O O . TYR A 1 343 ? -5.473 17.272 -10.161 1.00 89.44 343 TYR A O 1
ATOM 2774 N N . TRP A 1 344 ? -5.877 15.198 -10.905 1.00 90.44 344 TRP A N 1
ATOM 2775 C CA . TRP A 1 344 ? -6.738 14.863 -9.771 1.00 90.44 344 TRP A CA 1
ATOM 2776 C C . TRP A 1 344 ? -5.970 14.738 -8.460 1.00 90.44 344 TRP A C 1
ATOM 2778 O O . TRP A 1 344 ? -6.462 15.207 -7.433 1.00 90.44 344 TRP A O 1
ATOM 2788 N N . LEU A 1 345 ? -4.753 14.189 -8.489 1.00 85.75 345 LEU A N 1
ATOM 2789 C CA . LEU A 1 345 ? -3.876 14.132 -7.321 1.00 85.75 345 LEU A CA 1
ATOM 2790 C C . LEU A 1 345 ? -3.490 15.537 -6.843 1.00 85.75 345 LEU A C 1
ATOM 2792 O O . LEU A 1 345 ? -3.574 15.794 -5.645 1.00 85.75 345 LEU A O 1
ATOM 2796 N N . SER A 1 346 ? -3.187 16.477 -7.748 1.00 88.31 346 SER A N 1
ATOM 2797 C CA . SER A 1 346 ? -2.959 17.885 -7.388 1.00 88.31 346 SER A CA 1
ATOM 2798 C C . SER A 1 346 ? -4.186 18.505 -6.711 1.00 88.31 346 SER A C 1
ATOM 2800 O O . SER A 1 346 ? -4.055 19.197 -5.698 1.00 88.31 346 SER A O 1
ATOM 2802 N N . ASN A 1 347 ? -5.393 18.255 -7.238 1.00 90.69 347 ASN A N 1
ATOM 2803 C CA . ASN A 1 347 ? -6.638 18.749 -6.639 1.00 90.69 347 ASN A CA 1
ATOM 2804 C C . ASN A 1 347 ? -6.877 18.160 -5.241 1.00 90.69 347 ASN A C 1
ATOM 2806 O O . ASN A 1 347 ? -7.237 18.897 -4.323 1.00 90.69 347 ASN A O 1
ATOM 2810 N N . LEU A 1 348 ? -6.670 16.852 -5.070 1.00 89.44 348 LEU A N 1
ATOM 2811 C CA . LEU A 1 348 ? -6.832 16.158 -3.791 1.00 89.44 348 LEU A CA 1
ATOM 2812 C C . LEU A 1 348 ? -5.814 16.631 -2.749 1.00 89.44 348 LEU A C 1
ATOM 2814 O O . LEU A 1 348 ? -6.205 16.928 -1.622 1.00 89.44 348 LEU A O 1
ATOM 2818 N N . ALA A 1 349 ? -4.544 16.764 -3.134 1.00 85.94 349 ALA A N 1
ATOM 2819 C CA . ALA A 1 349 ? -3.481 17.316 -2.299 1.00 85.94 349 ALA A CA 1
ATOM 2820 C C . ALA A 1 349 ? -3.829 18.729 -1.806 1.00 85.94 349 ALA A C 1
ATOM 2822 O O . ALA A 1 349 ? -3.841 18.997 -0.604 1.00 85.94 349 ALA A O 1
ATOM 2823 N N . SER A 1 350 ? -4.225 19.605 -2.734 1.00 86.94 350 SER A N 1
ATOM 2824 C CA . SER A 1 350 ? -4.617 20.985 -2.425 1.00 86.94 350 SER A CA 1
ATOM 2825 C C . SER A 1 350 ? -5.847 21.051 -1.518 1.00 86.94 350 SER A C 1
ATOM 2827 O O . SER A 1 350 ? -5.888 21.841 -0.578 1.00 86.94 350 SER A O 1
ATOM 2829 N N . LEU A 1 351 ? -6.852 20.200 -1.755 1.00 88.19 351 LEU A N 1
ATOM 2830 C CA . LEU A 1 351 ? -8.019 20.096 -0.877 1.00 88.19 351 LEU A CA 1
ATOM 2831 C C . LEU A 1 351 ? -7.639 19.625 0.522 1.00 88.19 351 LEU A C 1
ATOM 2833 O O . LEU A 1 351 ? -8.110 20.217 1.491 1.00 88.19 351 LEU A O 1
ATOM 2837 N N . SER A 1 352 ? -6.795 18.596 0.631 1.00 82.75 352 SER A N 1
ATOM 2838 C CA . SER A 1 352 ? -6.317 18.087 1.919 1.00 82.75 352 SER A CA 1
ATOM 2839 C C . SER A 1 352 ? -5.666 19.206 2.722 1.00 82.75 352 SER A C 1
ATOM 2841 O O . SER A 1 352 ? -6.050 19.446 3.863 1.00 82.75 352 SER A O 1
ATOM 2843 N N . LEU A 1 353 ? -4.786 19.979 2.087 1.00 81.50 353 LEU A N 1
ATOM 2844 C CA . LEU A 1 353 ? -4.146 21.144 2.689 1.00 81.50 353 LEU A CA 1
ATOM 2845 C C . LEU A 1 353 ? -5.130 22.203 3.167 1.00 81.50 353 LEU A C 1
ATOM 2847 O O . LEU A 1 353 ? -5.041 22.674 4.302 1.00 81.50 353 LEU A O 1
ATOM 2851 N N . PHE A 1 354 ? -6.085 22.590 2.322 1.00 84.44 354 PHE A N 1
ATOM 2852 C CA . PHE A 1 354 ? -7.071 23.598 2.699 1.00 84.44 354 PHE A CA 1
ATOM 2853 C C . PHE A 1 354 ? -7.945 23.137 3.871 1.00 84.44 354 PHE A C 1
ATOM 2855 O O . PHE A 1 354 ? -8.265 23.924 4.765 1.00 84.44 354 PHE A O 1
ATOM 2862 N N . LEU A 1 355 ? -8.311 21.855 3.899 1.00 82.62 355 LEU A N 1
ATOM 2863 C CA . LEU A 1 355 ? -9.083 21.259 4.987 1.00 82.62 355 LEU A CA 1
ATOM 2864 C C . LEU A 1 355 ? -8.257 21.134 6.273 1.00 82.62 355 LEU A C 1
ATOM 2866 O O . LEU A 1 355 ? -8.758 21.448 7.353 1.00 82.62 355 LEU A O 1
ATOM 2870 N N . GLU A 1 356 ? -6.986 20.743 6.175 1.00 78.38 356 GLU A N 1
ATOM 2871 C CA . GLU A 1 356 ? -6.057 20.704 7.305 1.00 78.38 356 GLU A CA 1
ATOM 2872 C C . GLU A 1 356 ? -5.867 22.085 7.927 1.00 78.38 356 GLU A C 1
ATOM 2874 O O . GLU A 1 356 ? -5.855 22.199 9.151 1.00 78.38 356 GLU A O 1
ATOM 2879 N N . GLN A 1 357 ? -5.793 23.148 7.122 1.00 76.94 357 GLN A N 1
ATOM 2880 C CA . GLN A 1 357 ? -5.736 24.521 7.626 1.00 76.94 357 GLN A CA 1
ATOM 2881 C C . GLN A 1 357 ? -6.988 24.889 8.437 1.00 76.94 357 GLN A C 1
ATOM 2883 O O . GLN A 1 357 ? -6.851 25.483 9.508 1.00 76.94 357 GLN A O 1
ATOM 2888 N N . ILE A 1 358 ? -8.194 24.491 7.999 1.00 76.06 358 ILE A N 1
ATOM 2889 C CA . ILE A 1 358 ? -9.433 24.679 8.781 1.00 76.06 358 ILE A CA 1
ATOM 2890 C C . ILE A 1 358 ? -9.354 23.905 10.098 1.00 76.06 358 ILE A C 1
ATOM 2892 O O . ILE A 1 358 ? -9.629 24.464 11.160 1.00 76.06 358 ILE A O 1
ATOM 2896 N N . ILE A 1 359 ? -8.975 22.624 10.045 1.00 72.62 359 ILE A N 1
ATOM 2897 C CA . ILE A 1 359 ? -8.889 21.762 11.230 1.00 72.62 359 ILE A CA 1
ATOM 2898 C C . ILE A 1 359 ? -7.856 22.314 12.213 1.00 72.62 359 ILE A C 1
ATOM 2900 O O . ILE A 1 359 ? -8.118 22.369 13.410 1.00 72.62 359 ILE A O 1
ATOM 2904 N N . ASN A 1 360 ? -6.698 22.757 11.730 1.00 73.75 360 ASN A N 1
ATOM 2905 C CA . ASN A 1 360 ? -5.638 23.321 12.556 1.00 73.75 360 ASN A CA 1
ATOM 2906 C C . ASN A 1 360 ? -6.020 24.696 13.120 1.00 73.75 360 ASN A C 1
ATOM 2908 O O . ASN A 1 360 ? -5.682 24.974 14.268 1.00 73.75 360 ASN A O 1
ATOM 2912 N N . ALA A 1 361 ? -6.774 25.522 12.388 1.00 74.06 361 ALA A N 1
ATOM 2913 C CA . ALA A 1 361 ? -7.345 26.767 12.908 1.00 74.06 361 ALA A CA 1
ATOM 2914 C C . ALA A 1 361 ? -8.428 26.514 13.976 1.00 74.06 361 ALA A C 1
ATOM 2916 O O . ALA A 1 361 ? -8.489 27.212 14.985 1.00 74.06 361 ALA A O 1
ATOM 2917 N N . ALA A 1 362 ? -9.263 25.486 13.796 1.00 71.00 362 ALA A N 1
ATOM 2918 C CA . ALA A 1 362 ? -10.253 25.074 14.791 1.00 71.00 362 ALA A CA 1
ATOM 2919 C C . ALA A 1 362 ? -9.586 24.477 16.040 1.00 71.00 362 ALA A C 1
ATOM 2921 O O . ALA A 1 362 ? -9.975 24.795 17.164 1.00 71.00 362 ALA A O 1
ATOM 2922 N N . ARG A 1 363 ? -8.539 23.661 15.852 1.00 67.94 363 ARG A N 1
ATOM 2923 C CA . ARG A 1 363 ? -7.699 23.138 16.937 1.00 67.94 363 ARG A CA 1
ATOM 2924 C C . ARG A 1 363 ? -7.007 24.270 17.674 1.00 67.94 363 ARG A C 1
ATOM 2926 O O . ARG A 1 363 ? -7.087 24.281 18.888 1.00 67.94 363 ARG A O 1
ATOM 2933 N N . SER A 1 364 ? -6.397 25.235 16.980 1.00 64.06 364 SER A N 1
ATOM 2934 C CA . SER A 1 364 ? -5.722 26.368 17.625 1.00 64.06 364 SER A CA 1
ATOM 2935 C C . SER A 1 364 ? -6.697 27.239 18.426 1.00 64.06 364 SER A C 1
ATOM 2937 O O . SER A 1 364 ? -6.355 27.675 19.526 1.00 64.06 364 SER A O 1
ATOM 2939 N N . ALA A 1 365 ? -7.935 27.401 17.944 1.00 61.00 365 ALA A N 1
ATOM 2940 C CA . ALA A 1 365 ? -9.020 28.043 18.683 1.00 61.00 365 ALA A CA 1
ATOM 2941 C C . ALA A 1 365 ? -9.482 27.230 19.910 1.00 61.00 365 ALA A C 1
ATOM 2943 O O . ALA A 1 365 ? -9.825 27.828 20.931 1.00 61.00 365 ALA A O 1
ATOM 2944 N N . SER A 1 366 ? -9.463 25.890 19.850 1.00 51.53 366 SER A N 1
ATOM 2945 C CA . SER A 1 366 ? -9.847 25.023 20.974 1.00 51.53 366 SER A CA 1
ATOM 2946 C C . SER A 1 366 ? -8.705 24.747 21.964 1.00 51.53 366 SER A C 1
ATOM 2948 O O . SER A 1 366 ? -8.975 24.481 23.127 1.00 51.53 366 SER A O 1
ATOM 2950 N N . THR A 1 367 ? -7.433 24.838 21.559 1.00 45.78 367 THR A N 1
ATOM 2951 C CA . THR A 1 367 ? -6.259 24.519 22.401 1.00 45.78 367 THR A CA 1
ATOM 2952 C C . THR A 1 367 ? -5.882 25.594 23.424 1.00 45.78 367 THR A C 1
ATOM 2954 O O . THR A 1 367 ? -4.926 25.405 24.173 1.00 45.78 367 THR A O 1
ATOM 2957 N N . ASN A 1 368 ? -6.657 26.679 23.536 1.00 44.03 368 ASN A N 1
ATOM 2958 C CA . ASN A 1 368 ? -6.658 27.494 24.759 1.00 44.03 368 ASN A CA 1
ATOM 2959 C C . ASN A 1 368 ? -7.380 26.803 25.932 1.00 44.03 368 ASN A C 1
ATOM 2961 O O . ASN A 1 368 ? -7.329 27.309 27.050 1.00 44.03 368 ASN A O 1
ATOM 2965 N N . ASP A 1 369 ? -7.976 25.630 25.707 1.00 36.28 369 ASP A N 1
ATOM 2966 C CA . ASP A 1 369 ? -8.462 24.735 26.747 1.00 36.28 369 ASP A CA 1
ATOM 2967 C C . ASP A 1 369 ? -7.857 23.331 26.521 1.00 36.28 369 ASP A C 1
ATOM 2969 O O . ASP A 1 369 ? -8.158 22.632 25.558 1.00 36.28 369 ASP A O 1
ATOM 2973 N N . ILE A 1 370 ? -6.998 22.917 27.458 1.00 40.44 370 ILE A N 1
ATOM 2974 C CA . ILE A 1 370 ? -6.647 21.516 27.750 1.00 40.44 370 ILE A CA 1
ATOM 2975 C C . ILE A 1 370 ? -5.650 20.825 26.783 1.00 40.44 370 ILE A C 1
ATOM 2977 O O . ILE A 1 370 ? -5.984 20.158 25.807 1.00 40.44 370 ILE A O 1
ATOM 2981 N N . ASN A 1 371 ? -4.375 20.883 27.188 1.00 29.81 371 ASN A N 1
ATOM 2982 C CA . ASN A 1 371 ? -3.289 19.975 26.800 1.00 29.81 371 ASN A CA 1
ATOM 2983 C C . ASN A 1 371 ? -3.630 18.496 27.079 1.00 29.81 371 ASN A C 1
ATOM 2985 O O . ASN A 1 371 ? -3.953 18.152 28.216 1.00 29.81 371 ASN A O 1
ATOM 2989 N N . GLY A 1 372 ? -3.404 17.592 26.116 1.00 34.34 372 GLY A N 1
ATOM 2990 C CA . GLY A 1 372 ? -3.430 16.150 26.400 1.00 34.34 372 GLY A CA 1
ATOM 2991 C C . GLY A 1 372 ? -3.339 15.205 25.197 1.00 34.34 372 GLY A C 1
ATOM 2992 O O . GLY A 1 372 ? -4.351 14.674 24.771 1.00 34.34 372 GLY A O 1
ATOM 2993 N N . LYS A 1 373 ? -2.109 14.995 24.698 1.00 37.03 373 LYS A N 1
ATOM 2994 C CA . LYS A 1 373 ? -1.537 13.822 23.978 1.00 37.03 373 LYS A CA 1
ATOM 2995 C C . LYS A 1 373 ? -2.512 12.779 23.385 1.00 37.03 373 LYS A C 1
ATOM 2997 O O . LYS A 1 373 ? -3.202 12.082 24.114 1.00 37.03 373 LYS A O 1
ATOM 3002 N N . PHE A 1 374 ? -2.568 12.657 22.056 1.00 27.59 374 PHE A N 1
ATOM 3003 C CA . PHE A 1 374 ? -1.694 11.844 21.173 1.00 27.59 374 PHE A CA 1
ATOM 3004 C C . PHE A 1 374 ? -2.024 10.342 21.154 1.00 27.59 374 PHE A C 1
ATOM 3006 O O . PHE A 1 374 ? -2.025 9.682 22.190 1.00 27.59 374 PHE A O 1
ATOM 3013 N N . GLY A 1 375 ? -2.204 9.797 19.946 1.00 30.03 375 GLY A N 1
ATOM 3014 C CA . GLY A 1 375 ? -2.249 8.355 19.710 1.00 30.03 375 GLY A CA 1
ATOM 3015 C C . GLY A 1 375 ? -2.862 7.964 18.366 1.00 30.03 375 GLY A C 1
ATOM 3016 O O . GLY A 1 375 ? -3.952 7.397 18.336 1.00 30.03 375 GLY A O 1
ATOM 3017 N N . GLU A 1 376 ? -2.165 8.246 17.263 1.00 28.53 376 GLU A N 1
ATOM 3018 C CA . GLU A 1 376 ? -2.471 7.686 15.941 1.00 28.53 376 GLU A CA 1
ATOM 3019 C C . GLU A 1 376 ? -2.335 6.158 15.953 1.00 28.53 376 GLU A C 1
ATOM 3021 O O . GLU A 1 376 ? -1.300 5.602 16.327 1.00 28.53 376 GLU A O 1
ATOM 3026 N N . ARG A 1 377 ? -3.388 5.461 15.512 1.00 26.89 377 ARG A N 1
ATOM 3027 C CA . ARG A 1 377 ? -3.335 4.031 15.202 1.00 26.89 377 ARG A CA 1
ATOM 3028 C C . ARG A 1 377 ? -3.071 3.869 13.712 1.00 26.89 377 ARG A C 1
ATOM 3030 O O . ARG A 1 377 ? -3.958 4.120 12.901 1.00 26.89 377 ARG A O 1
ATOM 3037 N N . LYS A 1 378 ? -1.878 3.385 13.365 1.00 29.50 378 LYS A N 1
ATOM 3038 C CA . LYS A 1 378 ? -1.591 2.832 12.037 1.00 29.50 378 LYS A CA 1
ATOM 3039 C C . LYS A 1 378 ? -2.463 1.593 11.819 1.00 29.50 378 LYS A C 1
ATOM 3041 O O . LYS A 1 378 ? -2.442 0.658 12.622 1.00 29.50 378 LYS A O 1
ATOM 3046 N N . SER A 1 379 ? -3.258 1.616 10.752 1.00 30.34 379 SER A N 1
ATOM 3047 C CA . SER A 1 379 ? -4.091 0.492 10.339 1.00 30.34 379 SER A CA 1
ATOM 3048 C C . SER A 1 379 ? -3.225 -0.521 9.599 1.00 30.34 379 SER A C 1
ATOM 3050 O O . SER A 1 379 ? -2.706 -0.258 8.521 1.00 30.34 379 SER A O 1
ATOM 3052 N N . THR A 1 380 ? -3.056 -1.679 10.223 1.00 26.00 380 THR A N 1
ATOM 3053 C CA . THR A 1 380 ? -2.528 -2.894 9.619 1.00 26.00 380 THR A CA 1
ATOM 3054 C C . THR A 1 380 ? -3.611 -3.507 8.738 1.00 26.00 380 THR A C 1
ATOM 3056 O O . THR A 1 380 ? -4.702 -3.821 9.218 1.00 26.00 380 THR A O 1
ATOM 3059 N N . ARG A 1 381 ? -3.318 -3.739 7.456 1.00 28.94 381 ARG A N 1
ATOM 3060 C CA . ARG A 1 381 ? -4.097 -4.688 6.659 1.00 28.94 381 ARG A CA 1
ATOM 3061 C C . ARG A 1 381 ? -3.190 -5.533 5.771 1.00 28.94 381 ARG A C 1
ATOM 3063 O O . ARG A 1 381 ? -2.720 -5.129 4.724 1.00 28.94 381 ARG A O 1
ATOM 3070 N N . LYS A 1 382 ? -2.976 -6.735 6.291 1.00 27.64 382 LYS A N 1
ATOM 3071 C CA . LYS A 1 382 ? -2.443 -7.949 5.683 1.00 27.64 382 LYS A CA 1
ATOM 3072 C C . LYS A 1 382 ? -3.448 -8.490 4.658 1.00 27.64 382 LYS A C 1
ATOM 3074 O O . LYS A 1 382 ? -4.604 -8.652 5.043 1.00 27.64 382 LYS A O 1
ATOM 3079 N N . CYS A 1 383 ? -3.020 -8.848 3.444 1.00 29.19 383 CYS A N 1
ATOM 3080 C CA . CYS A 1 383 ? -3.584 -9.979 2.686 1.00 29.19 383 CYS A CA 1
ATOM 3081 C C . CYS A 1 383 ? -2.729 -10.394 1.472 1.00 29.19 383 CYS A C 1
ATOM 3083 O O . CYS A 1 383 ? -2.371 -9.555 0.661 1.00 29.19 383 CYS A O 1
ATOM 3085 N N . CYS A 1 384 ? -2.519 -11.718 1.399 1.00 31.70 384 CYS A N 1
ATOM 3086 C CA . CYS A 1 384 ? -2.175 -12.610 0.275 1.00 31.70 384 CYS A CA 1
ATOM 3087 C C . CYS A 1 384 ? -0.929 -12.280 -0.568 1.00 31.70 384 CYS A C 1
ATOM 3089 O O . CYS A 1 384 ? -0.937 -11.343 -1.346 1.00 31.70 384 CYS A O 1
ATOM 3091 N N . SER A 1 385 ? 0.211 -12.964 -0.414 1.00 28.19 385 SER A N 1
ATOM 3092 C CA . SER A 1 385 ? 0.518 -14.375 -0.746 1.00 28.19 385 SER A CA 1
ATOM 3093 C C . SER A 1 385 ? 0.228 -14.762 -2.201 1.00 28.19 385 SER A C 1
ATOM 3095 O O . SER A 1 385 ? -0.929 -14.816 -2.604 1.00 28.19 385 SER A O 1
ATOM 3097 N N . ASP A 1 386 ? 1.309 -15.147 -2.885 1.00 26.31 386 ASP A N 1
ATOM 3098 C CA . ASP A 1 386 ? 1.414 -15.778 -4.205 1.00 26.31 386 ASP A CA 1
ATOM 3099 C C . ASP A 1 386 ? 1.385 -14.847 -5.426 1.00 26.31 386 ASP A C 1
ATOM 3101 O O . ASP A 1 386 ? 0.326 -14.507 -5.934 1.00 26.31 386 ASP A O 1
ATOM 3105 N N . CYS A 1 387 ? 2.557 -14.600 -6.029 1.00 29.69 387 CYS A N 1
ATOM 3106 C CA . CYS A 1 387 ? 2.761 -15.060 -7.404 1.00 29.69 387 CYS A CA 1
ATOM 3107 C C . CYS A 1 387 ? 4.244 -15.169 -7.789 1.00 29.69 387 CYS A C 1
ATOM 3109 O O . CYS A 1 387 ? 5.101 -14.356 -7.469 1.00 29.69 387 CYS A O 1
ATOM 3111 N N . THR A 1 388 ? 4.513 -16.252 -8.500 1.00 27.92 388 THR A N 1
ATOM 3112 C CA . THR A 1 388 ? 5.783 -16.766 -8.988 1.00 27.92 388 THR A CA 1
ATOM 3113 C C . THR A 1 388 ? 6.247 -15.992 -10.227 1.00 27.92 388 THR A C 1
ATOM 3115 O O . THR A 1 388 ? 5.530 -15.977 -11.223 1.00 27.92 388 THR A O 1
ATOM 3118 N N . LEU A 1 389 ? 7.468 -15.446 -10.239 1.00 31.72 389 LEU A N 1
ATOM 3119 C CA . LEU A 1 389 ? 8.120 -14.990 -11.475 1.00 31.72 389 LEU A CA 1
ATOM 3120 C C . LEU A 1 389 ? 9.406 -15.777 -11.725 1.00 31.72 389 LEU A C 1
ATOM 3122 O O . LEU A 1 389 ? 10.525 -15.393 -11.392 1.00 31.72 389 LEU A O 1
ATOM 3126 N N . GLY A 1 390 ? 9.194 -16.948 -12.323 1.00 28.17 390 GLY A N 1
ATOM 3127 C CA . GLY A 1 390 ? 10.213 -17.688 -13.039 1.00 28.17 390 GLY A CA 1
ATOM 3128 C C . GLY A 1 390 ? 10.245 -17.282 -14.513 1.00 28.17 390 GLY A C 1
ATOM 3129 O O . GLY A 1 390 ? 9.206 -17.156 -15.150 1.00 28.17 390 GLY A O 1
ATOM 3130 N N . LYS A 1 391 ? 11.471 -17.239 -15.043 1.00 30.56 391 LYS A N 1
ATOM 3131 C CA . LYS A 1 391 ? 11.849 -17.409 -16.457 1.00 30.56 391 LYS A CA 1
ATOM 3132 C C . LYS A 1 391 ? 11.556 -16.239 -17.409 1.00 30.56 391 LYS A C 1
ATOM 3134 O O . LYS A 1 391 ? 10.563 -16.238 -18.118 1.00 30.56 391 LYS A O 1
ATOM 3139 N N . TYR A 1 392 ? 12.569 -15.391 -17.587 1.00 35.81 392 TYR A N 1
ATOM 3140 C CA . TYR A 1 392 ? 12.931 -14.882 -18.912 1.00 35.81 392 TYR A CA 1
ATOM 3141 C C . TYR A 1 392 ? 14.381 -15.276 -19.211 1.00 35.81 392 TYR A C 1
ATOM 3143 O O . TYR A 1 392 ? 15.325 -14.754 -18.624 1.00 35.81 392 TYR A O 1
ATOM 3151 N N . GLN A 1 393 ? 14.544 -16.266 -20.091 1.00 29.72 393 GLN A N 1
ATOM 3152 C CA . GLN A 1 393 ? 15.794 -16.506 -20.804 1.00 29.72 393 GLN A CA 1
ATOM 3153 C C . GLN A 1 393 ? 15.755 -15.660 -22.079 1.00 29.72 393 GLN A C 1
ATOM 3155 O O . GLN A 1 393 ? 15.150 -16.066 -23.067 1.00 29.72 393 GLN A O 1
ATOM 3160 N N . GLU A 1 394 ? 16.415 -14.504 -22.068 1.00 36.47 394 GLU A N 1
ATOM 3161 C CA . GLU A 1 394 ? 16.841 -13.829 -23.296 1.00 36.47 394 GLU A CA 1
ATOM 3162 C C . GLU A 1 394 ? 18.372 -13.848 -23.396 1.00 36.47 394 GLU A C 1
ATOM 3164 O O . GLU A 1 394 ? 19.095 -13.793 -22.402 1.00 36.47 394 GLU A O 1
ATOM 3169 N N . LYS A 1 395 ? 18.835 -14.044 -24.632 1.00 36.22 395 LYS A N 1
ATOM 3170 C CA . LYS A 1 395 ? 20.183 -14.458 -25.046 1.00 36.22 395 LYS A CA 1
ATOM 3171 C C . LYS A 1 395 ? 21.313 -13.586 -24.453 1.00 36.22 395 LYS A C 1
ATOM 3173 O O . LYS A 1 395 ? 21.192 -12.363 -24.450 1.00 36.22 395 LYS A O 1
ATOM 3178 N N . PRO A 1 396 ? 22.460 -14.174 -24.056 1.00 37.34 396 PRO A N 1
ATOM 3179 C CA . PRO A 1 396 ? 23.536 -13.464 -23.375 1.00 37.34 396 PRO A CA 1
ATOM 3180 C C . PRO A 1 396 ? 24.431 -12.742 -24.387 1.00 37.34 396 PRO A C 1
ATOM 3182 O O . PRO A 1 396 ? 25.428 -13.283 -24.859 1.00 37.34 396 PRO A O 1
ATOM 3185 N N . LYS A 1 397 ? 24.093 -11.506 -24.750 1.00 42.78 397 LYS A N 1
ATOM 3186 C CA . LYS A 1 397 ? 25.028 -10.615 -25.452 1.00 42.78 397 LYS A CA 1
ATOM 3187 C C . LYS A 1 397 ? 24.879 -9.205 -24.873 1.00 42.78 397 LYS A C 1
ATOM 3189 O O . LYS A 1 397 ? 24.027 -8.454 -25.310 1.00 42.78 397 LYS A O 1
ATOM 3194 N N . HIS A 1 398 ? 25.719 -8.867 -23.889 1.00 54.16 398 HIS A N 1
ATOM 3195 C CA . HIS A 1 398 ? 25.881 -7.528 -23.283 1.00 54.16 398 HIS A CA 1
ATOM 3196 C C . HIS A 1 398 ? 24.884 -7.037 -22.212 1.00 54.16 398 HIS A C 1
ATOM 3198 O O . HIS A 1 398 ? 24.926 -5.854 -21.900 1.00 54.16 398 HIS A O 1
ATOM 3204 N N . ASN A 1 399 ? 24.077 -7.881 -21.554 1.00 62.56 399 ASN A N 1
ATOM 3205 C CA . ASN A 1 399 ? 23.080 -7.387 -20.577 1.00 62.56 399 ASN A CA 1
ATOM 3206 C C . ASN A 1 399 ? 23.667 -6.472 -19.480 1.00 62.56 399 ASN A C 1
ATOM 3208 O O . ASN A 1 399 ? 23.077 -5.448 -19.168 1.00 62.56 399 ASN A O 1
ATOM 3212 N N . GLY A 1 400 ? 24.845 -6.790 -18.930 1.00 70.50 400 GLY A N 1
ATOM 3213 C CA . GLY A 1 400 ? 25.476 -5.950 -17.902 1.00 70.50 400 GLY A CA 1
ATOM 3214 C C . GLY A 1 400 ? 25.912 -4.571 -18.415 1.00 70.50 400 GLY A C 1
ATOM 3215 O O . GLY A 1 400 ? 25.575 -3.563 -17.807 1.00 70.50 400 GLY A O 1
ATOM 3216 N N . GLU A 1 401 ? 26.636 -4.515 -19.537 1.00 74.12 401 GLU A N 1
ATOM 3217 C CA . GLU A 1 401 ? 27.117 -3.245 -20.117 1.00 74.12 401 GLU A CA 1
ATOM 3218 C C . GLU A 1 401 ? 25.966 -2.414 -20.708 1.00 74.12 401 GLU A C 1
ATOM 3220 O O . GLU A 1 401 ? 25.977 -1.194 -20.599 1.00 74.12 401 GLU A O 1
ATOM 3225 N N . TYR A 1 402 ? 24.940 -3.062 -21.270 1.00 74.88 402 TYR A N 1
ATOM 3226 C CA . TYR A 1 402 ? 23.740 -2.388 -21.769 1.00 74.88 402 TYR A CA 1
ATOM 3227 C C . TYR A 1 402 ? 22.960 -1.718 -20.634 1.00 74.88 402 TYR A C 1
ATOM 3229 O O . TYR A 1 402 ? 22.652 -0.532 -20.707 1.00 74.88 402 TYR A O 1
ATOM 3237 N N . VAL A 1 403 ? 22.696 -2.448 -19.543 1.00 80.69 403 VAL A N 1
ATOM 3238 C CA . VAL A 1 403 ? 22.022 -1.867 -18.372 1.00 80.69 403 VAL A CA 1
ATOM 3239 C C . VAL A 1 403 ? 22.902 -0.799 -17.716 1.00 80.69 403 VAL A C 1
ATOM 3241 O O . VAL A 1 403 ? 22.381 0.203 -17.244 1.00 80.69 403 VAL A O 1
ATOM 3244 N N . LYS A 1 404 ? 24.232 -0.950 -17.732 1.00 85.88 404 LYS A N 1
ATOM 3245 C CA . LYS A 1 404 ? 25.158 0.088 -17.255 1.00 85.88 404 LYS A CA 1
ATOM 3246 C C . LYS A 1 404 ? 25.067 1.377 -18.076 1.00 85.88 404 LYS A C 1
ATOM 3248 O O . LYS A 1 404 ? 25.095 2.449 -17.484 1.00 85.88 404 LYS A O 1
ATOM 3253 N N . ALA A 1 405 ? 24.950 1.281 -19.402 1.00 83.69 405 ALA A N 1
ATOM 3254 C CA . ALA A 1 405 ? 24.740 2.444 -20.263 1.00 83.69 405 ALA A CA 1
ATOM 3255 C C . ALA A 1 405 ? 23.396 3.128 -19.960 1.00 83.69 405 ALA A C 1
ATOM 3257 O O . ALA A 1 405 ? 23.374 4.330 -19.725 1.00 83.69 405 ALA A O 1
ATOM 3258 N N . GLY A 1 406 ? 22.310 2.356 -19.836 1.00 84.31 406 GLY A N 1
ATOM 3259 C CA . GLY A 1 406 ? 21.000 2.901 -19.458 1.00 84.31 406 GLY A CA 1
ATOM 3260 C C . GLY A 1 406 ? 20.982 3.545 -18.065 1.00 84.31 406 GLY A C 1
ATOM 3261 O O . GLY A 1 406 ? 20.377 4.595 -17.878 1.00 84.31 406 GLY A O 1
ATOM 3262 N N . LEU A 1 407 ? 21.694 2.971 -17.087 1.00 87.25 407 LEU A N 1
ATOM 3263 C CA . LEU A 1 407 ? 21.872 3.596 -15.771 1.00 87.25 407 LEU A CA 1
ATOM 3264 C C . LEU A 1 407 ? 22.643 4.917 -15.856 1.00 87.25 407 LEU A C 1
ATOM 3266 O O . LEU A 1 407 ? 22.331 5.821 -15.095 1.00 87.25 407 LEU A O 1
ATOM 3270 N N . ALA A 1 408 ? 23.620 5.041 -16.756 1.00 89.31 408 ALA A N 1
ATOM 3271 C CA . ALA A 1 408 ? 24.356 6.290 -16.945 1.00 89.31 408 ALA A CA 1
ATOM 3272 C C . ALA A 1 408 ? 23.485 7.383 -17.590 1.00 89.31 408 ALA A C 1
ATOM 3274 O O . ALA A 1 408 ? 23.587 8.544 -17.208 1.00 89.31 408 ALA A O 1
ATOM 3275 N N . GLU A 1 409 ? 22.601 7.021 -18.525 1.00 89.38 409 GLU A N 1
ATOM 3276 C CA . GLU A 1 409 ? 21.600 7.950 -19.073 1.00 89.38 409 GLU A CA 1
ATOM 3277 C C . GLU A 1 409 ? 20.621 8.420 -17.990 1.00 89.38 409 GLU A C 1
ATOM 3279 O O . GLU A 1 409 ? 20.311 9.606 -17.908 1.00 89.38 409 GLU A O 1
ATOM 3284 N N . LEU A 1 410 ? 20.180 7.510 -17.116 1.00 87.75 410 LEU A N 1
ATOM 3285 C CA . LEU A 1 410 ? 19.295 7.847 -16.004 1.00 87.75 410 LEU A CA 1
ATOM 3286 C C . LEU A 1 410 ? 19.996 8.691 -14.929 1.00 87.75 410 LEU A C 1
ATOM 3288 O O . LEU A 1 410 ? 19.390 9.613 -14.397 1.00 87.75 410 LEU A O 1
ATOM 3292 N N . GLU A 1 411 ? 21.272 8.420 -14.643 1.00 90.19 411 GLU A N 1
ATOM 3293 C CA . GLU A 1 411 ? 22.104 9.262 -13.773 1.00 90.19 411 GLU A CA 1
ATOM 3294 C C . GLU A 1 411 ? 22.185 10.684 -14.318 1.00 90.19 411 GLU A C 1
ATOM 3296 O O . GLU A 1 411 ? 21.972 11.648 -13.588 1.00 90.19 411 GLU A O 1
ATOM 3301 N N . GLN A 1 412 ? 22.451 10.806 -15.620 1.00 89.56 412 GLN A N 1
ATOM 3302 C CA . GLN A 1 412 ? 22.529 12.091 -16.296 1.00 89.56 412 GLN A CA 1
ATOM 3303 C C . GLN A 1 412 ? 21.189 12.827 -16.237 1.00 89.56 412 GLN A C 1
AT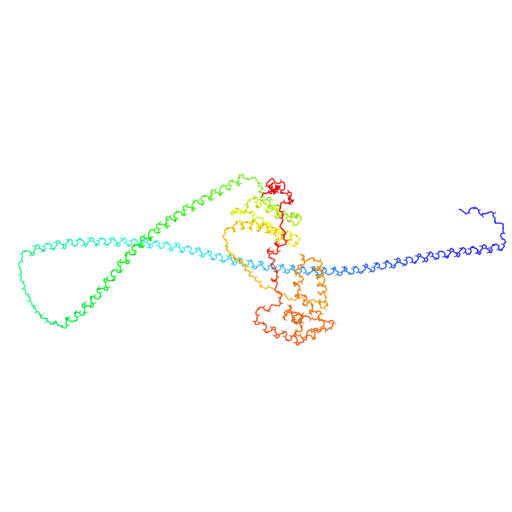OM 3305 O O . GLN A 1 412 ? 21.164 14.013 -15.916 1.00 89.56 412 GLN A O 1
ATOM 3310 N N . TRP A 1 413 ? 20.077 12.123 -16.461 1.00 91.31 413 TRP A N 1
ATOM 3311 C CA . TRP A 1 413 ? 18.744 12.695 -16.304 1.00 91.31 413 TRP A CA 1
ATOM 3312 C C . TRP A 1 413 ? 18.491 13.176 -14.871 1.00 91.31 413 TRP A C 1
ATOM 3314 O O . TRP A 1 413 ? 18.024 14.293 -14.698 1.00 91.31 413 TRP A O 1
ATOM 3324 N N . CYS A 1 414 ? 18.851 12.397 -13.845 1.00 86.94 414 CYS A N 1
ATOM 3325 C CA . CYS A 1 414 ? 18.715 12.812 -12.444 1.00 86.94 414 CYS A CA 1
ATOM 3326 C C . CYS A 1 414 ? 19.579 14.034 -12.088 1.00 86.94 414 CYS A C 1
ATOM 3328 O O . CYS A 1 414 ? 19.227 14.763 -11.172 1.00 86.94 414 CYS A O 1
ATOM 3330 N N . ILE A 1 415 ? 20.709 14.246 -12.772 1.00 85.44 415 ILE A N 1
ATOM 3331 C CA . ILE A 1 415 ? 21.574 15.426 -12.592 1.00 85.44 415 ILE A CA 1
ATOM 3332 C C . ILE A 1 415 ? 20.991 16.656 -13.303 1.00 85.44 415 ILE A C 1
ATOM 3334 O O . ILE A 1 415 ? 21.145 17.781 -12.826 1.00 85.44 415 ILE A O 1
ATOM 3338 N N . GLU A 1 416 ? 20.383 16.456 -14.473 1.00 88.00 416 GLU A N 1
ATOM 3339 C CA . GLU A 1 416 ? 19.757 17.521 -15.264 1.00 88.00 416 GLU A CA 1
ATOM 3340 C C . GLU A 1 416 ? 18.406 17.952 -14.691 1.00 88.00 416 GLU A C 1
ATOM 3342 O O . GLU A 1 416 ? 18.076 19.140 -14.698 1.00 88.00 416 GLU A O 1
ATOM 3347 N N . ALA A 1 417 ? 17.639 16.996 -14.174 1.00 81.62 417 ALA A N 1
ATOM 3348 C CA . ALA A 1 417 ? 16.483 17.243 -13.340 1.00 81.62 417 ALA A CA 1
ATOM 3349 C C . ALA A 1 417 ? 16.955 17.914 -12.042 1.00 81.62 417 ALA A C 1
ATOM 3351 O O . ALA A 1 417 ? 17.901 17.468 -11.398 1.00 81.62 417 ALA A O 1
ATOM 3352 N N . THR A 1 418 ? 16.326 19.023 -11.653 1.00 78.12 418 THR A N 1
ATOM 3353 C CA . THR A 1 418 ? 16.629 19.655 -10.364 1.00 78.12 418 THR A CA 1
ATOM 3354 C C . THR A 1 418 ? 16.274 18.702 -9.217 1.00 78.12 418 THR A C 1
ATOM 3356 O O . THR A 1 418 ? 15.484 17.771 -9.388 1.00 78.12 418 THR A O 1
ATOM 3359 N N . ASP A 1 419 ? 16.828 18.954 -8.028 1.00 77.94 419 ASP A N 1
ATOM 3360 C CA . ASP A 1 419 ? 16.521 18.192 -6.803 1.00 77.94 419 ASP A CA 1
ATOM 3361 C C . ASP A 1 419 ? 15.004 18.113 -6.529 1.00 77.94 419 ASP A C 1
ATOM 3363 O O . ASP A 1 419 ? 14.505 17.107 -6.042 1.00 77.94 419 ASP A O 1
ATOM 3367 N N . GLU A 1 420 ? 14.265 19.137 -6.967 1.00 70.38 420 GLU A N 1
ATOM 3368 C CA . GLU A 1 420 ? 12.800 19.216 -6.974 1.00 70.38 420 GLU A CA 1
ATOM 3369 C C . GLU A 1 420 ? 12.114 18.054 -7.717 1.00 70.38 420 GLU A C 1
ATOM 3371 O O . GLU A 1 420 ? 11.086 17.564 -7.257 1.00 70.38 420 GLU A O 1
ATOM 3376 N N . TYR A 1 421 ? 12.668 17.594 -8.846 1.00 74.69 421 TYR A N 1
ATOM 3377 C CA . TYR A 1 421 ? 12.078 16.521 -9.660 1.00 74.69 421 TYR A CA 1
ATOM 3378 C C . TYR A 1 421 ? 12.738 15.162 -9.426 1.00 74.69 421 TYR A C 1
ATOM 3380 O O . TYR A 1 421 ? 12.068 14.133 -9.499 1.00 74.69 421 TYR A O 1
ATOM 3388 N N . ALA A 1 422 ? 14.053 15.137 -9.199 1.00 77.62 422 ALA A N 1
ATOM 3389 C CA . ALA A 1 422 ? 14.797 13.890 -9.048 1.00 77.62 422 ALA A CA 1
ATOM 3390 C C . ALA A 1 422 ? 14.795 13.367 -7.605 1.00 77.62 422 ALA A C 1
ATOM 3392 O O . ALA A 1 422 ? 14.767 12.150 -7.407 1.00 77.62 422 ALA A O 1
ATOM 3393 N N . GLY A 1 423 ? 14.828 14.257 -6.606 1.00 78.56 423 GLY A N 1
ATOM 3394 C CA . GLY A 1 423 ? 14.925 13.911 -5.188 1.00 78.56 423 GLY A CA 1
ATOM 3395 C C . GLY A 1 423 ? 15.929 12.785 -4.905 1.00 78.56 423 GLY A C 1
ATOM 3396 O O . GLY A 1 423 ? 17.040 12.751 -5.434 1.00 78.56 423 GLY A O 1
ATOM 3397 N N . SER A 1 424 ? 15.512 11.797 -4.107 1.00 80.38 424 SER A N 1
ATOM 3398 C CA . SER A 1 424 ? 16.320 10.612 -3.778 1.00 80.38 424 SER A CA 1
ATOM 3399 C C . SER A 1 424 ? 16.230 9.473 -4.805 1.00 80.38 424 SER A C 1
ATOM 3401 O O . SER A 1 424 ? 16.723 8.374 -4.538 1.00 80.38 424 SER A O 1
ATOM 3403 N N . ALA A 1 425 ? 15.636 9.688 -5.988 1.00 80.06 425 ALA A N 1
ATOM 3404 C CA . ALA A 1 425 ? 15.371 8.612 -6.951 1.00 80.06 425 ALA A CA 1
ATOM 3405 C C . ALA A 1 425 ? 16.644 7.850 -7.363 1.00 80.06 425 ALA A C 1
ATOM 3407 O O . ALA A 1 425 ? 16.630 6.624 -7.495 1.00 80.06 425 ALA A O 1
ATOM 3408 N N . TRP A 1 426 ? 17.773 8.553 -7.506 1.00 87.38 426 TRP A N 1
ATOM 3409 C CA . TRP A 1 426 ? 19.060 7.928 -7.828 1.00 87.38 426 TRP A CA 1
ATOM 3410 C C . TRP A 1 426 ? 19.567 6.996 -6.715 1.00 87.38 426 TRP A C 1
ATOM 3412 O O . TRP A 1 426 ? 20.169 5.945 -6.980 1.00 87.38 426 TRP A O 1
ATOM 3422 N N . ASP A 1 427 ? 19.297 7.342 -5.457 1.00 84.06 427 ASP A N 1
ATOM 3423 C CA . ASP A 1 427 ? 19.703 6.550 -4.301 1.00 84.06 427 ASP A CA 1
ATOM 3424 C C . ASP A 1 427 ? 18.879 5.273 -4.143 1.00 84.06 427 ASP A C 1
ATOM 3426 O O . ASP A 1 427 ? 19.430 4.241 -3.731 1.00 84.06 427 ASP A O 1
ATOM 3430 N N . GLU A 1 428 ? 17.616 5.277 -4.570 1.00 81.88 428 GLU A N 1
ATOM 3431 C CA . GLU A 1 428 ? 16.772 4.076 -4.576 1.00 81.88 428 GLU A CA 1
ATOM 3432 C C . GLU A 1 428 ? 17.266 3.002 -5.553 1.00 81.88 428 GLU A C 1
ATOM 3434 O O . GLU A 1 428 ? 17.154 1.801 -5.294 1.00 81.88 428 GLU A O 1
ATOM 3439 N N . LEU A 1 429 ? 17.985 3.396 -6.608 1.00 83.94 429 LEU A N 1
ATOM 3440 C CA . LEU A 1 429 ? 18.580 2.465 -7.571 1.00 83.94 429 LEU A CA 1
ATOM 3441 C C . LEU A 1 429 ? 19.858 1.773 -7.066 1.00 83.94 429 LEU A C 1
ATOM 3443 O O . LEU A 1 429 ? 20.482 1.013 -7.810 1.00 83.94 429 LEU A O 1
ATOM 3447 N N . ARG A 1 430 ? 20.286 1.991 -5.812 1.00 86.44 430 ARG A N 1
ATOM 3448 C CA . ARG A 1 430 ? 21.513 1.405 -5.220 1.00 86.44 430 ARG A CA 1
ATOM 3449 C C . ARG A 1 430 ? 21.661 -0.110 -5.423 1.00 86.44 430 ARG A C 1
ATOM 3451 O O . ARG A 1 430 ? 22.758 -0.563 -5.751 1.00 86.44 430 ARG A O 1
ATOM 3458 N N . HIS A 1 431 ? 20.580 -0.885 -5.291 1.00 84.69 431 HIS A N 1
ATOM 3459 C CA . HIS A 1 431 ? 20.607 -2.341 -5.485 1.00 84.69 431 HIS A CA 1
ATOM 3460 C C . HIS A 1 431 ? 20.916 -2.710 -6.943 1.00 84.69 431 HIS A C 1
ATOM 3462 O O . HIS A 1 431 ? 21.803 -3.523 -7.208 1.00 84.69 431 HIS A O 1
ATOM 3468 N N . ILE A 1 432 ? 20.243 -2.060 -7.901 1.00 85.88 432 ILE A N 1
ATOM 3469 C CA . ILE A 1 432 ? 20.454 -2.287 -9.338 1.00 85.88 432 ILE A CA 1
ATOM 3470 C C . ILE A 1 432 ? 21.861 -1.830 -9.741 1.00 85.88 432 ILE A C 1
ATOM 3472 O O . ILE A 1 432 ? 22.577 -2.573 -10.414 1.00 85.88 432 ILE A O 1
ATOM 3476 N N . ARG A 1 433 ? 22.305 -0.658 -9.265 1.00 89.75 433 ARG A N 1
ATOM 3477 C CA . ARG A 1 433 ? 23.656 -0.125 -9.514 1.00 89.75 433 ARG A CA 1
ATOM 3478 C C . ARG A 1 433 ? 24.740 -1.109 -9.075 1.00 89.75 433 ARG A C 1
ATOM 3480 O O . ARG A 1 433 ? 25.651 -1.405 -9.849 1.00 89.75 433 ARG A O 1
ATOM 3487 N N . GLN A 1 434 ? 24.629 -1.678 -7.872 1.00 89.44 434 GLN A N 1
ATOM 3488 C CA . GLN A 1 434 ? 25.594 -2.676 -7.403 1.00 89.44 434 GLN A CA 1
ATOM 3489 C C . GLN A 1 434 ? 25.485 -4.010 -8.149 1.00 89.44 434 GLN A C 1
ATOM 3491 O O . GLN A 1 434 ? 26.519 -4.601 -8.465 1.00 89.44 434 GLN A O 1
ATOM 3496 N N . ALA A 1 435 ? 24.279 -4.473 -8.495 1.00 87.44 435 ALA A N 1
ATOM 3497 C CA . ALA A 1 435 ? 24.093 -5.701 -9.275 1.00 87.44 435 ALA A CA 1
ATOM 3498 C C . ALA A 1 435 ? 24.748 -5.599 -10.661 1.00 87.44 435 ALA A C 1
ATOM 3500 O O . ALA A 1 435 ? 25.471 -6.504 -11.086 1.00 87.44 435 ALA A O 1
ATOM 3501 N N . VAL A 1 436 ? 24.562 -4.468 -11.341 1.00 85.06 436 VAL A N 1
ATOM 3502 C CA . VAL A 1 436 ? 25.184 -4.174 -12.637 1.00 85.06 436 VAL A CA 1
ATOM 3503 C C . VAL A 1 436 ? 26.696 -4.001 -12.495 1.00 85.06 436 VAL A C 1
ATOM 3505 O O . VAL A 1 436 ? 27.454 -4.569 -13.284 1.00 85.06 436 VAL A O 1
ATOM 3508 N N . GLY A 1 437 ? 27.156 -3.308 -11.449 1.00 86.25 437 GLY A N 1
ATOM 3509 C CA . GLY A 1 437 ? 28.579 -3.203 -11.117 1.00 86.25 437 GLY A CA 1
ATOM 3510 C C . GLY A 1 437 ? 29.239 -4.576 -10.949 1.00 86.25 437 GLY A C 1
ATOM 3511 O O . GLY A 1 437 ? 30.300 -4.841 -11.524 1.00 86.25 437 GLY A O 1
ATOM 3512 N N . PHE A 1 438 ? 28.576 -5.498 -10.248 1.00 86.88 438 PHE A N 1
ATOM 3513 C CA . PHE A 1 438 ? 29.039 -6.876 -10.097 1.00 86.88 438 PHE A CA 1
ATOM 3514 C C . PHE A 1 438 ? 29.025 -7.644 -11.430 1.00 86.88 438 PHE A C 1
ATOM 3516 O O . PHE A 1 438 ? 29.972 -8.370 -11.747 1.00 86.88 438 PHE A O 1
ATOM 3523 N N . LEU A 1 439 ? 28.000 -7.458 -12.268 1.00 81.31 439 LEU A N 1
ATOM 3524 C CA . LEU A 1 439 ? 27.909 -8.077 -13.595 1.00 81.31 439 LEU A CA 1
ATOM 3525 C C . LEU A 1 439 ? 29.032 -7.639 -14.548 1.00 81.31 439 LEU A C 1
ATOM 3527 O O . LEU A 1 439 ? 29.575 -8.485 -15.259 1.00 81.31 439 LEU A O 1
ATOM 3531 N N . VAL A 1 440 ? 29.422 -6.367 -14.520 1.00 79.38 440 VAL A N 1
ATOM 3532 C CA . VAL A 1 440 ? 30.438 -5.783 -15.416 1.00 79.38 440 VAL A CA 1
ATOM 3533 C C . VAL A 1 440 ? 31.875 -5.964 -14.891 1.00 79.38 440 VAL A C 1
ATOM 3535 O O . VAL A 1 440 ? 32.853 -5.719 -15.595 1.00 79.38 440 VAL A O 1
ATOM 3538 N N . THR A 1 441 ? 32.052 -6.459 -13.664 1.00 83.19 441 THR A N 1
ATOM 3539 C CA . THR A 1 441 ? 33.387 -6.664 -13.085 1.00 83.19 441 THR A CA 1
ATOM 3540 C C . THR A 1 441 ? 34.174 -7.770 -13.810 1.00 83.19 441 THR A C 1
ATOM 3542 O O . THR A 1 441 ? 33.863 -8.955 -13.706 1.00 83.19 441 THR A O 1
ATOM 3545 N N . TYR A 1 442 ? 35.259 -7.396 -14.495 1.00 73.88 442 TYR A N 1
ATOM 3546 C CA . TYR A 1 442 ? 36.078 -8.307 -15.313 1.00 73.88 442 TYR A CA 1
ATOM 3547 C C . TYR A 1 442 ? 36.873 -9.356 -14.515 1.00 73.88 442 TYR A C 1
ATOM 3549 O O . TYR A 1 442 ? 37.160 -10.438 -15.020 1.00 73.88 442 TYR A O 1
ATOM 3557 N N . GLN A 1 443 ? 37.254 -9.060 -13.267 1.00 73.75 443 GLN A N 1
ATOM 3558 C CA . GLN A 1 443 ? 38.138 -9.919 -12.462 1.00 73.75 443 GLN A CA 1
ATOM 3559 C C . GLN A 1 443 ? 37.395 -10.828 -11.467 1.00 73.75 443 GLN A C 1
ATOM 3561 O O . GLN A 1 443 ? 38.018 -11.344 -10.539 1.00 73.75 443 GLN A O 1
ATOM 3566 N N . LYS A 1 444 ? 36.094 -11.081 -11.682 1.00 78.19 444 LYS A N 1
ATOM 3567 C CA . LYS A 1 444 ? 35.249 -11.944 -10.832 1.00 78.19 444 LYS A CA 1
ATOM 3568 C C . LYS A 1 444 ? 35.894 -13.282 -10.416 1.00 78.19 444 LYS A C 1
ATOM 3570 O O . LYS A 1 444 ? 35.841 -13.592 -9.227 1.00 78.19 444 LYS A O 1
ATOM 3575 N N . PRO A 1 445 ? 36.573 -14.040 -11.303 1.00 75.44 445 PRO A N 1
ATOM 3576 C CA . PRO A 1 445 ? 37.207 -15.311 -10.927 1.00 75.44 445 PRO A CA 1
ATOM 3577 C C . PRO A 1 445 ? 38.324 -15.201 -9.881 1.00 75.44 445 PRO A C 1
ATOM 3579 O O . PRO A 1 445 ? 38.667 -16.196 -9.250 1.00 75.44 445 PRO A O 1
ATOM 3582 N N . LYS A 1 446 ? 38.931 -14.016 -9.726 1.00 81.25 446 LYS A N 1
ATOM 3583 C CA . LYS A 1 446 ? 40.060 -13.768 -8.814 1.00 81.25 446 LYS A CA 1
ATOM 3584 C C . LYS A 1 446 ? 39.629 -13.176 -7.472 1.00 81.25 446 LYS A C 1
ATOM 3586 O O . LYS A 1 446 ? 40.456 -13.062 -6.571 1.00 81.25 446 LYS A O 1
ATOM 3591 N N . MET A 1 447 ? 38.373 -12.755 -7.344 1.00 86.56 447 MET A N 1
ATOM 3592 C CA . MET A 1 447 ? 37.876 -12.117 -6.129 1.00 86.56 447 MET A CA 1
ATOM 3593 C C . MET A 1 447 ? 37.524 -13.182 -5.090 1.00 86.56 447 MET A C 1
ATOM 3595 O O . MET A 1 447 ? 36.866 -14.171 -5.403 1.00 86.56 447 MET A O 1
ATOM 3599 N N . SER A 1 448 ? 37.943 -12.974 -3.842 1.00 89.31 448 SER A N 1
ATOM 3600 C CA . SER A 1 448 ? 37.434 -13.757 -2.716 1.00 89.31 448 SER A CA 1
ATOM 3601 C C . SER A 1 448 ? 36.037 -13.271 -2.323 1.00 89.31 448 SER A C 1
ATOM 3603 O O . SER A 1 448 ? 35.652 -12.144 -2.644 1.00 89.31 448 SER A O 1
ATOM 3605 N N . LEU A 1 449 ? 35.287 -14.092 -1.581 1.00 89.50 449 LEU A N 1
ATOM 3606 C CA . LEU A 1 449 ? 33.956 -13.709 -1.101 1.00 89.50 449 LEU A CA 1
ATOM 3607 C C . LEU A 1 449 ? 33.998 -12.408 -0.281 1.00 89.50 449 LEU A C 1
ATOM 3609 O O . LEU A 1 449 ? 33.175 -11.533 -0.512 1.00 89.50 449 LEU A O 1
ATOM 3613 N N . ALA A 1 450 ? 35.012 -12.239 0.576 1.00 90.31 450 ALA A N 1
ATOM 3614 C CA . ALA A 1 450 ? 35.211 -11.027 1.376 1.00 90.31 450 ALA A CA 1
ATOM 3615 C C . ALA A 1 450 ? 35.411 -9.764 0.520 1.00 90.31 450 ALA A C 1
ATOM 3617 O O . ALA A 1 450 ? 34.922 -8.688 0.860 1.00 90.31 450 ALA A O 1
ATOM 3618 N N . VAL A 1 451 ? 36.117 -9.892 -0.608 1.00 91.19 451 VAL A N 1
ATOM 3619 C CA . VAL A 1 451 ? 36.313 -8.783 -1.547 1.00 91.19 451 VAL A CA 1
ATOM 3620 C C . VAL A 1 451 ? 34.994 -8.455 -2.251 1.00 91.19 451 VAL A C 1
ATOM 3622 O O . VAL A 1 451 ? 34.634 -7.287 -2.344 1.00 91.19 451 VAL A O 1
ATOM 3625 N N . ILE A 1 452 ? 34.235 -9.465 -2.688 1.00 90.19 452 ILE A N 1
ATOM 3626 C CA . ILE A 1 452 ? 32.926 -9.268 -3.335 1.00 90.19 452 ILE A CA 1
ATOM 3627 C C . ILE A 1 452 ? 31.957 -8.545 -2.391 1.00 90.19 452 ILE A C 1
ATOM 3629 O O . ILE A 1 452 ? 31.404 -7.517 -2.769 1.00 90.19 452 ILE A O 1
ATOM 3633 N N . THR A 1 453 ? 31.795 -9.019 -1.155 1.00 90.00 453 THR A N 1
ATOM 3634 C CA . THR A 1 453 ? 30.890 -8.394 -0.174 1.00 90.00 453 THR A CA 1
ATOM 3635 C C . THR A 1 453 ? 31.330 -6.983 0.220 1.00 90.00 453 THR A C 1
ATOM 3637 O O . THR A 1 453 ? 30.493 -6.154 0.552 1.00 90.00 453 THR A O 1
ATOM 3640 N N . SER A 1 454 ? 32.632 -6.681 0.158 1.00 91.50 454 SER A N 1
ATOM 3641 C CA . SER A 1 454 ? 33.148 -5.331 0.413 1.00 91.50 454 SER A CA 1
ATOM 3642 C C . SER A 1 454 ? 32.859 -4.350 -0.725 1.00 91.50 454 SER A C 1
ATOM 3644 O O . SER A 1 454 ? 32.659 -3.169 -0.453 1.00 91.50 454 SER A O 1
ATOM 3646 N N . PHE A 1 455 ? 32.886 -4.798 -1.983 1.00 90.00 455 PHE A N 1
ATOM 3647 C CA . PHE A 1 455 ? 32.598 -3.942 -3.141 1.00 90.00 455 PHE A CA 1
ATOM 3648 C C . PHE A 1 455 ? 31.097 -3.783 -3.402 1.00 90.00 455 PHE A C 1
ATOM 3650 O O . PHE A 1 455 ? 30.685 -2.767 -3.958 1.00 90.00 455 PHE A O 1
ATOM 3657 N N . PHE A 1 456 ? 30.287 -4.764 -2.993 1.00 90.50 456 PHE A N 1
ATOM 3658 C CA . PHE A 1 456 ? 28.842 -4.788 -3.226 1.00 90.50 456 PHE A CA 1
ATOM 3659 C C . PHE A 1 456 ? 28.053 -5.000 -1.918 1.00 90.50 456 PHE A C 1
ATOM 3661 O O . PHE A 1 456 ? 27.349 -6.001 -1.786 1.00 90.50 456 PHE A O 1
ATOM 3668 N N . PRO A 1 457 ? 28.170 -4.084 -0.934 1.00 92.00 457 PRO A N 1
ATOM 3669 C CA . PRO A 1 457 ? 27.600 -4.259 0.405 1.00 92.00 457 PRO A CA 1
ATOM 3670 C C . PRO A 1 457 ? 26.067 -4.187 0.466 1.00 92.00 457 PRO A C 1
ATOM 3672 O O . PRO A 1 457 ? 25.483 -4.590 1.465 1.00 92.00 457 PRO A O 1
ATOM 3675 N N . VAL A 1 458 ? 25.415 -3.651 -0.569 1.00 85.31 458 VAL A N 1
ATOM 3676 C CA . VAL A 1 458 ? 23.949 -3.543 -0.652 1.00 85.31 458 VAL A CA 1
ATOM 3677 C C . VAL A 1 458 ? 23.329 -4.868 -1.108 1.00 85.31 458 VAL A C 1
ATOM 3679 O O . VAL A 1 458 ? 22.164 -5.126 -0.833 1.00 85.31 458 VAL A O 1
ATOM 3682 N N . LEU A 1 459 ? 24.096 -5.726 -1.789 1.00 85.38 459 LEU A N 1
ATOM 3683 C CA . LEU A 1 459 ? 23.603 -7.015 -2.266 1.00 85.38 459 LEU A CA 1
ATOM 3684 C C . LEU A 1 459 ? 23.742 -8.091 -1.190 1.00 85.38 459 LEU A C 1
ATOM 3686 O O . LEU A 1 459 ? 24.829 -8.322 -0.658 1.00 85.38 459 LEU A O 1
ATOM 3690 N N . SER A 1 460 ? 22.659 -8.823 -0.932 1.00 86.06 460 SER A N 1
ATOM 3691 C CA . SER A 1 460 ? 22.702 -9.972 -0.026 1.00 86.06 460 SER A CA 1
ATOM 3692 C C . SER A 1 460 ? 23.518 -11.127 -0.619 1.00 86.06 460 SER A C 1
ATOM 3694 O O . SER A 1 460 ? 23.667 -11.264 -1.839 1.00 86.06 460 SER A O 1
ATOM 3696 N N . ILE A 1 461 ? 24.009 -12.030 0.238 1.00 87.31 461 ILE A N 1
ATOM 3697 C CA . ILE A 1 461 ? 24.716 -13.245 -0.207 1.00 87.31 461 ILE A CA 1
ATOM 3698 C C . ILE A 1 461 ? 23.832 -14.070 -1.153 1.00 87.31 461 ILE A C 1
ATOM 3700 O O . ILE A 1 461 ? 24.323 -14.617 -2.143 1.00 87.31 461 ILE A O 1
ATOM 3704 N N . GLN A 1 462 ? 22.521 -14.112 -0.898 1.00 83.44 462 GLN A N 1
ATOM 3705 C CA . GLN A 1 462 ? 21.563 -14.806 -1.754 1.00 83.44 462 GLN A CA 1
ATOM 3706 C C . GLN A 1 462 ? 21.462 -14.165 -3.147 1.00 83.44 462 GLN A C 1
ATOM 3708 O O . GLN A 1 462 ? 21.491 -14.878 -4.154 1.00 83.44 462 GLN A O 1
ATOM 3713 N N . GLN A 1 463 ? 21.386 -12.832 -3.221 1.00 85.69 463 GLN A N 1
ATOM 3714 C CA . GLN A 1 463 ? 21.358 -12.090 -4.485 1.00 85.69 463 GLN A CA 1
ATOM 3715 C C . GLN A 1 463 ? 22.664 -12.284 -5.267 1.00 85.69 463 GLN A C 1
ATOM 3717 O O . GLN A 1 463 ? 22.630 -12.633 -6.449 1.00 85.69 463 GLN A O 1
ATOM 3722 N N . LEU A 1 464 ? 23.817 -12.167 -4.600 1.00 87.50 464 LEU A N 1
ATOM 3723 C CA . LEU A 1 464 ? 25.134 -12.415 -5.195 1.00 87.50 464 LEU A CA 1
ATOM 3724 C C . LEU A 1 464 ? 25.259 -13.841 -5.744 1.00 87.50 464 LEU A C 1
ATOM 3726 O O . LEU A 1 464 ? 25.728 -14.030 -6.870 1.00 87.50 464 LEU A O 1
ATOM 3730 N N . TYR A 1 465 ? 24.802 -14.844 -4.990 1.00 85.62 465 TYR A N 1
ATOM 3731 C CA . TYR A 1 465 ? 24.784 -16.242 -5.424 1.00 85.62 465 TYR A CA 1
ATOM 3732 C C . TYR A 1 465 ? 23.939 -16.430 -6.687 1.00 85.62 465 TYR A C 1
ATOM 3734 O O . TYR A 1 465 ? 24.344 -17.120 -7.627 1.00 85.62 465 TYR A O 1
ATOM 3742 N N . ARG A 1 466 ? 22.766 -15.794 -6.741 1.00 83.38 466 ARG A N 1
ATOM 3743 C CA . ARG A 1 466 ? 21.836 -15.890 -7.872 1.00 83.38 466 ARG A CA 1
ATOM 3744 C C . ARG A 1 466 ? 22.394 -15.227 -9.118 1.00 83.38 466 ARG A C 1
ATOM 3746 O O . ARG A 1 466 ? 22.406 -15.863 -10.168 1.00 83.38 466 ARG A O 1
ATOM 3753 N N . ILE A 1 467 ? 22.939 -14.019 -8.993 1.00 81.44 467 ILE A N 1
ATOM 3754 C CA . ILE A 1 467 ? 23.614 -13.338 -10.104 1.00 81.44 467 ILE A CA 1
ATOM 3755 C C . ILE A 1 467 ? 24.788 -14.193 -10.605 1.00 81.44 467 ILE A C 1
ATOM 3757 O O . ILE A 1 467 ? 24.927 -14.412 -11.806 1.00 81.44 467 ILE A O 1
ATOM 3761 N N . SER A 1 468 ? 25.588 -14.750 -9.692 1.00 82.56 468 SER A N 1
ATOM 3762 C CA . SER A 1 468 ? 26.760 -15.572 -10.028 1.00 82.56 468 SER A CA 1
ATOM 3763 C C . SER A 1 468 ? 26.414 -16.883 -10.739 1.00 82.56 468 SER A C 1
ATOM 3765 O O . SER A 1 468 ? 27.174 -17.332 -11.594 1.00 82.56 468 SER A O 1
ATOM 3767 N N . THR A 1 469 ? 25.301 -17.524 -10.373 1.00 78.94 469 THR A N 1
ATOM 3768 C CA . THR A 1 469 ? 24.902 -18.839 -10.913 1.00 78.94 469 THR A CA 1
ATOM 3769 C C . THR A 1 469 ? 24.037 -18.744 -12.164 1.00 78.94 469 THR A C 1
ATOM 3771 O O . THR A 1 469 ? 24.046 -19.672 -12.971 1.00 78.94 469 THR A O 1
ATOM 3774 N N . ASN A 1 470 ? 23.329 -17.629 -12.348 1.00 75.81 470 ASN A N 1
ATOM 3775 C CA . ASN A 1 470 ? 22.471 -17.406 -13.509 1.00 75.81 470 ASN A CA 1
ATOM 3776 C C . ASN A 1 470 ? 23.192 -16.680 -14.660 1.00 75.81 470 ASN A C 1
ATOM 3778 O O . ASN A 1 470 ? 22.712 -16.727 -15.790 1.00 75.81 470 ASN A O 1
ATOM 3782 N N . TYR A 1 471 ? 24.324 -16.013 -14.404 1.00 67.31 471 TYR A N 1
ATOM 3783 C CA . TYR A 1 471 ? 25.097 -15.321 -15.438 1.00 67.31 471 TYR A CA 1
ATOM 3784 C C . TYR A 1 471 ? 26.050 -16.270 -16.179 1.00 67.31 471 TYR A C 1
ATOM 3786 O O . TYR A 1 471 ? 26.896 -16.918 -15.563 1.00 67.31 471 TYR A O 1
ATOM 3794 N N . TRP A 1 472 ? 25.949 -16.294 -17.509 1.00 59.72 472 TRP A N 1
ATOM 3795 C CA . TRP A 1 472 ? 26.843 -17.018 -18.416 1.00 59.72 472 TRP A CA 1
ATOM 3796 C C . TRP A 1 472 ? 27.215 -16.126 -19.606 1.00 59.72 472 TRP A C 1
ATOM 3798 O O . TRP A 1 472 ? 26.332 -15.570 -20.256 1.00 59.72 472 TRP A O 1
ATOM 3808 N N . ASP A 1 473 ? 28.510 -16.007 -19.910 1.00 59.75 473 ASP A N 1
ATOM 3809 C CA . ASP A 1 473 ? 29.024 -15.320 -21.104 1.00 59.75 473 ASP A CA 1
ATOM 3810 C C . ASP A 1 473 ? 29.590 -16.349 -22.095 1.00 59.75 473 ASP A C 1
ATOM 3812 O O . ASP A 1 473 ? 30.698 -16.865 -21.925 1.00 59.75 473 ASP A O 1
ATOM 3816 N N . GLU A 1 474 ? 28.820 -16.646 -23.144 1.00 53.94 474 GLU A N 1
ATOM 3817 C CA . GLU A 1 474 ? 29.211 -17.575 -24.214 1.00 53.94 474 GLU A CA 1
ATOM 3818 C C . GLU A 1 474 ? 30.365 -17.052 -25.089 1.00 53.94 474 GLU A C 1
ATOM 3820 O O . GLU A 1 474 ? 31.015 -17.846 -25.769 1.00 53.94 474 GLU A O 1
ATOM 3825 N N . LYS A 1 475 ? 30.638 -15.738 -25.117 1.00 49.56 475 LYS A N 1
ATOM 3826 C CA . LYS A 1 475 ? 31.519 -15.127 -26.129 1.00 49.56 475 LYS A CA 1
ATOM 3827 C C . LYS A 1 475 ? 32.979 -15.041 -25.693 1.00 49.56 475 LYS A C 1
ATOM 3829 O O . LYS A 1 475 ? 33.863 -15.219 -26.529 1.00 49.56 475 LYS A O 1
ATOM 3834 N N . TYR A 1 476 ? 33.243 -14.777 -24.416 1.00 52.47 476 TYR A N 1
ATOM 3835 C CA . TYR A 1 476 ? 34.613 -14.655 -23.897 1.00 52.47 476 TYR A CA 1
ATOM 3836 C C . TYR A 1 476 ? 34.997 -15.773 -22.932 1.00 52.47 476 TYR A C 1
ATOM 3838 O O . TYR A 1 476 ? 36.120 -15.784 -22.427 1.00 52.47 476 TYR A O 1
ATOM 3846 N N . GLY A 1 477 ? 34.071 -16.701 -22.653 1.00 52.28 477 GLY A N 1
ATOM 3847 C CA . GLY A 1 477 ? 34.258 -17.708 -21.614 1.00 52.28 477 GLY A CA 1
ATOM 3848 C C . GLY A 1 477 ? 34.645 -17.061 -20.286 1.00 52.28 477 GLY A C 1
ATOM 3849 O O . GLY A 1 477 ? 35.451 -17.626 -19.543 1.00 52.28 477 GLY A O 1
ATOM 3850 N N . THR A 1 478 ? 34.161 -15.838 -20.014 1.00 56.31 478 THR A N 1
ATOM 3851 C CA . THR A 1 478 ? 34.465 -15.165 -18.755 1.00 56.31 478 THR A CA 1
ATOM 3852 C C . THR A 1 478 ? 33.819 -15.985 -17.656 1.00 56.31 478 THR A C 1
ATOM 3854 O O . THR A 1 478 ? 32.600 -16.111 -17.554 1.00 56.31 478 THR A O 1
ATOM 3857 N N . HIS A 1 479 ? 34.676 -16.649 -16.886 1.00 60.75 479 HIS A N 1
ATOM 3858 C CA . HIS A 1 479 ? 34.222 -17.512 -15.819 1.00 60.75 479 HIS A CA 1
ATOM 3859 C C . HIS A 1 479 ? 33.504 -16.627 -14.795 1.00 60.75 479 HIS A C 1
ATOM 3861 O O . HIS A 1 479 ? 33.907 -15.487 -14.540 1.00 60.75 479 HIS A O 1
ATOM 3867 N N . SER A 1 480 ? 32.422 -17.151 -14.223 1.00 72.00 480 SER A N 1
ATOM 3868 C CA . SER A 1 480 ? 31.798 -16.559 -13.042 1.00 72.00 480 SER A CA 1
ATOM 3869 C C . SER A 1 480 ? 32.807 -16.513 -11.876 1.00 72.00 480 SER A C 1
ATOM 3871 O O . SER A 1 480 ? 33.991 -16.834 -12.020 1.00 72.00 480 SER A O 1
ATOM 3873 N N . VAL A 1 481 ? 32.361 -16.102 -10.695 1.00 84.25 481 VAL A N 1
ATOM 3874 C CA . VAL A 1 481 ? 33.162 -16.239 -9.468 1.00 84.25 481 VAL A CA 1
ATOM 3875 C C . VAL A 1 481 ? 33.668 -17.681 -9.301 1.00 84.25 481 VAL A C 1
ATOM 3877 O O . VAL A 1 481 ? 33.075 -18.626 -9.830 1.00 84.25 481 VAL A O 1
ATOM 3880 N N . SER A 1 482 ? 34.783 -17.865 -8.590 1.00 86.69 482 SER A N 1
ATOM 3881 C CA . SER A 1 482 ? 35.395 -19.191 -8.443 1.00 86.69 482 SER A CA 1
ATOM 3882 C C . SER A 1 482 ? 34.436 -20.205 -7.803 1.00 86.69 482 SER A C 1
ATOM 3884 O O . SER A 1 482 ? 33.553 -19.849 -7.017 1.00 86.69 482 SER A O 1
ATOM 3886 N N . SER A 1 483 ? 34.622 -21.494 -8.103 1.00 85.31 483 SER A N 1
ATOM 3887 C CA . SER A 1 483 ? 33.833 -22.580 -7.497 1.00 85.31 483 SER A CA 1
ATOM 3888 C C . SER A 1 483 ? 33.851 -22.540 -5.967 1.00 85.31 483 SER A C 1
ATOM 3890 O O . SER A 1 483 ? 32.831 -22.828 -5.339 1.00 85.31 483 SER A O 1
ATOM 3892 N N . ASP A 1 484 ? 34.982 -22.131 -5.389 1.00 88.88 484 ASP A N 1
ATOM 3893 C CA . ASP A 1 484 ? 35.176 -21.981 -3.946 1.00 88.88 484 ASP A CA 1
ATOM 3894 C C . ASP A 1 484 ? 34.305 -20.857 -3.378 1.00 88.88 484 ASP A C 1
ATOM 3896 O O . ASP A 1 484 ? 33.689 -21.017 -2.327 1.00 88.88 484 ASP A O 1
ATOM 3900 N N . VAL A 1 485 ? 34.179 -19.734 -4.094 1.00 91.00 485 VAL A N 1
ATOM 3901 C CA . VAL A 1 485 ? 33.274 -18.638 -3.714 1.00 91.00 485 VAL A CA 1
ATOM 3902 C C . VAL A 1 485 ? 31.817 -19.094 -3.764 1.00 91.00 485 VAL A C 1
ATOM 3904 O O . VAL A 1 485 ? 31.081 -18.846 -2.812 1.00 91.00 485 VAL A O 1
ATOM 3907 N N . ILE A 1 486 ? 31.403 -19.808 -4.816 1.00 87.81 486 ILE A N 1
ATOM 3908 C CA . ILE A 1 486 ? 30.035 -20.351 -4.919 1.00 87.81 486 ILE A CA 1
ATOM 3909 C C . ILE A 1 486 ? 29.755 -21.344 -3.776 1.00 87.81 486 ILE A C 1
ATOM 3911 O O . ILE A 1 486 ? 28.654 -21.362 -3.224 1.00 87.81 486 ILE A O 1
ATOM 3915 N N . ALA A 1 487 ? 30.736 -22.175 -3.410 1.00 89.19 487 ALA A N 1
ATOM 3916 C CA . ALA A 1 487 ? 30.620 -23.096 -2.283 1.00 89.19 487 ALA A CA 1
ATOM 3917 C C . ALA A 1 487 ? 30.479 -22.351 -0.946 1.00 89.19 487 ALA A C 1
ATOM 3919 O O . ALA A 1 487 ? 29.565 -22.665 -0.186 1.00 89.19 487 ALA A O 1
ATOM 3920 N N . ASN A 1 488 ? 31.301 -21.325 -0.705 1.00 90.56 488 ASN A N 1
ATOM 3921 C CA . ASN A 1 488 ? 31.213 -20.488 0.494 1.00 90.56 488 ASN A CA 1
ATOM 3922 C C . ASN A 1 488 ? 29.860 -19.768 0.594 1.00 90.56 488 ASN A C 1
ATOM 3924 O O . ASN A 1 488 ? 29.241 -19.787 1.653 1.00 90.56 488 ASN A O 1
ATOM 3928 N N . MET A 1 489 ? 29.355 -19.205 -0.511 1.00 90.25 489 MET A N 1
ATOM 3929 C CA . MET A 1 489 ? 28.025 -18.583 -0.545 1.00 90.25 489 MET A CA 1
ATOM 3930 C C . MET A 1 489 ? 26.925 -19.580 -0.153 1.00 90.25 489 MET A C 1
ATOM 3932 O O . MET A 1 489 ? 26.050 -19.231 0.631 1.00 90.25 489 MET A O 1
ATOM 3936 N N . ARG A 1 490 ? 26.979 -20.834 -0.634 1.00 85.69 490 ARG A N 1
ATOM 3937 C CA . ARG A 1 490 ? 26.008 -21.872 -0.237 1.00 85.69 490 ARG A CA 1
ATOM 3938 C C . ARG A 1 490 ? 26.050 -22.183 1.255 1.00 85.69 490 ARG A C 1
ATOM 3940 O O . ARG A 1 490 ? 24.985 -22.324 1.845 1.00 85.69 490 ARG A O 1
ATOM 3947 N N . VAL A 1 491 ? 27.245 -22.284 1.840 1.00 85.62 491 VAL A N 1
ATOM 3948 C CA . VAL A 1 491 ? 27.414 -22.534 3.282 1.00 85.62 491 VAL A CA 1
ATOM 3949 C C . VAL A 1 491 ? 26.793 -21.395 4.093 1.00 85.62 491 VAL A C 1
ATOM 3951 O O . VAL A 1 491 ? 25.945 -21.650 4.945 1.00 85.62 491 VAL A O 1
ATOM 3954 N N . MET A 1 492 ? 27.100 -20.142 3.750 1.00 82.56 492 MET A N 1
ATOM 3955 C CA . MET A 1 492 ? 26.538 -18.978 4.446 1.00 82.56 492 MET A CA 1
ATOM 3956 C C . MET A 1 492 ? 25.008 -18.902 4.308 1.00 82.56 492 MET A C 1
ATOM 3958 O O . MET A 1 492 ? 24.308 -18.697 5.291 1.00 82.56 492 MET A O 1
ATOM 3962 N N . MET A 1 493 ? 24.458 -19.190 3.121 1.00 78.19 493 MET A N 1
ATOM 3963 C CA . MET A 1 493 ? 23.001 -19.238 2.917 1.00 78.19 493 MET A CA 1
ATOM 3964 C C . MET A 1 493 ? 22.304 -20.328 3.749 1.00 78.19 493 MET A C 1
ATOM 3966 O O . MET A 1 493 ? 21.141 -20.163 4.115 1.00 78.19 493 MET A O 1
ATOM 3970 N N . THR A 1 494 ? 22.981 -21.447 4.035 1.00 72.50 494 THR A N 1
ATOM 3971 C CA . THR A 1 494 ? 22.444 -22.487 4.928 1.00 72.50 494 THR A CA 1
ATOM 3972 C C . THR A 1 494 ? 22.551 -22.108 6.404 1.00 72.50 494 THR A C 1
ATOM 3974 O O . THR A 1 494 ? 21.666 -22.466 7.178 1.00 72.50 494 THR A O 1
ATOM 3977 N N . GLU A 1 495 ? 23.570 -21.341 6.791 1.00 67.62 495 GLU A N 1
ATOM 3978 C CA . GLU A 1 495 ? 23.758 -20.855 8.164 1.00 67.62 495 GLU A CA 1
ATOM 3979 C C . GLU A 1 495 ? 22.757 -19.738 8.523 1.00 67.62 495 GLU A C 1
ATOM 3981 O O . GLU A 1 495 ? 22.183 -19.760 9.614 1.00 67.62 495 GLU A O 1
ATOM 3986 N N . ASP A 1 496 ? 22.446 -18.846 7.574 1.00 58.06 496 ASP A N 1
ATOM 3987 C CA . ASP A 1 496 ? 21.505 -17.724 7.748 1.00 58.06 496 ASP A CA 1
ATOM 3988 C C . ASP A 1 496 ? 20.022 -18.136 7.707 1.00 58.06 496 ASP A C 1
ATOM 3990 O O . ASP A 1 496 ? 19.148 -17.383 8.141 1.00 58.06 496 ASP A O 1
ATOM 3994 N N . SER A 1 497 ? 19.711 -19.354 7.246 1.00 55.12 497 SER A N 1
ATOM 3995 C CA . SER A 1 497 ? 18.333 -19.874 7.166 1.00 55.12 497 SER A CA 1
ATOM 3996 C C . SER A 1 497 ? 17.629 -20.029 8.528 1.00 55.12 497 SER A C 1
ATOM 3998 O O . SER A 1 497 ? 16.412 -20.196 8.582 1.00 55.12 497 SER A O 1
ATOM 4000 N N . ASN A 1 498 ? 18.375 -19.891 9.630 1.00 54.72 498 ASN A N 1
ATOM 4001 C CA . ASN A 1 498 ? 17.850 -19.864 10.997 1.00 54.72 498 ASN A CA 1
ATOM 4002 C C . ASN A 1 498 ? 17.406 -18.461 11.472 1.00 54.72 498 ASN A C 1
ATOM 4004 O O . ASN A 1 498 ? 16.829 -18.350 12.552 1.00 54.72 498 ASN A O 1
ATOM 4008 N N . ASN A 1 499 ? 17.621 -17.404 10.676 1.00 53.69 499 ASN A N 1
ATOM 4009 C CA . ASN A 1 499 ? 17.132 -16.045 10.929 1.00 53.69 499 ASN A CA 1
ATOM 4010 C C . ASN A 1 499 ? 16.071 -15.665 9.881 1.00 53.69 499 ASN A C 1
ATOM 4012 O O . ASN A 1 499 ? 16.382 -15.269 8.759 1.00 53.69 499 ASN A O 1
ATOM 4016 N N . ALA A 1 500 ? 14.794 -15.745 10.267 1.00 51.81 500 ALA A N 1
ATOM 4017 C CA . ALA A 1 500 ? 13.628 -15.557 9.392 1.00 51.81 500 ALA A CA 1
ATOM 4018 C C . ALA A 1 500 ? 13.534 -14.186 8.678 1.00 51.81 500 ALA A C 1
ATOM 4020 O O . ALA A 1 500 ? 12.713 -14.028 7.782 1.00 51.81 500 ALA A O 1
ATOM 4021 N N . VAL A 1 501 ? 14.374 -13.211 9.038 1.00 52.06 501 VAL A N 1
ATOM 4022 C CA . VAL A 1 501 ? 14.330 -11.830 8.525 1.00 52.06 501 VAL A CA 1
ATOM 4023 C C . VAL A 1 501 ? 15.219 -11.618 7.286 1.00 52.06 501 VAL A C 1
ATOM 4025 O O . VAL A 1 501 ? 15.018 -10.659 6.558 1.00 52.06 501 VAL A O 1
ATOM 4028 N N . SER A 1 502 ? 16.170 -12.514 6.982 1.00 49.16 502 SER A N 1
ATOM 4029 C CA . SER A 1 502 ? 17.137 -12.320 5.874 1.00 49.16 502 SER A CA 1
ATOM 4030 C C . SER A 1 502 ? 16.951 -13.288 4.696 1.00 49.16 502 SER A C 1
ATOM 4032 O O . SER A 1 502 ? 17.831 -13.449 3.853 1.00 49.16 502 SER A O 1
ATOM 4034 N N . SER A 1 503 ? 15.806 -13.976 4.648 1.00 44.94 503 SER A N 1
ATOM 4035 C CA . SER A 1 503 ? 15.559 -15.074 3.702 1.00 44.94 503 SER A CA 1
ATOM 4036 C C . SER A 1 503 ? 14.914 -14.657 2.374 1.00 44.94 503 SER A C 1
ATOM 4038 O O . SER A 1 503 ? 14.741 -15.512 1.503 1.00 44.94 503 SER A O 1
ATOM 4040 N N . SER A 1 504 ? 14.572 -13.375 2.200 1.00 53.28 504 SER A N 1
ATOM 4041 C CA . SER A 1 504 ? 13.954 -12.888 0.964 1.00 53.28 504 SER A CA 1
ATOM 4042 C C . SER A 1 504 ? 15.011 -12.644 -0.117 1.00 53.28 504 SER A C 1
ATOM 4044 O O . SER A 1 504 ? 15.933 -11.845 0.034 1.00 53.28 504 SER A O 1
ATOM 4046 N N . PHE A 1 505 ? 14.883 -13.377 -1.224 1.00 61.91 505 PHE A N 1
ATOM 4047 C CA . PHE A 1 505 ? 15.673 -13.184 -2.444 1.00 61.91 505 PHE A CA 1
ATOM 4048 C C . PHE A 1 505 ? 15.263 -11.906 -3.195 1.00 61.91 505 PHE A C 1
ATOM 4050 O O . PHE A 1 505 ? 16.084 -11.297 -3.887 1.00 61.91 505 PHE A O 1
ATOM 4057 N N . LEU A 1 506 ? 13.988 -11.542 -3.077 1.00 56.53 506 LEU A N 1
ATOM 4058 C CA . LEU A 1 506 ? 13.396 -10.377 -3.711 1.00 56.53 506 LEU A CA 1
ATOM 4059 C C . LEU A 1 506 ? 13.656 -9.156 -2.831 1.00 56.53 506 LEU A C 1
ATOM 4061 O O . LEU A 1 506 ? 13.664 -9.262 -1.607 1.00 56.53 506 LEU A O 1
ATOM 4065 N N . LEU A 1 507 ? 13.884 -8.007 -3.466 1.00 56.53 507 LEU A N 1
ATOM 4066 C CA . LEU A 1 507 ? 13.640 -6.740 -2.783 1.00 56.53 507 LEU A CA 1
ATOM 4067 C C . LEU A 1 507 ? 12.157 -6.752 -2.410 1.00 56.53 507 LEU A C 1
ATOM 4069 O O . LEU A 1 507 ? 11.344 -7.161 -3.242 1.00 56.53 507 LEU A O 1
ATOM 4073 N N . ASP A 1 508 ? 11.820 -6.403 -1.174 1.00 55.00 508 ASP A N 1
ATOM 4074 C CA . ASP A 1 508 ? 10.423 -6.342 -0.765 1.00 55.00 508 ASP A CA 1
ATOM 4075 C C . ASP A 1 508 ? 9.726 -5.310 -1.672 1.00 55.00 508 ASP A C 1
ATOM 4077 O O . ASP A 1 508 ? 10.030 -4.122 -1.623 1.00 55.00 508 ASP A O 1
ATOM 4081 N N . GLU A 1 509 ? 8.829 -5.763 -2.560 1.00 45.56 509 GLU A N 1
ATOM 4082 C CA . GLU A 1 509 ? 8.073 -4.871 -3.464 1.00 45.56 509 GLU A CA 1
ATOM 4083 C C . GLU A 1 509 ? 7.157 -3.901 -2.686 1.00 45.56 509 GLU A C 1
ATOM 4085 O O . GLU A 1 509 ? 6.631 -2.952 -3.260 1.00 45.56 509 GLU A O 1
ATOM 4090 N N . ASP A 1 510 ? 7.019 -4.111 -1.372 1.00 45.31 510 ASP A N 1
ATOM 4091 C CA . ASP A 1 510 ? 6.286 -3.268 -0.423 1.00 45.31 510 ASP A CA 1
ATOM 4092 C C . ASP A 1 510 ? 7.070 -2.021 0.045 1.00 45.31 510 ASP A C 1
ATOM 4094 O O . ASP A 1 510 ? 6.528 -1.208 0.794 1.00 45.31 510 ASP A O 1
ATOM 4098 N N . ASP A 1 511 ? 8.303 -1.801 -0.432 1.00 48.44 511 ASP A N 1
ATOM 4099 C CA . ASP A 1 511 ? 9.023 -0.527 -0.265 1.00 48.44 511 ASP A CA 1
ATOM 4100 C C . ASP A 1 511 ? 8.499 0.565 -1.222 1.00 48.44 511 ASP A C 1
ATOM 4102 O O . ASP A 1 511 ? 9.226 1.499 -1.571 1.00 48.44 511 ASP A O 1
ATOM 4106 N N . SER A 1 512 ? 7.229 0.509 -1.651 1.00 48.38 512 SER A N 1
ATOM 4107 C CA . SER A 1 512 ? 6.565 1.737 -2.085 1.00 48.38 512 SER A CA 1
ATOM 4108 C C . SER A 1 512 ? 6.665 2.690 -0.904 1.00 48.38 512 SER A C 1
ATOM 4110 O O . SER A 1 512 ? 5.939 2.509 0.073 1.00 48.38 512 SER A O 1
ATOM 4112 N N . ILE A 1 513 ? 7.620 3.626 -0.950 1.00 52.91 513 ILE A N 1
ATOM 4113 C CA . ILE A 1 513 ? 7.790 4.660 0.065 1.00 52.91 513 ILE A CA 1
ATOM 4114 C C . ILE A 1 513 ? 6.392 5.245 0.223 1.00 52.91 513 ILE A C 1
ATOM 4116 O O . ILE A 1 513 ? 5.889 5.828 -0.744 1.00 52.91 513 ILE A O 1
ATOM 4120 N N . PRO A 1 514 ? 5.695 4.999 1.349 1.00 52.88 514 PRO A N 1
ATOM 4121 C CA . PRO A 1 514 ? 4.353 5.510 1.488 1.00 52.88 514 PRO A CA 1
ATOM 4122 C C . PRO A 1 514 ? 4.535 7.016 1.501 1.00 52.88 514 PRO A C 1
ATOM 4124 O O . PRO A 1 514 ? 5.096 7.542 2.462 1.00 52.88 514 PRO A O 1
ATOM 4127 N N . PHE A 1 515 ? 4.134 7.689 0.419 1.00 56.88 515 PHE A N 1
ATOM 4128 C CA . PHE A 1 515 ? 4.112 9.140 0.410 1.00 56.88 515 PHE A CA 1
ATOM 4129 C C . PHE A 1 515 ? 3.261 9.533 1.611 1.00 56.88 515 PHE A C 1
ATOM 4131 O O . PHE A 1 515 ? 2.107 9.111 1.761 1.00 56.88 515 PHE A O 1
ATOM 4138 N N . THR A 1 516 ? 3.869 10.225 2.562 1.00 59.75 516 THR A N 1
ATOM 4139 C CA . THR A 1 516 ? 3.113 10.707 3.699 1.00 59.75 516 THR A CA 1
ATOM 4140 C C . THR A 1 516 ? 2.312 11.910 3.228 1.00 59.75 516 THR A C 1
ATOM 4142 O O . THR A 1 516 ? 2.717 12.638 2.322 1.00 59.75 516 THR A O 1
ATOM 4145 N N . VAL A 1 517 ? 1.156 12.150 3.846 1.00 58.09 517 VAL A N 1
ATOM 4146 C CA . VAL A 1 517 ? 0.418 13.398 3.594 1.00 58.09 517 VAL A CA 1
ATOM 4147 C C . VAL A 1 517 ? 1.320 14.609 3.895 1.00 58.09 517 VAL A C 1
ATOM 4149 O O . VAL A 1 517 ? 1.222 15.623 3.219 1.00 58.09 517 VAL A O 1
ATOM 4152 N N . GLY A 1 518 ? 2.264 14.461 4.837 1.00 61.41 518 GLY A N 1
ATOM 4153 C CA . GLY A 1 518 ? 3.298 15.450 5.145 1.00 61.41 518 GLY A CA 1
ATOM 4154 C C . GLY A 1 518 ? 4.214 15.784 3.964 1.00 61.41 518 GLY A C 1
ATOM 4155 O O . GLY A 1 518 ? 4.404 16.964 3.693 1.00 61.41 518 GLY A O 1
ATOM 4156 N N . ASP A 1 519 ? 4.696 14.784 3.220 1.00 63.34 519 ASP A N 1
ATOM 4157 C CA . ASP A 1 519 ? 5.590 14.997 2.066 1.00 63.34 519 ASP A CA 1
ATOM 4158 C C . ASP A 1 519 ? 4.904 15.808 0.952 1.00 63.34 519 ASP A C 1
ATOM 4160 O O . ASP A 1 519 ? 5.527 16.621 0.273 1.00 63.34 519 ASP A O 1
ATOM 4164 N N . ILE A 1 520 ? 3.588 15.631 0.796 1.00 62.22 520 ILE A N 1
ATOM 4165 C CA . ILE A 1 520 ? 2.769 16.414 -0.137 1.00 62.22 520 ILE A CA 1
ATOM 4166 C C . ILE A 1 520 ? 2.595 17.844 0.392 1.00 62.22 520 ILE A C 1
ATOM 4168 O O . ILE A 1 520 ? 2.736 18.815 -0.352 1.00 62.22 520 ILE A O 1
ATOM 4172 N N . THR A 1 521 ? 2.315 17.975 1.689 1.00 60.53 521 THR A N 1
ATOM 4173 C CA . THR A 1 521 ? 2.029 19.247 2.356 1.00 60.53 521 THR A CA 1
ATOM 4174 C C . THR A 1 521 ? 3.234 20.186 2.420 1.00 60.53 521 THR A C 1
ATOM 4176 O O . THR A 1 521 ? 3.065 21.395 2.275 1.00 60.53 521 THR A O 1
ATOM 4179 N N . GLU A 1 522 ? 4.446 19.657 2.601 1.00 60.12 522 GLU A N 1
ATOM 4180 C CA . GLU A 1 522 ? 5.679 20.454 2.679 1.00 60.12 522 GLU A CA 1
ATOM 4181 C C . GLU A 1 522 ? 6.034 21.149 1.356 1.00 60.12 522 GLU A C 1
ATOM 4183 O O . GLU A 1 522 ? 6.663 22.207 1.371 1.00 60.12 522 GLU A O 1
ATOM 4188 N N . SER A 1 523 ? 5.586 20.600 0.223 1.00 56.84 523 SER A N 1
ATOM 4189 C CA . SER A 1 523 ? 5.859 21.148 -1.113 1.00 56.84 523 SER A CA 1
ATOM 4190 C C . SER A 1 523 ? 4.964 22.328 -1.514 1.00 56.84 523 SER A C 1
ATOM 4192 O O . SER A 1 523 ? 5.271 23.042 -2.467 1.00 56.84 523 SER A O 1
ATOM 4194 N N . MET A 1 524 ? 3.854 22.561 -0.806 1.00 58.97 524 MET A N 1
ATOM 4195 C CA . MET A 1 524 ? 2.841 23.534 -1.217 1.00 58.97 524 MET A CA 1
ATOM 4196 C C . MET A 1 524 ? 2.916 24.803 -0.356 1.00 58.97 524 MET A C 1
ATOM 4198 O O . MET A 1 524 ? 2.585 24.799 0.830 1.00 58.97 524 MET A O 1
ATOM 4202 N N . GLU A 1 525 ? 3.337 25.919 -0.959 1.00 58.91 525 GLU A N 1
ATOM 4203 C CA . GLU A 1 525 ? 3.371 27.230 -0.297 1.00 58.91 525 GLU A CA 1
ATOM 4204 C C . GLU A 1 525 ? 1.968 27.666 0.184 1.00 58.91 525 GLU A C 1
ATOM 4206 O O . GLU A 1 525 ? 0.944 27.230 -0.339 1.00 58.91 525 GLU A O 1
ATOM 4211 N N . GLN A 1 526 ? 1.880 28.543 1.194 1.00 56.62 526 GLN A N 1
ATOM 4212 C CA . GLN A 1 526 ? 0.592 29.068 1.675 1.00 56.62 526 GLN A CA 1
ATOM 4213 C C . GLN A 1 526 ? -0.102 29.895 0.582 1.00 56.62 526 GLN A C 1
ATOM 4215 O O . GLN A 1 526 ? 0.144 31.093 0.438 1.00 56.62 526 GLN A O 1
ATOM 4220 N N . VAL A 1 527 ? -0.990 29.265 -0.189 1.00 59.72 527 VAL A N 1
ATOM 4221 C CA . VAL A 1 527 ? -1.594 29.922 -1.350 1.00 59.72 527 VAL A CA 1
ATOM 4222 C C . VAL A 1 527 ? -2.869 30.683 -0.994 1.00 59.72 527 VAL A C 1
ATOM 4224 O O . VAL A 1 527 ? -3.805 30.172 -0.374 1.00 59.72 527 VAL A O 1
ATOM 4227 N N . ASN A 1 528 ? -2.935 31.930 -1.459 1.00 65.56 528 ASN A N 1
ATOM 4228 C CA . ASN A 1 528 ? -4.118 32.773 -1.374 1.00 65.56 528 ASN A CA 1
ATOM 4229 C C . ASN A 1 528 ? -5.218 32.275 -2.330 1.00 65.56 528 ASN A C 1
ATOM 4231 O O . ASN A 1 528 ? -5.235 32.596 -3.516 1.00 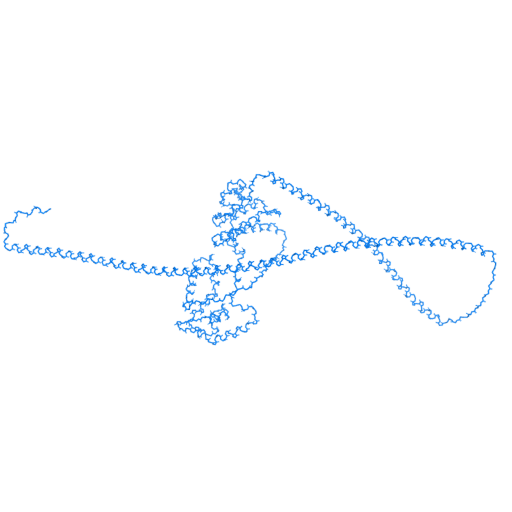65.56 528 ASN A O 1
ATOM 4235 N N . VAL A 1 529 ? -6.197 31.552 -1.787 1.00 70.69 529 VAL A N 1
ATOM 4236 C CA . VAL A 1 529 ? -7.339 30.984 -2.530 1.00 70.69 529 VAL A CA 1
ATOM 4237 C C . VAL A 1 529 ? -8.256 32.064 -3.151 1.00 70.69 529 VAL A C 1
ATOM 4239 O O . VAL A 1 529 ? -9.163 31.760 -3.930 1.00 70.69 529 VAL A O 1
ATOM 4242 N N . ASN A 1 530 ? -8.075 33.350 -2.827 1.00 67.94 530 ASN A N 1
ATOM 4243 C CA . ASN A 1 530 ? -9.008 34.404 -3.228 1.00 67.94 530 ASN A CA 1
ATOM 4244 C C . ASN A 1 530 ? -8.888 34.842 -4.697 1.00 67.94 530 ASN A C 1
ATOM 4246 O O . ASN A 1 530 ? -9.898 35.269 -5.252 1.00 67.94 530 ASN A O 1
ATOM 4250 N N . ASP A 1 531 ? -7.736 34.665 -5.346 1.00 69.81 531 ASP A N 1
ATOM 4251 C CA . ASP A 1 531 ? -7.453 35.218 -6.681 1.00 69.81 531 ASP A CA 1
ATOM 4252 C C . ASP A 1 531 ? -7.572 34.168 -7.804 1.00 69.81 531 ASP A C 1
ATOM 4254 O O . ASP A 1 531 ? -6.655 33.969 -8.596 1.00 69.81 531 ASP A O 1
ATOM 4258 N N . ILE A 1 532 ? -8.710 33.464 -7.871 1.00 75.12 532 ILE A N 1
ATOM 4259 C CA . ILE A 1 532 ? -8.917 32.363 -8.829 1.00 75.12 532 ILE A CA 1
ATOM 4260 C C . ILE A 1 532 ? -9.962 32.708 -9.877 1.00 75.12 532 ILE A C 1
ATOM 4262 O O . ILE A 1 532 ? -11.076 33.112 -9.533 1.00 75.12 532 ILE A O 1
ATOM 4266 N N . GLU A 1 533 ? -9.615 32.514 -11.154 1.00 76.50 533 GLU A N 1
ATOM 4267 C CA . GLU A 1 533 ? -10.575 32.633 -12.246 1.00 76.50 533 GLU A CA 1
ATOM 4268 C C . GLU A 1 533 ? -11.624 31.515 -12.155 1.00 76.50 533 GLU A C 1
ATOM 4270 O O . GLU A 1 533 ? -11.324 30.326 -12.238 1.00 76.50 533 GLU A O 1
ATOM 4275 N N . LEU A 1 534 ? -12.885 31.907 -11.962 1.00 80.81 534 LEU A N 1
ATOM 4276 C CA . LEU A 1 534 ? -13.982 30.963 -11.777 1.00 80.81 534 LEU A CA 1
ATOM 4277 C C . LEU A 1 534 ? -14.430 30.351 -13.114 1.00 80.81 534 LEU A C 1
ATOM 4279 O O . LEU A 1 534 ? -14.633 31.108 -14.075 1.00 80.81 534 LEU A O 1
ATOM 4283 N N . PRO A 1 535 ? -14.693 29.029 -13.162 1.00 83.81 535 PRO A N 1
ATOM 4284 C CA . PRO A 1 535 ? -15.270 28.363 -14.327 1.00 83.81 535 PRO A CA 1
ATOM 4285 C C . PRO A 1 535 ? -16.579 29.011 -14.797 1.00 83.81 535 PRO A C 1
ATOM 4287 O O . PRO A 1 535 ? -17.385 29.470 -13.983 1.00 83.81 535 PRO A O 1
ATOM 4290 N N . GLN A 1 536 ? -16.829 29.000 -16.112 1.00 82.00 536 GLN A N 1
ATOM 4291 C CA . GLN A 1 536 ? -18.013 29.631 -16.724 1.00 82.00 536 GLN A CA 1
ATOM 4292 C C . GLN A 1 536 ? -19.330 29.143 -16.103 1.00 82.00 536 GLN A C 1
ATOM 4294 O O . GLN A 1 536 ? -20.172 29.953 -15.727 1.00 82.00 536 GLN A O 1
ATOM 4299 N N . LEU A 1 537 ? -19.455 27.828 -15.895 1.00 80.44 537 LEU A N 1
ATOM 4300 C CA . LEU A 1 537 ? -20.661 27.186 -15.359 1.00 80.44 537 LEU A CA 1
ATOM 4301 C C . LEU A 1 537 ? -21.035 27.679 -13.946 1.00 80.44 537 LEU A C 1
ATOM 4303 O O . LEU A 1 537 ? -22.208 27.679 -13.578 1.00 80.44 537 LEU A O 1
ATOM 4307 N N . ILE A 1 538 ? -20.045 28.134 -13.174 1.00 83.94 538 ILE A N 1
ATOM 4308 C CA . ILE A 1 538 ? -20.227 28.731 -11.845 1.00 83.94 538 ILE A CA 1
ATOM 4309 C C . ILE A 1 538 ? -20.496 30.231 -11.957 1.00 83.94 538 ILE A C 1
ATOM 4311 O O . ILE A 1 538 ? -21.377 30.755 -11.280 1.00 83.94 538 ILE A O 1
ATOM 4315 N N . ARG A 1 539 ? -19.760 30.923 -12.834 1.00 82.75 539 ARG A N 1
ATOM 4316 C CA . ARG A 1 539 ? -19.867 32.372 -13.059 1.00 82.75 539 ARG A CA 1
ATOM 4317 C C . ARG A 1 539 ? -21.265 32.795 -13.519 1.00 82.75 539 ARG A C 1
ATOM 4319 O O . ARG A 1 539 ? -21.731 33.869 -13.153 1.00 82.75 539 ARG A O 1
ATOM 4326 N N . GLU A 1 540 ? -21.925 31.954 -14.308 1.00 81.31 540 GLU A N 1
ATOM 4327 C CA . GLU A 1 540 ? -23.261 32.208 -14.859 1.00 81.31 540 GLU A CA 1
ATOM 4328 C C . GLU A 1 540 ? -24.399 31.945 -13.862 1.00 81.31 540 GLU A C 1
ATOM 4330 O O . GLU A 1 540 ? -25.540 32.337 -14.109 1.00 81.31 540 GLU A O 1
ATOM 4335 N N . ASN A 1 541 ? -24.118 31.299 -12.727 1.00 82.81 541 ASN A N 1
ATOM 4336 C CA . ASN A 1 541 ? -25.150 30.870 -11.796 1.00 82.81 541 ASN A CA 1
ATOM 4337 C C . ASN A 1 541 ? -25.189 31.747 -10.533 1.00 82.81 541 ASN A C 1
ATOM 4339 O O . ASN A 1 541 ? -24.253 31.778 -9.733 1.00 82.81 541 ASN A O 1
ATOM 4343 N N . SER A 1 542 ? -26.313 32.437 -10.314 1.00 83.38 542 SER A N 1
ATOM 4344 C CA . SER A 1 542 ? -26.484 33.398 -9.213 1.00 83.38 542 SER A CA 1
ATOM 4345 C C . SER A 1 542 ? -26.256 32.806 -7.818 1.00 83.38 542 SER A C 1
ATOM 4347 O O . SER A 1 542 ? -25.849 33.533 -6.907 1.00 83.38 542 SER A O 1
ATOM 4349 N N . SER A 1 543 ? -26.478 31.496 -7.649 1.00 82.06 543 SER A N 1
ATOM 4350 C CA . SER A 1 543 ? -26.238 30.776 -6.392 1.00 82.06 543 SER A CA 1
ATOM 4351 C C . SER A 1 543 ? -24.769 30.778 -5.958 1.00 82.06 543 SER A C 1
ATOM 4353 O O . SER A 1 543 ? -24.494 30.507 -4.794 1.00 82.06 543 SER A O 1
ATOM 4355 N N . PHE A 1 544 ? -23.839 31.127 -6.853 1.00 86.38 544 PHE A N 1
ATOM 4356 C CA . PHE A 1 544 ? -22.398 31.180 -6.599 1.00 86.38 544 PHE A CA 1
ATOM 4357 C C . PHE A 1 544 ? -21.821 32.600 -6.564 1.00 86.38 544 PHE A C 1
ATOM 4359 O O . PHE A 1 544 ? -20.605 32.781 -6.549 1.00 86.38 544 PHE A O 1
ATOM 4366 N N . SER A 1 545 ? -22.675 33.625 -6.503 1.00 80.81 545 SER A N 1
ATOM 4367 C CA . SER A 1 545 ? -22.256 35.034 -6.407 1.00 80.81 545 SER A CA 1
ATOM 4368 C C . SER A 1 545 ? -21.277 35.315 -5.256 1.00 80.81 545 SER A C 1
ATOM 4370 O O . SER A 1 545 ? -20.405 36.171 -5.394 1.00 80.81 545 SER A O 1
ATOM 4372 N N . PHE A 1 546 ? -21.347 34.546 -4.164 1.00 82.31 546 PHE A N 1
ATOM 4373 C CA . PHE A 1 546 ? -20.416 34.629 -3.035 1.00 82.31 546 PHE A CA 1
ATOM 4374 C C . PHE A 1 546 ? -18.948 34.364 -3.418 1.00 82.31 546 PHE A C 1
ATOM 4376 O O . PHE A 1 546 ? -18.043 34.863 -2.749 1.00 82.31 546 PHE A O 1
ATOM 4383 N N . LEU A 1 547 ? -18.697 33.615 -4.498 1.00 80.19 547 LEU A N 1
ATOM 4384 C CA . LEU A 1 547 ? -17.350 33.341 -5.000 1.00 80.19 547 LEU A CA 1
ATOM 4385 C C . LEU A 1 547 ? -16.719 34.555 -5.698 1.00 80.19 547 LEU A C 1
ATOM 4387 O O . LEU A 1 547 ? -15.495 34.617 -5.800 1.00 80.19 547 LEU A O 1
ATOM 4391 N N . LEU A 1 548 ? -17.536 35.508 -6.162 1.00 72.06 548 LEU A N 1
ATOM 4392 C CA . LEU A 1 548 ? -17.098 36.729 -6.853 1.00 72.06 548 LEU A CA 1
ATOM 4393 C C . LEU A 1 548 ? -16.756 37.866 -5.880 1.00 72.06 548 LEU A C 1
ATOM 4395 O O . LEU A 1 548 ? -16.027 38.792 -6.234 1.00 72.06 548 LEU A O 1
ATOM 4399 N N . THR A 1 549 ? -17.277 37.820 -4.652 1.00 62.88 549 THR A N 1
ATOM 4400 C CA . THR A 1 549 ? -16.986 38.819 -3.619 1.00 62.88 549 THR A CA 1
ATOM 4401 C C . THR A 1 549 ? -15.569 38.648 -3.077 1.00 62.88 549 THR A C 1
ATOM 4403 O O . THR A 1 549 ? -15.312 37.817 -2.207 1.00 62.88 549 THR A O 1
ATOM 4406 N N . ARG A 1 550 ? -14.639 39.472 -3.571 1.00 54.97 550 ARG A N 1
ATOM 4407 C CA . ARG A 1 550 ? -13.298 39.630 -2.998 1.00 54.97 550 ARG A CA 1
ATOM 4408 C C . ARG A 1 550 ? -13.447 40.239 -1.604 1.00 54.97 550 ARG A C 1
ATOM 4410 O O . ARG A 1 550 ? -13.852 41.391 -1.473 1.00 54.97 550 ARG A O 1
ATOM 4417 N N . LYS A 1 551 ? -13.165 39.470 -0.551 1.00 47.16 551 LYS A N 1
ATOM 4418 C CA . LYS A 1 551 ? -13.105 40.020 0.806 1.00 47.16 551 LYS A CA 1
ATOM 4419 C C . LYS A 1 551 ? -11.850 40.893 0.876 1.00 47.16 551 LYS A C 1
ATOM 4421 O O . LYS A 1 551 ? -10.747 40.370 0.987 1.00 47.16 551 LYS A O 1
ATOM 4426 N N . GLU A 1 552 ? -12.008 42.207 0.730 1.00 31.69 552 GLU A N 1
ATOM 4427 C CA . GLU A 1 552 ? -10.937 43.159 1.017 1.00 31.69 552 GLU A CA 1
ATOM 4428 C C . GLU A 1 552 ? -10.509 42.951 2.473 1.00 31.69 552 GLU A C 1
ATOM 4430 O O . GLU A 1 552 ? -11.275 43.192 3.407 1.00 31.69 552 GLU A O 1
ATOM 4435 N N . ALA A 1 553 ? -9.297 42.438 2.672 1.00 31.17 553 ALA A N 1
ATOM 4436 C CA . ALA A 1 553 ? -8.654 42.459 3.971 1.00 31.17 553 ALA A CA 1
ATOM 4437 C C . ALA A 1 553 ? -8.320 43.922 4.296 1.00 31.17 553 ALA A C 1
ATOM 4439 O O . ALA A 1 553 ? -7.269 44.435 3.920 1.00 31.17 553 ALA A O 1
ATOM 4440 N N . SER A 1 554 ? -9.240 44.622 4.955 1.00 25.39 554 SER A N 1
ATOM 4441 C CA . SER A 1 554 ? -8.926 45.870 5.646 1.00 25.39 554 SER A CA 1
ATOM 4442 C C . SER A 1 554 ? -8.045 45.544 6.860 1.00 25.39 554 SER A C 1
ATOM 4444 O O . SER A 1 554 ? -8.437 44.674 7.642 1.00 25.39 554 SER A O 1
ATOM 4446 N N . PRO A 1 555 ? -6.889 46.205 7.055 1.00 28.86 555 PRO A N 1
ATOM 4447 C CA . PRO A 1 555 ? -6.071 45.987 8.237 1.00 28.86 555 PRO A CA 1
ATOM 4448 C C . PRO A 1 555 ? -6.781 46.602 9.448 1.00 28.86 555 PRO A C 1
ATOM 4450 O O . PRO A 1 555 ? -7.107 47.791 9.441 1.00 28.86 555 PRO A O 1
ATOM 4453 N N . SER A 1 556 ? -7.012 45.794 10.480 1.00 30.59 556 SER A N 1
ATOM 4454 C CA . SER A 1 556 ? -7.352 46.249 11.831 1.00 30.59 556 SER A CA 1
ATOM 4455 C C . SER A 1 556 ? -6.456 45.556 12.835 1.00 30.59 556 SER A C 1
ATOM 4457 O O . SER A 1 556 ? -6.417 44.305 12.753 1.00 30.59 556 SER A O 1
#